Protein AF-A0A947MIJ5-F1 (afdb_monomer)

Radius of gyration: 81.48 Å; Cα contacts (8 Å, |Δi|>4): 195; chains: 1; bounding box: 160×105×273 Å

Secondary structure (DSSP, 8-state):
--HHHHHHHHHHHHHHHHHHHHHHHHHHHSS-TTS-HHHHHHHHHHHHHHHHHTT-HHHHHHHHHT-SS-EEEEETTS-EEEE----TT-HHHHHHHHHHHT---EEEE-TTSSEEEEE-----S--GGGHHHHHHHHHHHHHHHHHHHHHHHHHHHHHHHHHHHHHHHHHHHHHHHHHHHHHHHHHHHHHHHHHHHHHHHHHHHHHHHHHHHHHHHHHHTTTS-TTHHHHHHHHHHHHHHHHHHHHHHHHHHHHHHHHHHHHHHHHHHHHHHHHHHHHHHHHHHHHHHHHHHHHHHHHHHHHHHHHHHHHHHHHHHHHHHHHHHHHHHHHHHHHHHHHHHHHHHHHHHHHHHHHHHHHHHHHHHHHHHHHHHHHHHHHHHHHHHHHHHHHHHHHHHHHHHHHT-S----HHHHHHHHHHHHHHHHHHHHHHHHHHHHHHHHHHHHHHHHHHHHHHHHHHHHHHHHHHHHHHHHHHHHHHHHHHHHHHHHHHHHHHHHHHHHHHHHHHHHHHHHHHHHHHHHHHHHHHHHHHHHHHHHHHHHHHHHHHHHHHTS-HHHHHHHHHHHHHHHHHHHHHHHHHHHHHHHHHHHHHHHHHHHHHHHHHHHHHHHHHHHHHHHHHHHHHHHHHHHHHHHHTT---S----

Structure (mmCIF, N/CA/C/O backbone):
data_AF-A0A947MIJ5-F1
#
_entry.id   AF-A0A947MIJ5-F1
#
loop_
_atom_site.group_PDB
_atom_site.id
_atom_site.type_symbol
_atom_site.label_atom_id
_atom_site.label_alt_id
_atom_site.label_comp_id
_atom_site.label_asym_id
_atom_site.label_entity_id
_atom_site.label_seq_id
_atom_site.pdbx_PDB_ins_code
_atom_site.Cartn_x
_atom_site.Cartn_y
_atom_site.Cartn_z
_atom_site.occupancy
_atom_site.B_iso_or_equiv
_atom_site.auth_seq_id
_atom_site.auth_comp_id
_atom_site.auth_asym_id
_atom_site.auth_atom_id
_atom_site.pdbx_PDB_model_num
ATOM 1 N N . MET A 1 1 ? -24.974 -38.743 4.755 1.00 55.38 1 MET A N 1
ATOM 2 C CA . MET A 1 1 ? -23.498 -38.855 4.811 1.00 55.38 1 MET A CA 1
ATOM 3 C C . MET A 1 1 ? -23.102 -38.911 6.274 1.00 55.38 1 MET A C 1
ATOM 5 O O . MET A 1 1 ? -23.536 -38.014 6.990 1.00 55.38 1 MET A O 1
ATOM 9 N N . PRO A 1 2 ? -22.364 -39.927 6.754 1.00 72.31 2 PRO A N 1
ATOM 10 C CA . PRO A 1 2 ? -21.862 -39.887 8.122 1.00 72.31 2 PRO A CA 1
ATOM 11 C C . PRO A 1 2 ? -20.980 -38.642 8.272 1.00 72.31 2 PRO A C 1
ATOM 13 O O . PRO A 1 2 ? -20.228 -38.310 7.356 1.00 72.31 2 PRO A O 1
ATOM 16 N N . VAL A 1 3 ? -21.113 -37.934 9.395 1.00 72.75 3 VAL A N 1
ATOM 17 C CA . VAL A 1 3 ? -20.437 -36.652 9.693 1.00 72.75 3 VAL A CA 1
ATOM 18 C C . VAL A 1 3 ? -18.938 -36.712 9.368 1.00 72.75 3 VAL A C 1
ATOM 20 O O . VAL A 1 3 ? -18.371 -35.779 8.810 1.00 72.75 3 VAL A O 1
ATOM 23 N N . LEU A 1 4 ? -18.337 -37.877 9.602 1.00 70.44 4 LEU A N 1
ATOM 24 C CA . LEU A 1 4 ? -16.941 -38.196 9.317 1.00 70.44 4 LEU A CA 1
ATOM 25 C C . LEU A 1 4 ? -16.579 -38.134 7.822 1.00 70.44 4 LEU A C 1
ATOM 27 O O . LEU A 1 4 ? -15.535 -37.598 7.470 1.00 70.44 4 LEU A O 1
ATOM 31 N N . LEU A 1 5 ? -17.449 -38.621 6.930 1.00 74.69 5 LEU A N 1
ATOM 32 C CA . LEU A 1 5 ? -17.238 -38.560 5.477 1.00 74.69 5 LEU A CA 1
ATOM 33 C C . LEU A 1 5 ? -17.360 -37.130 4.952 1.00 74.69 5 LEU A C 1
ATOM 35 O O . LEU A 1 5 ? -16.621 -36.749 4.052 1.00 74.69 5 LEU A O 1
ATOM 39 N N . ARG A 1 6 ? -18.265 -36.332 5.528 1.00 74.44 6 ARG A N 1
ATOM 40 C CA . ARG A 1 6 ? -18.424 -34.922 5.156 1.00 74.44 6 ARG A CA 1
ATOM 41 C C . ARG A 1 6 ? -17.225 -34.090 5.612 1.00 74.44 6 ARG A C 1
ATOM 43 O O . ARG A 1 6 ? -16.722 -33.318 4.810 1.00 74.44 6 ARG A O 1
ATOM 50 N N . ALA A 1 7 ? -16.730 -34.321 6.831 1.00 74.62 7 ALA A N 1
ATOM 51 C CA . ALA A 1 7 ? -15.520 -33.685 7.357 1.00 74.62 7 ALA A CA 1
ATOM 52 C C . ALA A 1 7 ? -14.258 -34.074 6.566 1.00 74.62 7 ALA A C 1
ATOM 54 O O . ALA A 1 7 ? -13.423 -33.227 6.264 1.00 74.62 7 ALA A O 1
ATOM 55 N N . LEU A 1 8 ? -14.135 -35.346 6.168 1.00 77.44 8 LEU A N 1
ATOM 56 C CA . LEU A 1 8 ? -13.060 -35.794 5.277 1.00 77.44 8 LEU A CA 1
ATOM 57 C C . LEU A 1 8 ? -13.137 -35.101 3.916 1.00 77.44 8 LEU A C 1
ATOM 59 O O . LEU A 1 8 ? -12.112 -34.674 3.395 1.00 77.44 8 LEU A O 1
ATOM 63 N N . PHE A 1 9 ? -14.337 -34.963 3.350 1.00 80.75 9 PHE A N 1
ATOM 64 C CA . PHE A 1 9 ? -14.514 -34.329 2.046 1.00 80.75 9 PHE A CA 1
ATOM 65 C C . PHE A 1 9 ? -14.264 -32.815 2.098 1.00 80.75 9 PHE A C 1
ATOM 67 O O . PHE A 1 9 ? -13.610 -32.285 1.202 1.00 80.75 9 PHE A O 1
ATOM 74 N N . SER A 1 10 ? -14.716 -32.127 3.153 1.00 78.56 10 SER A N 1
ATOM 75 C CA . SER A 1 10 ? -14.453 -30.696 3.355 1.00 78.56 10 SER A CA 1
ATOM 76 C C . SER A 1 10 ? -12.989 -30.399 3.684 1.00 78.56 10 SER A C 1
ATOM 78 O O . SER A 1 10 ? -12.509 -29.321 3.355 1.00 78.56 10 SER A O 1
ATOM 80 N N . PHE A 1 11 ? -12.251 -31.363 4.241 1.00 85.06 11 PHE A N 1
ATOM 81 C CA . PHE A 1 11 ? -10.806 -31.263 4.445 1.00 85.06 11 PHE A CA 1
ATOM 82 C C . PHE A 1 11 ? -9.998 -31.538 3.162 1.00 85.06 11 PHE A C 1
ATOM 84 O O . PHE A 1 11 ? -9.180 -30.716 2.748 1.00 85.06 11 PHE A O 1
ATOM 91 N N . LEU A 1 12 ? -10.215 -32.692 2.516 1.00 82.38 12 LEU A N 1
ATOM 92 C CA . LEU A 1 12 ? -9.387 -33.151 1.390 1.00 82.38 12 LEU A CA 1
ATOM 93 C C . LEU A 1 12 ? -9.628 -32.368 0.102 1.00 82.38 12 LEU A C 1
ATOM 95 O O . LEU A 1 12 ? -8.676 -32.163 -0.648 1.00 82.38 12 LEU A O 1
ATOM 99 N N . ALA A 1 13 ? -10.864 -31.944 -0.173 1.00 79.69 13 ALA A N 1
ATOM 100 C CA . ALA A 1 13 ? -11.180 -31.257 -1.422 1.00 79.69 13 ALA A CA 1
ATOM 101 C C . ALA A 1 13 ? -10.394 -29.941 -1.588 1.00 79.69 13 ALA A C 1
ATOM 103 O O . ALA A 1 13 ? -9.677 -29.828 -2.581 1.00 79.69 13 ALA A O 1
ATOM 104 N N . PRO A 1 14 ? -10.430 -28.974 -0.648 1.00 80.81 14 PRO A N 1
ATOM 105 C CA . PRO A 1 14 ? -9.657 -27.740 -0.786 1.00 80.81 14 PRO A CA 1
ATOM 106 C C . PRO A 1 14 ? -8.146 -27.979 -0.680 1.00 80.81 14 PRO A C 1
ATOM 108 O O . PRO A 1 14 ? -7.389 -27.359 -1.424 1.00 80.81 14 PRO A O 1
ATOM 111 N N . ALA A 1 15 ? -7.699 -28.911 0.170 1.00 82.69 15 ALA A N 1
ATOM 112 C CA . ALA A 1 15 ? -6.278 -29.230 0.300 1.00 82.69 15 ALA A CA 1
ATOM 113 C C . ALA A 1 15 ? -5.689 -29.772 -1.017 1.00 82.69 15 ALA A C 1
ATOM 115 O O . ALA A 1 15 ? -4.676 -29.272 -1.505 1.00 82.69 15 ALA A O 1
ATOM 116 N N . LEU A 1 16 ? -6.351 -30.742 -1.655 1.00 82.94 16 LEU A N 1
ATOM 117 C CA . LEU A 1 16 ? -5.887 -31.300 -2.927 1.00 82.94 16 LEU A CA 1
ATOM 118 C C . LEU A 1 16 ? -5.956 -30.285 -4.070 1.00 82.94 16 LEU A C 1
ATOM 120 O O . LEU A 1 16 ? -5.061 -30.271 -4.909 1.00 82.94 16 LEU A O 1
ATOM 124 N N . LEU A 1 17 ? -6.977 -29.425 -4.101 1.00 84.94 17 LEU A N 1
ATOM 125 C CA . LEU A 1 17 ? -7.148 -28.426 -5.160 1.00 84.94 17 LEU A CA 1
ATOM 126 C C . LEU A 1 17 ? -6.067 -27.339 -5.084 1.00 84.94 17 LEU A C 1
ATOM 128 O O . LEU A 1 17 ? -5.469 -26.993 -6.101 1.00 84.94 17 LEU A O 1
ATOM 132 N N . VAL A 1 18 ? -5.751 -26.862 -3.876 1.00 82.25 18 VAL A N 1
ATOM 133 C CA . VAL A 1 18 ? -4.667 -25.893 -3.647 1.00 82.25 18 VAL A CA 1
ATOM 134 C C . VAL A 1 18 ? -3.304 -26.524 -3.924 1.00 82.25 18 VAL A C 1
ATOM 136 O O . VAL A 1 18 ? -2.470 -25.907 -4.585 1.00 82.25 18 VAL A O 1
ATOM 139 N N . PHE A 1 19 ? -3.079 -27.765 -3.485 1.00 85.75 19 PHE A N 1
ATOM 140 C CA . PHE A 1 19 ? -1.831 -28.470 -3.766 1.00 85.75 19 PHE A CA 1
ATOM 141 C C . PHE A 1 19 ? -1.642 -28.718 -5.269 1.00 85.75 19 PHE A C 1
ATOM 143 O O . PHE A 1 19 ? -0.576 -28.425 -5.804 1.00 85.75 19 PHE A O 1
ATOM 150 N N . ALA A 1 20 ? -2.671 -29.191 -5.977 1.00 80.75 20 ALA A N 1
ATOM 151 C CA . ALA A 1 20 ? -2.631 -29.404 -7.424 1.00 80.75 20 ALA A CA 1
ATOM 152 C C . ALA A 1 20 ? -2.446 -28.087 -8.197 1.00 80.75 20 ALA A C 1
ATOM 154 O O . ALA A 1 20 ? -1.651 -28.025 -9.131 1.00 80.75 20 ALA A O 1
ATOM 155 N N . GLY A 1 21 ? -3.126 -27.015 -7.778 1.00 81.88 21 GLY A N 1
ATOM 156 C CA . GLY 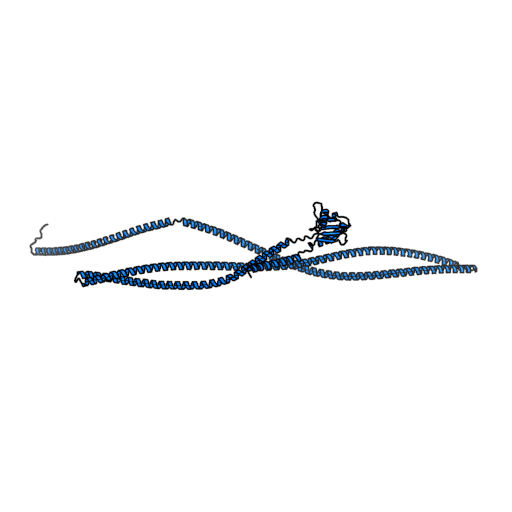A 1 21 ? -2.977 -25.689 -8.374 1.00 81.88 21 GLY A CA 1
ATOM 157 C C . GLY A 1 21 ? -1.567 -25.130 -8.197 1.00 81.88 21 GLY A C 1
ATOM 158 O O . GLY A 1 21 ? -0.954 -24.684 -9.163 1.00 81.88 21 GLY A O 1
ATOM 159 N N . PHE A 1 22 ? -1.011 -25.220 -6.986 1.00 81.19 22 PHE A N 1
ATOM 160 C CA . PHE A 1 22 ? 0.329 -24.712 -6.701 1.00 81.19 22 PHE A CA 1
ATOM 161 C C . PHE A 1 22 ? 1.423 -25.571 -7.338 1.00 81.19 22 PHE A C 1
ATOM 163 O O . PHE A 1 22 ? 2.385 -25.032 -7.871 1.00 81.19 22 PHE A O 1
ATOM 170 N N . THR A 1 23 ? 1.286 -26.899 -7.329 1.00 77.94 23 THR A N 1
ATOM 171 C CA . THR A 1 23 ? 2.235 -27.800 -8.009 1.00 77.94 23 THR A CA 1
ATOM 172 C C . THR A 1 23 ? 2.194 -27.623 -9.522 1.00 77.94 23 THR A C 1
ATOM 174 O O . THR A 1 23 ? 3.253 -27.582 -10.143 1.00 77.94 23 THR A O 1
ATOM 177 N N . GLY A 1 24 ? 1.008 -27.448 -10.113 1.00 74.94 24 GLY A N 1
ATOM 178 C CA . GLY A 1 24 ? 0.846 -27.136 -11.532 1.00 74.94 24 GLY A CA 1
ATOM 179 C C . GLY A 1 24 ? 1.452 -25.781 -11.897 1.00 74.94 24 GLY A C 1
ATOM 180 O O . GLY A 1 24 ? 2.240 -25.695 -12.835 1.00 74.94 24 GLY A O 1
ATOM 181 N N . TRP A 1 25 ? 1.162 -24.741 -11.114 1.00 79.06 25 TRP A N 1
ATOM 182 C CA . TRP A 1 25 ? 1.725 -23.403 -11.306 1.00 79.06 25 TRP A CA 1
ATOM 183 C C . TRP A 1 25 ? 3.248 -23.379 -11.125 1.00 79.06 25 TRP A C 1
ATOM 185 O O . TRP A 1 25 ? 3.957 -22.834 -11.965 1.00 79.06 25 TRP A O 1
ATOM 195 N N . TYR A 1 26 ? 3.770 -24.037 -10.088 1.00 72.44 26 TYR A N 1
ATOM 196 C CA . TYR A 1 26 ? 5.206 -24.162 -9.837 1.00 72.44 26 TYR A CA 1
ATOM 197 C C . TYR A 1 26 ? 5.907 -24.971 -10.934 1.00 72.44 26 TYR A C 1
ATOM 199 O O . TYR A 1 26 ? 6.963 -24.576 -11.419 1.00 72.44 26 TYR A O 1
ATOM 207 N N . SER A 1 27 ? 5.309 -26.077 -11.382 1.00 67.31 27 SER A N 1
ATOM 208 C CA . SER A 1 27 ? 5.831 -26.850 -12.510 1.00 67.31 27 SER A CA 1
ATOM 209 C C . SER A 1 27 ? 5.852 -26.037 -13.802 1.00 67.31 27 SER A C 1
ATOM 211 O O . SER A 1 27 ? 6.744 -26.247 -14.613 1.00 67.31 27 SER A O 1
ATOM 213 N N . TRP A 1 28 ? 4.881 -25.148 -14.014 1.00 68.00 28 TRP A N 1
ATOM 214 C CA . TRP A 1 28 ? 4.799 -24.330 -15.221 1.00 68.00 28 TRP A CA 1
ATOM 215 C C . TRP A 1 28 ? 5.781 -23.153 -15.168 1.00 68.00 28 TRP A C 1
ATOM 217 O O . TRP A 1 28 ? 6.531 -22.937 -16.114 1.00 68.00 28 TRP A O 1
ATOM 227 N N . HIS A 1 29 ? 5.808 -22.405 -14.064 1.00 58.69 29 HIS A N 1
ATOM 228 C CA . HIS A 1 29 ? 6.553 -21.146 -13.969 1.00 58.69 29 HIS A CA 1
ATOM 229 C C . HIS A 1 29 ? 7.958 -21.278 -13.382 1.00 58.69 29 HIS A C 1
ATOM 231 O O . HIS A 1 29 ? 8.831 -20.496 -13.739 1.00 58.69 29 HIS A O 1
ATOM 237 N N . PHE A 1 30 ? 8.191 -22.253 -12.503 1.00 54.38 30 PHE A N 1
ATOM 238 C CA . PHE A 1 30 ? 9.463 -22.436 -11.796 1.00 54.38 30 PHE A CA 1
ATOM 239 C C . PHE A 1 30 ? 10.249 -23.671 -12.250 1.00 54.38 30 PHE A C 1
ATOM 241 O O . PHE A 1 30 ? 11.347 -23.913 -11.741 1.00 54.38 30 PHE A O 1
ATOM 248 N N . GLN A 1 31 ? 9.789 -24.402 -13.276 1.00 54.34 31 GLN A N 1
ATOM 249 C CA . GLN A 1 31 ? 10.720 -25.105 -14.172 1.00 54.34 31 GLN A CA 1
ATOM 250 C C . GLN A 1 31 ? 11.473 -24.075 -15.021 1.00 54.34 31 GLN A C 1
ATOM 252 O O . GLN A 1 31 ? 11.354 -23.998 -16.241 1.00 54.34 31 GLN A O 1
ATOM 257 N N . ASP A 1 32 ? 12.246 -23.252 -14.328 1.00 45.25 32 ASP A N 1
ATOM 258 C CA . ASP A 1 32 ? 13.068 -22.208 -14.889 1.00 45.25 32 ASP A CA 1
ATOM 259 C C . ASP A 1 32 ? 14.036 -22.827 -15.901 1.00 45.25 32 ASP A C 1
ATOM 261 O O . ASP A 1 32 ? 14.814 -23.741 -15.595 1.00 45.25 32 ASP A O 1
ATOM 265 N N . SER A 1 33 ? 14.027 -22.292 -17.120 1.00 45.88 33 SER A N 1
ATOM 266 C CA . SER A 1 33 ? 14.932 -22.694 -18.204 1.00 45.88 33 SER A CA 1
ATOM 267 C C . SER A 1 33 ? 16.419 -22.547 -17.816 1.00 45.88 33 SER A C 1
ATOM 269 O O . SER A 1 33 ? 17.288 -23.174 -18.421 1.00 45.88 33 SER A O 1
ATOM 271 N N . ALA A 1 34 ? 16.722 -21.791 -16.752 1.00 42.06 34 ALA A N 1
ATOM 272 C CA . ALA A 1 34 ? 18.055 -21.600 -16.180 1.00 42.06 34 ALA A CA 1
ATOM 273 C C . ALA A 1 34 ? 18.556 -22.757 -15.282 1.00 42.06 34 ALA A C 1
ATOM 275 O O . ALA A 1 34 ? 19.768 -22.856 -15.040 1.00 42.06 34 ALA A O 1
ATOM 276 N N . ALA A 1 35 ? 17.663 -23.635 -14.803 1.00 51.62 35 ALA A N 1
ATOM 277 C CA . ALA A 1 35 ? 18.001 -24.876 -14.088 1.00 51.62 35 ALA A CA 1
ATOM 278 C C . ALA A 1 35 ? 18.155 -26.083 -15.035 1.00 51.62 35 ALA A C 1
ATOM 280 O O . ALA A 1 35 ? 18.615 -27.141 -14.620 1.00 51.62 35 ALA A O 1
ATOM 281 N N . GLN A 1 36 ? 17.832 -25.882 -16.317 1.00 66.88 36 GLN A N 1
ATOM 282 C CA . GLN A 1 36 ? 18.186 -26.686 -17.483 1.00 66.88 36 GLN A CA 1
ATOM 283 C C . GLN A 1 36 ? 19.663 -27.131 -17.527 1.00 66.88 36 GLN A C 1
ATOM 285 O O . GLN A 1 36 ? 20.439 -26.329 -18.059 1.00 66.88 36 GLN A O 1
ATOM 290 N N . PRO A 1 37 ? 20.133 -28.322 -17.076 1.00 67.62 37 PRO A N 1
ATOM 291 C CA . PRO A 1 37 ? 21.546 -28.684 -17.266 1.00 67.62 37 PRO A CA 1
ATOM 292 C C . PRO A 1 37 ? 21.947 -28.612 -18.749 1.00 67.62 37 PRO A C 1
ATOM 294 O O . PRO A 1 37 ? 23.061 -28.210 -19.075 1.00 67.62 37 PRO A O 1
ATOM 297 N N . GLN A 1 38 ? 20.994 -28.852 -19.657 1.00 72.12 38 GLN A N 1
ATOM 298 C CA . GLN A 1 38 ? 21.167 -28.692 -21.100 1.00 72.12 38 GLN A CA 1
ATOM 299 C C . GLN A 1 38 ? 21.443 -27.249 -21.547 1.00 72.12 38 GLN A C 1
ATOM 301 O O . GLN A 1 38 ? 22.260 -27.048 -22.438 1.00 72.12 38 GLN A O 1
ATOM 306 N N . VAL A 1 39 ? 20.786 -26.240 -20.964 1.00 74.00 39 VAL A N 1
ATOM 307 C CA . VAL A 1 39 ? 20.943 -24.830 -21.374 1.00 74.00 39 VAL A CA 1
ATOM 308 C C . VAL A 1 39 ? 22.310 -24.301 -20.941 1.00 74.00 39 VAL A C 1
ATOM 310 O O . VAL A 1 39 ? 23.032 -23.726 -21.754 1.00 74.00 39 VAL A O 1
ATOM 313 N N . ARG A 1 40 ? 22.718 -24.587 -19.697 1.00 76.31 40 ARG A N 1
ATOM 314 C CA . ARG A 1 40 ? 24.053 -24.225 -19.190 1.00 76.31 40 ARG A CA 1
ATOM 315 C C . ARG A 1 40 ? 25.172 -24.970 -19.917 1.00 76.31 40 ARG A C 1
ATOM 317 O O . ARG A 1 40 ? 26.211 -24.386 -20.217 1.00 76.31 40 ARG A O 1
ATOM 324 N N . LEU A 1 41 ? 24.958 -26.244 -20.255 1.00 78.69 41 LEU A N 1
ATOM 325 C CA . LEU A 1 41 ? 25.900 -26.983 -21.094 1.00 78.69 41 LEU A CA 1
ATOM 326 C C . LEU A 1 41 ? 25.973 -26.386 -22.502 1.00 78.69 41 LEU A C 1
ATOM 328 O O . LEU A 1 41 ? 27.076 -26.184 -23.000 1.00 78.69 41 LEU A O 1
ATOM 332 N N . LYS A 1 42 ? 24.839 -26.011 -23.113 1.00 80.75 42 LYS A N 1
ATOM 333 C CA . LYS A 1 42 ? 24.801 -25.383 -24.445 1.00 80.75 42 LYS A CA 1
ATOM 334 C C . LYS A 1 42 ? 25.594 -24.079 -24.517 1.00 80.75 42 LYS A C 1
ATOM 336 O O . LYS A 1 42 ? 26.288 -23.866 -25.505 1.00 80.75 42 LYS A O 1
ATOM 341 N N . THR A 1 43 ? 25.563 -23.250 -23.473 1.00 82.50 43 THR A N 1
ATOM 342 C CA . THR A 1 43 ? 26.384 -22.025 -23.417 1.00 82.50 43 THR A CA 1
ATOM 343 C C . THR A 1 43 ? 27.886 -22.306 -23.321 1.00 82.50 43 THR A C 1
ATOM 345 O O . THR A 1 43 ? 28.690 -21.506 -23.789 1.00 82.50 43 THR A O 1
ATOM 348 N N . LEU A 1 44 ? 28.274 -23.453 -22.753 1.00 81.62 44 LEU A N 1
ATOM 349 C CA . LEU A 1 44 ? 29.674 -23.851 -22.581 1.00 81.62 44 LEU A CA 1
ATOM 350 C C . LEU A 1 44 ? 30.206 -24.718 -23.735 1.00 81.62 44 LEU A C 1
ATOM 352 O O . LEU A 1 44 ? 31.421 -24.855 -23.871 1.00 81.62 44 LEU A O 1
ATOM 356 N N . LEU A 1 45 ? 29.334 -25.249 -24.605 1.00 84.00 45 LEU A N 1
ATOM 357 C CA . LEU A 1 45 ? 29.711 -26.069 -25.768 1.00 84.00 45 LEU A CA 1
ATOM 358 C C . LEU A 1 45 ? 30.823 -25.448 -26.637 1.00 84.00 45 LEU A C 1
ATOM 360 O O . LEU A 1 45 ? 31.748 -26.184 -26.982 1.00 84.00 45 LEU A O 1
ATOM 364 N N . PRO A 1 46 ? 30.814 -24.139 -26.972 1.00 82.62 46 PRO A N 1
ATOM 365 C CA . PRO A 1 46 ? 31.868 -23.553 -27.804 1.00 82.62 46 PRO A CA 1
ATOM 366 C C . PRO A 1 46 ? 33.233 -23.527 -27.108 1.00 82.62 46 PRO A C 1
ATOM 368 O O . PRO A 1 46 ? 34.265 -23.686 -27.754 1.00 82.62 46 PRO A O 1
ATOM 371 N N . GLN A 1 47 ? 33.252 -23.332 -25.786 1.00 83.19 47 GLN A N 1
ATOM 372 C CA . GLN A 1 47 ? 34.484 -23.322 -24.994 1.00 83.19 47 GLN A CA 1
ATOM 373 C C . GLN A 1 47 ? 35.036 -24.739 -24.828 1.00 83.19 47 GLN A C 1
ATOM 375 O O . GLN A 1 47 ? 36.240 -24.947 -24.946 1.00 83.19 47 GLN A O 1
ATOM 380 N N . ILE A 1 48 ? 34.143 -25.713 -24.632 1.00 83.44 48 ILE A N 1
ATOM 381 C CA . ILE A 1 48 ? 34.491 -27.132 -24.559 1.00 83.44 48 ILE A CA 1
ATOM 382 C C . ILE A 1 48 ? 35.060 -27.618 -25.898 1.00 83.44 48 ILE A C 1
ATOM 384 O O . ILE A 1 48 ? 36.125 -28.227 -25.912 1.00 83.44 48 ILE A O 1
ATOM 388 N N . SER A 1 49 ? 34.398 -27.295 -27.018 1.00 82.44 49 SER A N 1
ATOM 389 C CA . SER A 1 49 ? 34.876 -27.642 -28.366 1.00 82.44 49 SER A CA 1
ATOM 390 C C . SER A 1 49 ? 36.280 -27.078 -28.625 1.00 82.44 49 SER A C 1
ATOM 392 O O . SER A 1 49 ? 37.182 -27.820 -29.006 1.00 82.44 49 SER A O 1
ATOM 394 N N . ARG A 1 50 ? 36.516 -25.794 -28.310 1.00 83.25 50 ARG A N 1
ATOM 395 C CA . ARG A 1 50 ? 37.838 -25.158 -28.477 1.00 83.25 50 ARG A CA 1
ATOM 396 C C . ARG A 1 50 ? 38.928 -25.776 -27.604 1.00 83.25 50 ARG A C 1
ATOM 398 O O . ARG A 1 50 ? 40.054 -25.914 -28.066 1.00 83.25 50 ARG A O 1
ATOM 405 N N . ALA A 1 51 ? 38.621 -26.125 -26.356 1.00 81.50 51 ALA A N 1
ATOM 406 C CA . ALA A 1 51 ? 39.609 -26.712 -25.451 1.00 81.50 51 ALA A CA 1
ATOM 407 C C . ALA A 1 51 ? 40.041 -28.119 -25.897 1.00 81.50 51 ALA A C 1
ATOM 409 O O . ALA A 1 51 ? 41.215 -28.462 -25.768 1.00 81.50 51 ALA A O 1
ATOM 410 N N . ILE A 1 52 ? 39.113 -28.898 -26.464 1.00 81.81 52 ILE A N 1
ATOM 411 C CA . ILE A 1 52 ? 39.388 -30.227 -27.028 1.00 81.81 52 ILE A CA 1
ATOM 412 C C . ILE A 1 52 ? 40.149 -30.103 -28.352 1.00 81.81 52 ILE A C 1
ATOM 414 O O . ILE A 1 52 ? 41.161 -30.767 -28.530 1.00 81.81 52 ILE A O 1
ATOM 418 N N . ALA A 1 53 ? 39.740 -29.192 -29.242 1.00 81.38 53 ALA A N 1
ATOM 419 C CA . ALA A 1 53 ? 40.430 -28.955 -30.513 1.00 81.38 53 ALA A CA 1
ATOM 420 C C . ALA A 1 53 ? 41.886 -28.473 -30.340 1.00 81.38 53 ALA A C 1
ATOM 422 O O . ALA A 1 53 ? 42.728 -28.750 -31.189 1.00 81.38 53 ALA A O 1
ATOM 423 N N . ASN A 1 54 ? 42.181 -27.770 -29.242 1.00 82.75 54 ASN A N 1
ATOM 424 C CA . ASN A 1 54 ? 43.521 -27.276 -28.912 1.00 82.75 54 ASN A CA 1
ATOM 425 C C . ASN A 1 54 ? 44.321 -28.220 -27.994 1.00 82.75 54 ASN A C 1
ATOM 427 O O . ASN A 1 54 ? 45.392 -27.828 -27.539 1.00 82.75 54 ASN A O 1
ATOM 431 N N . ASP A 1 55 ? 43.798 -29.410 -27.679 1.00 77.88 55 ASP A N 1
ATOM 432 C CA . ASP A 1 55 ? 44.429 -30.411 -26.805 1.00 77.88 55 ASP A CA 1
ATOM 433 C C . ASP A 1 55 ? 44.852 -29.850 -25.426 1.00 77.88 55 ASP A C 1
ATOM 435 O O . ASP A 1 55 ? 45.939 -30.098 -24.905 1.00 77.88 55 ASP A O 1
ATOM 439 N N . THR A 1 56 ? 43.977 -29.031 -24.820 1.00 78.19 56 THR A N 1
ATOM 440 C CA . THR A 1 56 ? 44.212 -28.353 -23.524 1.00 78.19 56 THR A CA 1
ATOM 441 C C . THR A 1 56 ? 43.229 -28.826 -22.439 1.00 78.19 56 THR A C 1
ATOM 443 O O . THR A 1 56 ? 42.378 -28.060 -21.969 1.00 78.19 56 THR A O 1
ATOM 446 N N . PRO A 1 57 ? 43.325 -30.091 -21.978 1.00 69.81 57 PRO A N 1
ATOM 447 C CA . PRO A 1 57 ? 42.373 -30.675 -21.024 1.00 69.81 57 PRO A CA 1
ATOM 448 C C . PRO A 1 57 ? 42.418 -30.029 -19.627 1.00 69.81 57 PRO A C 1
ATOM 450 O O . PRO A 1 57 ? 41.450 -30.106 -18.864 1.00 69.81 57 PRO A O 1
ATOM 453 N N . GLU A 1 58 ? 43.509 -29.336 -19.292 1.00 75.19 58 GLU A N 1
ATOM 454 C CA . GLU A 1 58 ? 43.695 -28.647 -18.008 1.00 75.19 58 GLU A CA 1
ATOM 455 C C . GLU A 1 58 ? 42.692 -27.501 -17.790 1.00 75.19 58 GLU A C 1
ATOM 457 O O . GLU A 1 58 ? 42.317 -27.213 -16.653 1.00 75.19 58 GLU A O 1
ATOM 462 N N . VAL A 1 59 ? 42.185 -26.897 -18.871 1.00 81.31 59 VAL A N 1
ATOM 463 C CA . VAL A 1 59 ? 41.228 -25.777 -18.829 1.00 81.31 59 VAL A CA 1
ATOM 464 C C . VAL A 1 59 ? 39.790 -26.260 -18.581 1.00 81.31 59 VAL A C 1
ATOM 466 O O . VAL A 1 59 ? 38.973 -25.540 -18.007 1.00 81.31 59 VAL A O 1
ATOM 469 N N . LEU A 1 60 ? 39.471 -27.506 -18.947 1.00 80.69 60 LEU A N 1
ATOM 470 C CA . LEU A 1 60 ? 38.116 -28.065 -18.848 1.00 80.69 60 LEU A CA 1
ATOM 471 C C . LEU A 1 60 ? 37.715 -28.402 -17.409 1.00 80.69 60 LEU A C 1
ATOM 473 O O . LEU A 1 60 ? 36.581 -28.164 -16.998 1.00 80.69 60 LEU A O 1
ATOM 477 N N . THR A 1 61 ? 38.644 -28.933 -16.619 1.00 79.00 61 THR A N 1
ATOM 478 C CA . THR A 1 61 ? 38.375 -29.350 -15.235 1.00 79.00 61 THR A CA 1
ATOM 479 C C . THR A 1 61 ? 37.903 -28.200 -14.322 1.00 79.00 61 THR A C 1
ATOM 481 O O . THR A 1 61 ? 36.912 -28.391 -13.612 1.00 79.00 61 THR A O 1
ATOM 484 N N . PRO A 1 62 ? 38.533 -27.004 -14.303 1.00 82.88 62 PRO A N 1
ATOM 485 C CA . PRO A 1 62 ? 38.039 -25.878 -13.507 1.00 82.88 62 PRO A CA 1
ATOM 486 C C . PRO A 1 62 ? 36.704 -25.327 -14.021 1.00 82.88 62 PRO A C 1
ATOM 488 O O . PRO A 1 62 ? 35.858 -24.970 -13.203 1.00 82.88 62 PRO A O 1
ATOM 491 N N . LEU A 1 63 ? 36.466 -25.328 -15.339 1.00 83.12 63 LEU A N 1
ATOM 492 C CA . LEU A 1 63 ? 35.179 -24.922 -15.916 1.00 83.12 63 LEU A CA 1
ATOM 493 C C . LEU A 1 63 ? 34.043 -25.846 -15.455 1.00 83.12 63 LEU A C 1
ATOM 495 O O . LEU A 1 63 ? 33.004 -25.372 -15.000 1.00 83.12 63 LEU A O 1
ATOM 499 N N . LEU A 1 64 ? 34.257 -27.163 -15.481 1.00 83.31 64 LEU A N 1
ATOM 500 C CA . LEU A 1 64 ? 33.249 -28.145 -15.070 1.00 83.31 64 LEU A CA 1
ATOM 501 C C . LEU A 1 64 ? 32.954 -28.138 -13.563 1.00 83.31 64 LEU A C 1
ATOM 503 O O . LEU A 1 64 ? 31.842 -28.480 -13.159 1.00 83.31 64 LEU A O 1
ATOM 507 N N . LYS A 1 65 ? 33.908 -27.719 -12.721 1.00 82.31 65 LYS A N 1
ATOM 508 C CA . LYS A 1 65 ? 33.691 -27.570 -11.268 1.00 82.31 65 LYS A CA 1
ATOM 509 C C . LYS A 1 65 ? 32.667 -26.491 -10.913 1.00 82.31 65 LYS A C 1
ATOM 511 O O . LYS A 1 65 ? 32.105 -26.543 -9.826 1.00 82.31 65 LYS A O 1
ATOM 516 N N . THR A 1 66 ? 32.421 -25.530 -11.804 1.00 81.75 66 THR A N 1
ATOM 517 C CA . THR A 1 66 ? 31.423 -24.470 -11.576 1.00 81.75 66 THR A CA 1
ATOM 518 C C . THR A 1 66 ? 29.979 -24.946 -11.775 1.00 81.75 66 THR A C 1
ATOM 520 O O . THR A 1 66 ? 29.039 -24.236 -11.419 1.00 81.75 66 THR A O 1
ATOM 523 N N . LEU A 1 67 ? 29.781 -26.148 -12.331 1.00 80.31 67 LEU A N 1
ATOM 524 C CA . LEU A 1 67 ? 28.457 -26.685 -12.622 1.00 80.31 67 LEU A CA 1
ATOM 525 C C . LEU A 1 67 ? 27.852 -27.387 -11.391 1.00 80.31 67 LEU A C 1
ATOM 527 O O . LEU A 1 67 ? 28.516 -28.227 -10.785 1.00 80.31 67 LEU A O 1
ATOM 531 N N . PRO A 1 68 ? 26.578 -27.109 -11.042 1.00 76.50 68 PRO A N 1
ATOM 532 C CA . PRO A 1 68 ? 25.914 -27.681 -9.864 1.00 76.50 68 PRO A CA 1
ATOM 533 C C . PRO A 1 68 ? 25.378 -29.111 -10.080 1.00 76.50 68 PRO A C 1
ATOM 535 O O . PRO A 1 68 ? 24.593 -29.605 -9.276 1.00 76.50 68 PRO A O 1
ATOM 538 N N . PHE A 1 69 ? 25.763 -29.774 -11.171 1.00 80.19 69 PHE A N 1
ATOM 539 C CA . PHE A 1 69 ? 25.345 -31.127 -11.544 1.00 80.19 69 PHE A CA 1
ATOM 540 C C . PHE A 1 69 ? 26.542 -31.908 -12.091 1.00 80.19 69 PHE A C 1
ATOM 542 O O . PHE A 1 69 ? 27.526 -31.312 -12.529 1.00 80.19 69 PHE A O 1
ATOM 549 N N . GLN A 1 70 ? 26.484 -33.240 -12.054 1.00 85.00 70 GLN A N 1
ATOM 550 C CA . GLN A 1 70 ? 27.619 -34.072 -12.456 1.00 85.00 70 GLN A CA 1
ATOM 551 C C . GLN A 1 70 ? 27.720 -34.147 -13.981 1.00 85.00 70 GLN A C 1
ATOM 553 O O . GLN A 1 70 ? 26.718 -34.381 -14.661 1.00 85.00 70 GLN A O 1
ATOM 558 N N . VAL A 1 71 ? 28.929 -33.954 -14.507 1.00 85.88 71 VAL A N 1
ATOM 559 C CA . VAL A 1 71 ? 29.229 -33.908 -15.940 1.00 85.88 71 VAL A CA 1
ATOM 560 C C . VAL A 1 71 ? 30.521 -34.659 -16.230 1.00 85.88 71 VAL A C 1
ATOM 562 O O . VAL A 1 71 ? 31.541 -34.452 -15.566 1.00 85.88 71 VAL A O 1
ATOM 565 N N . VAL A 1 72 ? 30.481 -35.485 -17.271 1.00 88.06 72 VAL A N 1
ATOM 566 C CA . VAL A 1 72 ? 31.628 -36.203 -17.826 1.00 88.06 72 VAL A CA 1
ATOM 567 C C . VAL A 1 72 ? 31.737 -35.884 -19.310 1.00 88.06 72 VAL A C 1
ATOM 569 O O . VAL A 1 72 ? 30.761 -35.998 -20.047 1.00 88.06 72 VAL A O 1
ATOM 572 N N . ILE A 1 73 ? 32.931 -35.502 -19.755 1.00 87.50 73 ILE A N 1
ATOM 573 C CA . ILE A 1 73 ? 33.233 -35.235 -21.161 1.00 87.50 73 ILE A CA 1
ATOM 574 C C . ILE A 1 73 ? 34.140 -36.342 -21.687 1.00 87.50 73 ILE A C 1
ATOM 576 O O . ILE A 1 73 ? 35.212 -36.591 -21.126 1.00 87.50 73 ILE A O 1
ATOM 580 N N . SER A 1 74 ? 33.732 -36.969 -22.786 1.00 86.69 74 SER A N 1
ATOM 581 C CA . SER A 1 74 ? 34.580 -37.858 -23.573 1.00 86.69 74 SER A CA 1
ATOM 582 C C . SER A 1 74 ? 34.848 -37.287 -24.960 1.00 86.69 74 SER A C 1
ATOM 584 O O . SER A 1 74 ? 34.003 -36.596 -25.528 1.00 86.69 74 SER A O 1
ATOM 586 N N . ASP A 1 75 ? 35.995 -37.633 -25.526 1.00 84.69 75 ASP A N 1
ATOM 587 C CA . ASP A 1 75 ? 36.293 -37.426 -26.942 1.00 84.69 75 ASP A CA 1
ATOM 588 C C . ASP A 1 75 ? 35.382 -38.318 -27.816 1.00 84.69 75 ASP A C 1
ATOM 590 O O . ASP A 1 75 ? 34.689 -39.223 -27.326 1.00 84.69 75 ASP A O 1
ATOM 594 N N . SER A 1 76 ? 35.391 -38.065 -29.117 1.00 80.12 76 SER A N 1
ATOM 595 C CA . SER A 1 76 ? 34.838 -38.874 -30.201 1.00 80.12 76 SER A CA 1
ATOM 596 C C . SER A 1 76 ? 35.205 -40.366 -30.106 1.00 80.12 76 SER A C 1
ATOM 598 O O . SER A 1 76 ? 34.329 -41.211 -30.317 1.00 80.12 76 SER A O 1
ATOM 600 N N . ASP A 1 77 ? 36.428 -40.681 -29.664 1.00 79.75 77 ASP A N 1
ATOM 601 C CA . ASP A 1 77 ? 36.937 -42.044 -29.426 1.00 79.75 77 ASP A CA 1
ATOM 602 C C . ASP A 1 77 ? 36.473 -42.669 -28.094 1.00 79.75 77 ASP A C 1
ATOM 604 O O . ASP A 1 77 ? 36.831 -43.799 -27.753 1.00 79.75 77 ASP A O 1
ATOM 608 N N . GLY A 1 78 ? 35.683 -41.945 -27.296 1.00 75.50 78 GLY A N 1
ATOM 609 C CA . GLY A 1 78 ? 35.168 -42.421 -26.009 1.00 75.50 78 GLY A CA 1
ATOM 610 C C . GLY A 1 78 ? 36.183 -42.378 -24.861 1.00 75.50 78 GLY A C 1
ATOM 611 O O . GLY A 1 78 ? 35.890 -42.863 -23.765 1.00 75.50 78 GLY A O 1
ATOM 612 N N . GLN A 1 79 ? 37.361 -41.780 -25.065 1.00 83.50 79 GLN A N 1
ATOM 613 C CA . GLN A 1 79 ? 38.297 -41.502 -23.976 1.00 83.50 79 GLN A CA 1
ATOM 614 C C . GLN A 1 79 ? 37.799 -40.329 -23.130 1.00 83.50 79 GLN A C 1
ATOM 616 O O . GLN A 1 79 ? 37.372 -39.309 -23.661 1.00 83.50 79 GLN A O 1
ATOM 621 N N . ILE A 1 80 ? 37.838 -40.468 -21.803 1.00 83.50 80 ILE A N 1
ATOM 622 C CA . ILE A 1 80 ? 37.386 -39.415 -20.885 1.00 83.50 80 ILE A CA 1
ATOM 623 C C . ILE A 1 80 ? 38.452 -38.328 -20.806 1.00 83.50 80 ILE A C 1
ATOM 625 O O . ILE A 1 80 ? 39.567 -38.597 -20.360 1.00 83.50 80 ILE A O 1
ATOM 629 N N . VAL A 1 81 ? 38.071 -37.111 -21.185 1.00 84.56 81 VAL A N 1
ATOM 630 C CA . VAL A 1 81 ? 38.955 -35.942 -21.236 1.00 84.56 81 VAL A CA 1
ATOM 631 C C . VAL A 1 81 ? 38.868 -35.148 -19.934 1.00 84.56 81 VAL A C 1
ATOM 633 O O . VAL A 1 81 ? 39.886 -34.742 -19.381 1.00 84.56 81 VAL A O 1
ATOM 636 N N . ALA A 1 82 ? 37.655 -34.951 -19.404 1.00 85.94 82 ALA A N 1
ATOM 637 C CA . ALA A 1 82 ? 37.436 -34.178 -18.183 1.00 85.94 82 ALA A CA 1
ATOM 638 C C . ALA A 1 82 ? 36.149 -34.592 -17.453 1.00 85.94 82 ALA A C 1
ATOM 640 O O . ALA A 1 82 ? 35.204 -35.107 -18.051 1.00 85.94 82 ALA A O 1
ATOM 641 N N . SER A 1 83 ? 36.109 -34.362 -16.140 1.00 86.06 83 SER A N 1
ATOM 642 C CA . SER A 1 83 ? 34.958 -34.669 -15.284 1.00 86.06 83 SER A CA 1
ATOM 643 C C . SER A 1 83 ? 34.960 -33.787 -14.036 1.00 86.06 83 SER A C 1
ATOM 645 O O . SER A 1 83 ? 36.029 -33.443 -13.526 1.00 86.06 83 SER A O 1
ATOM 647 N N . ASN A 1 84 ? 33.773 -33.450 -13.521 1.00 86.38 84 ASN A N 1
ATOM 648 C CA . ASN A 1 84 ? 33.615 -32.798 -12.214 1.00 86.38 84 ASN A CA 1
ATOM 649 C C . ASN A 1 84 ? 33.273 -33.767 -11.069 1.00 86.38 84 ASN A C 1
ATOM 651 O O . ASN A 1 84 ? 33.026 -33.323 -9.946 1.00 86.38 84 ASN A O 1
ATOM 655 N N . LEU A 1 85 ? 33.280 -35.077 -11.327 1.00 81.06 85 LEU A N 1
ATOM 656 C CA . LEU A 1 85 ? 33.051 -36.082 -10.295 1.00 81.06 85 LEU A CA 1
ATOM 657 C C . LEU A 1 85 ? 34.182 -36.070 -9.263 1.00 81.06 85 LEU A C 1
ATOM 659 O O . LEU A 1 85 ? 35.361 -36.192 -9.599 1.00 81.06 85 LEU A O 1
ATOM 663 N N . GLN A 1 86 ? 33.819 -35.963 -7.987 1.00 74.94 86 GLN A N 1
ATOM 664 C CA . GLN A 1 86 ? 34.763 -36.078 -6.881 1.00 74.94 86 GLN A CA 1
ATOM 665 C C . GLN A 1 86 ? 34.840 -37.542 -6.440 1.00 74.94 86 GLN A C 1
ATOM 667 O O . GLN A 1 86 ? 33.917 -38.061 -5.820 1.00 74.94 86 GLN A O 1
ATOM 672 N N . GLY A 1 87 ? 35.941 -38.216 -6.776 1.00 64.50 87 GLY A N 1
ATOM 673 C CA . GLY A 1 87 ? 36.232 -39.581 -6.334 1.00 64.50 87 GLY A CA 1
ATOM 674 C C . GLY A 1 87 ? 37.526 -39.657 -5.530 1.00 64.50 87 GLY A C 1
ATOM 675 O O . GLY A 1 87 ? 38.443 -38.865 -5.747 1.00 64.50 87 GLY A O 1
ATOM 676 N N . ARG A 1 88 ? 37.623 -40.645 -4.628 1.00 57.47 88 ARG A N 1
ATOM 677 C CA . ARG A 1 88 ? 38.812 -40.877 -3.780 1.00 57.47 88 ARG A CA 1
ATOM 678 C C . ARG A 1 88 ? 40.100 -41.123 -4.577 1.00 57.47 88 ARG A C 1
ATOM 680 O O . ARG A 1 88 ? 41.173 -40.809 -4.081 1.00 57.47 88 ARG A O 1
ATOM 687 N N . GLU A 1 89 ? 39.996 -41.639 -5.803 1.00 63.09 89 GLU A N 1
ATOM 688 C CA . GLU A 1 89 ? 41.140 -41.925 -6.687 1.00 63.09 89 GLU A CA 1
ATOM 689 C C . GLU A 1 89 ? 41.321 -40.910 -7.835 1.00 63.09 89 GLU A C 1
ATOM 691 O O . GLU A 1 89 ? 42.082 -41.153 -8.772 1.00 63.09 89 GLU A O 1
ATOM 696 N N . GLY A 1 90 ? 40.624 -39.769 -7.777 1.00 72.31 90 GLY A N 1
ATOM 697 C CA . GLY A 1 90 ? 40.675 -38.714 -8.790 1.00 72.31 90 GLY A CA 1
ATOM 698 C C . GLY A 1 90 ? 39.510 -38.738 -9.800 1.00 72.31 90 GLY A C 1
ATOM 699 O O . GLY A 1 90 ? 38.825 -39.753 -9.964 1.00 72.31 90 GLY A O 1
ATOM 700 N N . PRO A 1 91 ? 39.271 -37.611 -10.497 1.00 71.19 91 PRO A N 1
ATOM 701 C CA . PRO A 1 91 ? 38.044 -37.367 -11.268 1.00 71.19 91 PRO A CA 1
ATOM 702 C C . PRO A 1 91 ? 37.882 -38.272 -12.499 1.00 71.19 91 PRO A C 1
ATOM 704 O O . PRO A 1 91 ? 36.765 -38.639 -12.860 1.00 71.19 91 PRO A O 1
ATOM 707 N N . LEU A 1 92 ? 38.988 -38.681 -13.129 1.00 76.50 92 LEU A N 1
ATOM 708 C CA . LEU A 1 92 ? 38.968 -39.503 -14.346 1.00 76.50 92 LEU A CA 1
ATOM 709 C C . LEU A 1 92 ? 38.608 -40.970 -14.074 1.00 76.50 92 LEU A C 1
ATOM 711 O O . LEU A 1 92 ? 37.916 -41.591 -14.878 1.00 76.50 92 LEU A O 1
ATOM 715 N N . LYS A 1 93 ? 39.048 -41.536 -12.944 1.00 77.00 93 LYS A N 1
ATOM 716 C CA . LYS A 1 93 ? 38.696 -42.912 -12.558 1.00 77.00 93 LYS A CA 1
ATOM 717 C C . LYS A 1 93 ? 37.236 -43.015 -12.119 1.00 77.00 93 LYS A C 1
ATOM 719 O O . LYS A 1 93 ? 36.531 -43.893 -12.603 1.00 77.00 93 LYS A O 1
ATOM 724 N N . ALA A 1 94 ? 36.766 -42.052 -11.323 1.00 76.62 94 ALA A N 1
ATOM 725 C CA . ALA A 1 94 ? 35.358 -41.952 -10.934 1.00 76.62 94 ALA A CA 1
ATOM 726 C C . ALA A 1 94 ? 34.427 -41.808 -12.150 1.00 76.62 94 ALA A C 1
ATOM 728 O O . ALA A 1 94 ? 33.370 -42.426 -12.205 1.00 76.62 94 ALA A O 1
ATOM 729 N N . ALA A 1 95 ? 34.850 -41.053 -13.168 1.00 79.19 95 ALA A N 1
ATOM 730 C CA . ALA A 1 95 ? 34.110 -40.927 -14.420 1.00 79.19 95 ALA A CA 1
ATOM 731 C C . ALA A 1 95 ? 34.039 -42.234 -15.225 1.00 79.19 95 ALA A C 1
ATOM 733 O O . ALA A 1 95 ? 32.992 -42.537 -15.796 1.00 79.19 95 ALA A O 1
ATOM 734 N N . LYS A 1 96 ? 35.117 -43.034 -15.245 1.00 81.44 96 LYS A N 1
ATOM 735 C CA . LYS A 1 96 ? 35.115 -44.360 -15.892 1.00 81.44 96 LYS A CA 1
ATOM 736 C C . LYS A 1 96 ? 34.167 -45.333 -15.196 1.00 81.44 96 LYS A C 1
ATOM 738 O O . LYS A 1 96 ? 33.540 -46.141 -15.874 1.00 81.44 96 LYS A O 1
ATOM 743 N N . GLU A 1 97 ? 34.074 -45.274 -13.873 1.00 80.38 97 GLU A N 1
ATOM 744 C CA . GLU A 1 97 ? 33.161 -46.117 -13.095 1.00 80.38 97 GLU A CA 1
ATOM 745 C C . GLU A 1 97 ? 31.700 -45.684 -13.268 1.00 80.38 97 GLU A C 1
ATOM 747 O O . GLU A 1 97 ? 30.867 -46.524 -13.597 1.00 80.38 97 GLU A O 1
ATOM 752 N N . ALA A 1 98 ? 31.404 -44.384 -13.181 1.00 74.94 98 ALA A N 1
ATOM 753 C CA . ALA A 1 98 ? 30.050 -43.846 -13.350 1.00 74.94 98 ALA A CA 1
ATOM 754 C C . ALA A 1 98 ? 29.476 -44.077 -14.765 1.00 74.94 98 ALA A C 1
ATOM 756 O O . ALA A 1 98 ? 28.299 -44.397 -14.926 1.00 74.94 98 ALA A O 1
ATOM 757 N N . LEU A 1 99 ? 30.310 -43.989 -15.813 1.00 78.44 99 LEU A N 1
ATOM 758 C CA . LEU A 1 99 ? 29.888 -44.326 -17.181 1.00 78.44 99 LEU A CA 1
ATOM 759 C C . LEU A 1 99 ? 29.579 -45.822 -17.349 1.00 78.44 99 LEU A C 1
ATOM 761 O O . LEU A 1 99 ? 28.622 -46.183 -18.037 1.00 78.44 99 LEU A O 1
ATOM 765 N N . LYS A 1 100 ? 30.352 -46.698 -16.694 1.00 79.62 100 LYS A N 1
ATOM 766 C CA . LYS A 1 100 ? 30.088 -48.147 -16.683 1.00 79.62 100 LYS A CA 1
ATOM 767 C C . LYS A 1 100 ? 28.828 -48.503 -15.896 1.00 79.62 100 LYS A C 1
ATOM 769 O O . LYS A 1 100 ? 28.151 -49.451 -16.273 1.00 79.62 100 LYS A O 1
ATOM 774 N N . ALA A 1 101 ? 28.523 -47.749 -14.843 1.00 75.94 101 ALA A N 1
ATOM 775 C CA . ALA A 1 101 ? 27.325 -47.921 -14.026 1.00 75.94 101 ALA A CA 1
ATOM 776 C C . ALA A 1 101 ? 26.038 -47.378 -14.683 1.00 75.94 101 ALA A C 1
ATOM 778 O O . ALA A 1 101 ? 24.952 -47.678 -14.203 1.00 75.94 101 ALA A O 1
ATOM 779 N N . HIS A 1 102 ? 26.149 -46.642 -15.801 1.00 68.06 102 HIS A N 1
ATOM 780 C CA . HIS A 1 102 ? 25.027 -45.964 -16.474 1.00 68.06 102 HIS A CA 1
ATOM 781 C C . HIS A 1 102 ? 24.299 -44.946 -15.576 1.00 68.06 102 HIS A C 1
ATOM 783 O O . HIS A 1 102 ? 23.100 -44.726 -15.715 1.00 68.06 102 HIS A O 1
ATOM 789 N N . ASP A 1 103 ? 25.036 -44.252 -14.704 1.00 65.81 103 ASP A N 1
ATOM 790 C CA . ASP A 1 103 ? 24.471 -43.254 -13.779 1.00 65.81 103 ASP A CA 1
ATOM 791 C C . ASP A 1 103 ? 24.061 -41.928 -14.469 1.00 65.81 103 ASP A C 1
ATOM 793 O O . ASP A 1 103 ? 23.552 -41.000 -13.832 1.00 65.81 103 ASP A O 1
ATOM 797 N N . PHE A 1 104 ? 24.285 -41.810 -15.783 1.00 73.12 104 PHE A N 1
ATOM 798 C CA . PHE A 1 104 ? 23.998 -40.617 -16.580 1.00 73.12 104 PHE A CA 1
ATOM 799 C C . PHE A 1 104 ? 22.783 -40.826 -17.486 1.00 73.12 104 PHE A C 1
ATOM 801 O O . PHE A 1 104 ? 22.792 -41.671 -18.377 1.00 73.12 104 PHE A O 1
ATOM 808 N N . ASN A 1 105 ? 21.754 -39.997 -17.295 1.00 67.50 105 ASN A N 1
ATOM 809 C CA . ASN A 1 105 ? 20.458 -40.141 -17.967 1.00 67.50 105 ASN A CA 1
ATOM 810 C C . ASN A 1 105 ? 20.356 -39.386 -19.307 1.00 67.50 105 ASN A C 1
ATOM 812 O O . ASN A 1 105 ? 19.330 -39.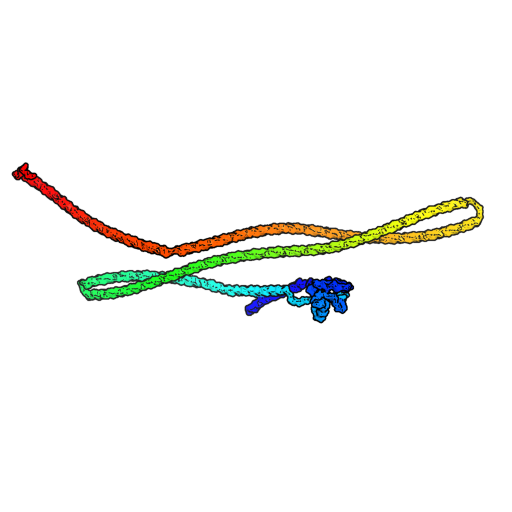485 -19.978 1.00 67.50 105 ASN A O 1
ATOM 816 N N . ALA A 1 106 ? 21.370 -38.602 -19.695 1.00 75.25 106 ALA A N 1
ATOM 817 C CA . ALA A 1 106 ? 21.337 -37.805 -20.921 1.00 75.25 106 ALA A CA 1
ATOM 818 C C . ALA A 1 106 ? 22.734 -37.550 -21.525 1.00 75.25 106 ALA A C 1
ATOM 820 O O . ALA A 1 106 ? 23.719 -37.371 -20.805 1.00 75.25 106 ALA A O 1
ATOM 821 N N . GLU A 1 107 ? 22.785 -37.495 -22.863 1.00 82.38 107 GLU A N 1
ATOM 822 C CA . GLU A 1 107 ? 23.978 -37.231 -23.684 1.00 82.38 107 GLU A CA 1
ATOM 823 C C . GLU A 1 107 ? 23.737 -36.007 -24.587 1.00 82.38 107 GLU A C 1
ATOM 825 O O . GLU A 1 107 ? 22.692 -35.892 -25.230 1.00 82.38 107 GLU A O 1
ATOM 830 N N . ILE A 1 108 ? 24.716 -35.101 -24.666 1.00 83.44 108 ILE A N 1
ATOM 831 C CA . ILE A 1 108 ? 24.778 -34.020 -25.661 1.00 83.44 108 ILE A CA 1
ATOM 832 C C . ILE A 1 108 ? 26.071 -34.163 -26.462 1.00 83.44 108 ILE A C 1
ATOM 834 O O . ILE A 1 108 ? 27.142 -34.375 -25.897 1.00 83.44 108 ILE A O 1
ATOM 838 N N . ARG A 1 109 ? 25.979 -33.993 -27.782 1.00 83.19 109 ARG A N 1
ATOM 839 C CA . ARG A 1 109 ? 27.140 -33.952 -28.679 1.00 83.19 109 ARG A CA 1
ATOM 840 C C . ARG A 1 109 ? 27.490 -32.512 -29.023 1.00 83.19 109 ARG A C 1
ATOM 842 O O . ARG A 1 109 ? 26.592 -31.688 -29.208 1.00 83.19 109 ARG A O 1
ATOM 849 N N . THR A 1 110 ? 28.782 -32.206 -29.110 1.00 81.44 110 THR A N 1
ATOM 850 C CA . THR A 1 110 ? 29.219 -30.925 -29.676 1.00 81.44 110 THR A CA 1
ATOM 851 C C . THR A 1 110 ? 28.809 -30.839 -31.152 1.00 81.44 110 THR A C 1
ATOM 853 O O . THR A 1 110 ? 28.762 -31.870 -31.828 1.00 81.44 110 THR A O 1
ATOM 856 N N . PRO A 1 111 ? 28.499 -29.635 -31.673 1.00 76.12 111 PRO A N 1
ATOM 857 C CA . PRO A 1 111 ? 28.099 -29.457 -33.074 1.00 76.12 111 PRO A CA 1
ATOM 858 C C . PRO A 1 111 ? 29.163 -29.955 -34.063 1.00 76.12 111 PRO A C 1
ATOM 860 O O . PRO A 1 111 ? 28.819 -30.423 -35.143 1.00 76.12 111 PRO A O 1
ATOM 863 N N . ASP A 1 112 ? 30.431 -29.944 -33.650 1.00 78.25 112 ASP A N 1
ATOM 864 C CA . ASP A 1 112 ? 31.572 -30.399 -34.450 1.00 78.25 112 ASP A CA 1
ATOM 865 C C . ASP A 1 112 ? 31.806 -31.923 -34.355 1.00 78.25 112 ASP A C 1
ATOM 867 O O . ASP A 1 112 ? 32.708 -32.457 -34.992 1.00 78.25 112 ASP A O 1
ATOM 871 N N . GLY A 1 113 ? 31.035 -32.645 -33.530 1.00 79.19 113 GLY A N 1
ATOM 872 C CA . GLY A 1 113 ? 31.143 -34.100 -33.341 1.00 79.19 113 GLY A CA 1
ATOM 873 C C . GLY A 1 113 ? 32.356 -34.578 -32.530 1.00 79.19 113 GLY A C 1
ATOM 874 O O . GLY A 1 113 ? 32.462 -35.770 -32.246 1.00 79.19 113 GLY A O 1
ATOM 875 N N . LEU A 1 114 ? 33.235 -33.661 -32.122 1.00 79.44 114 LEU A N 1
ATOM 876 C CA . LEU A 1 114 ? 34.497 -33.953 -31.433 1.00 79.44 114 LEU A CA 1
ATOM 877 C C . LEU A 1 114 ? 34.326 -34.454 -29.993 1.00 79.44 114 LEU A C 1
ATOM 879 O O . LEU A 1 114 ? 35.237 -35.059 -29.447 1.00 79.44 114 LEU A O 1
ATOM 883 N N . ALA A 1 115 ? 33.183 -34.209 -29.347 1.00 84.12 115 ALA A N 1
ATOM 884 C CA . ALA A 1 115 ? 33.004 -34.572 -27.946 1.00 84.12 115 ALA A CA 1
ATOM 885 C C . ALA A 1 115 ? 31.581 -35.016 -27.615 1.00 84.12 115 ALA A C 1
ATOM 887 O O . ALA A 1 115 ? 30.596 -34.498 -28.155 1.00 84.12 115 ALA A O 1
ATOM 888 N N . ARG A 1 116 ? 31.486 -35.946 -26.662 1.00 86.94 116 ARG A N 1
ATOM 889 C CA . ARG A 1 116 ? 30.236 -36.388 -26.036 1.00 86.94 116 ARG A CA 1
ATOM 890 C C . ARG A 1 116 ? 30.233 -35.971 -24.575 1.00 86.94 116 ARG A C 1
ATOM 892 O O . ARG A 1 116 ? 31.192 -36.205 -23.844 1.00 86.94 116 ARG A O 1
ATOM 899 N N . ILE A 1 117 ? 29.147 -35.339 -24.160 1.00 87.38 117 ILE A N 1
ATOM 900 C CA . ILE A 1 117 ? 28.967 -34.818 -22.812 1.00 87.38 117 ILE A CA 1
ATOM 901 C C . ILE A 1 117 ? 27.836 -35.599 -22.153 1.00 87.38 117 ILE A C 1
ATOM 903 O O . ILE A 1 117 ? 26.683 -35.497 -22.572 1.00 87.38 117 ILE A O 1
ATOM 907 N N . TYR A 1 118 ? 28.171 -36.349 -21.110 1.00 87.38 118 TYR A N 1
ATOM 908 C CA . TYR A 1 118 ? 27.228 -37.087 -20.277 1.00 87.38 118 TYR A CA 1
ATOM 909 C C . TYR A 1 118 ? 26.944 -36.282 -19.012 1.00 87.38 118 TYR A C 1
ATOM 911 O O . TYR A 1 118 ? 27.873 -35.770 -18.385 1.00 87.38 118 TYR A O 1
ATOM 919 N N . PHE A 1 119 ? 25.676 -36.152 -18.629 1.00 85.62 119 PHE A N 1
ATOM 920 C CA . PHE A 1 119 ? 25.298 -35.420 -17.419 1.00 85.62 119 PHE A CA 1
ATOM 921 C C . PHE A 1 119 ? 24.136 -36.085 -16.684 1.00 85.62 119 PHE A C 1
ATOM 923 O O . PHE A 1 119 ? 23.276 -36.727 -17.293 1.00 85.62 119 PHE A O 1
ATOM 930 N N . SER A 1 120 ? 24.124 -35.957 -15.355 1.00 77.62 120 SER A N 1
ATOM 931 C CA . SER A 1 120 ? 23.051 -36.493 -14.518 1.00 77.62 120 SER A CA 1
ATOM 932 C C . SER A 1 120 ? 22.110 -35.364 -14.111 1.00 77.62 120 SER A C 1
ATOM 934 O O . SER A 1 120 ? 22.506 -34.348 -13.539 1.00 77.62 120 SER A O 1
ATOM 936 N N . GLN A 1 121 ? 20.832 -35.522 -14.450 1.00 68.25 121 GLN A N 1
ATOM 937 C CA . GLN A 1 121 ? 19.774 -34.642 -13.973 1.00 68.25 121 GLN A CA 1
ATOM 938 C C . GLN A 1 121 ? 19.271 -35.235 -12.661 1.00 68.25 121 GLN A C 1
ATOM 940 O O . GLN A 1 121 ? 18.735 -36.343 -12.661 1.00 68.25 121 GLN A O 1
ATOM 945 N N . SER A 1 122 ? 19.479 -34.542 -11.541 1.00 58.06 122 SER A N 1
ATOM 946 C CA . SER A 1 122 ? 19.005 -35.011 -10.239 1.00 58.06 122 SER A CA 1
ATOM 947 C C . SER A 1 122 ? 17.475 -35.106 -10.252 1.00 58.06 122 SER A C 1
ATOM 949 O O . SER A 1 122 ? 16.782 -34.106 -10.064 1.00 58.06 122 SER A O 1
ATOM 951 N N . GLN A 1 123 ? 16.934 -36.303 -10.481 1.00 53.59 123 GLN A N 1
ATOM 952 C CA . GLN A 1 123 ? 15.502 -36.598 -10.387 1.00 53.59 123 GLN A CA 1
ATOM 953 C C . GLN A 1 123 ? 15.093 -36.744 -8.916 1.00 53.59 123 GLN A C 1
ATOM 955 O O . GLN A 1 123 ? 14.588 -37.773 -8.473 1.00 53.59 123 GLN A O 1
ATOM 960 N N . GLY A 1 124 ? 15.351 -35.709 -8.120 1.00 53.69 124 GLY A N 1
ATOM 961 C CA . GLY A 1 124 ? 14.839 -35.642 -6.764 1.00 53.69 124 GLY A CA 1
ATOM 962 C C . GLY A 1 124 ? 13.339 -35.377 -6.807 1.00 53.69 124 GLY A C 1
ATOM 963 O O . GLY A 1 124 ? 12.931 -34.225 -6.888 1.00 53.69 124 GLY A O 1
ATOM 964 N N . LEU A 1 125 ? 12.517 -36.425 -6.682 1.00 51.19 125 LEU A N 1
ATOM 965 C CA . LEU A 1 125 ? 11.080 -36.324 -6.351 1.00 51.19 125 LEU A CA 1
ATOM 966 C C . LEU A 1 125 ? 10.821 -35.529 -5.050 1.00 51.19 125 LEU A C 1
ATOM 968 O O . LEU A 1 125 ? 9.694 -35.141 -4.762 1.00 51.19 125 LEU A O 1
ATOM 972 N N . TRP A 1 126 ? 11.877 -35.262 -4.283 1.00 53.53 126 TRP A N 1
ATOM 973 C CA . TRP A 1 126 ? 11.884 -34.518 -3.035 1.00 53.53 126 TRP A CA 1
ATOM 974 C C . TRP A 1 126 ? 12.482 -33.128 -3.242 1.00 53.53 126 TRP A C 1
ATOM 976 O O . TRP A 1 126 ? 13.613 -32.856 -2.846 1.00 53.53 126 TRP A O 1
ATOM 986 N N . ASN A 1 127 ? 11.724 -32.242 -3.885 1.00 60.44 127 ASN A N 1
ATOM 987 C CA . ASN A 1 127 ? 12.082 -30.831 -3.915 1.00 60.44 127 ASN A CA 1
ATOM 988 C C . ASN A 1 127 ? 11.605 -30.187 -2.595 1.00 60.44 127 ASN A C 1
ATOM 990 O O . ASN A 1 127 ? 10.393 -30.161 -2.361 1.00 60.44 127 ASN A O 1
ATOM 994 N N . PRO A 1 128 ? 12.499 -29.679 -1.719 1.00 63.00 128 PRO A N 1
ATO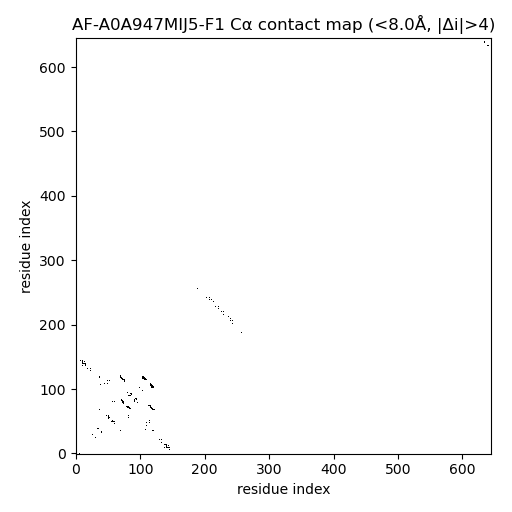M 995 C CA . PRO A 1 128 ? 12.123 -29.064 -0.441 1.00 63.00 128 PRO A CA 1
ATOM 996 C C . PRO A 1 128 ? 11.097 -27.931 -0.614 1.00 63.00 128 PRO A C 1
ATOM 998 O O . PRO A 1 128 ? 10.274 -27.690 0.264 1.00 63.00 128 PRO A O 1
ATOM 1001 N N . ILE A 1 129 ? 11.087 -27.293 -1.787 1.00 65.12 129 ILE A N 1
ATOM 1002 C CA . ILE A 1 129 ? 10.164 -26.211 -2.141 1.00 65.12 129 ILE A CA 1
ATOM 1003 C C . ILE A 1 129 ? 8.708 -26.705 -2.242 1.00 65.12 129 ILE A C 1
ATOM 1005 O O . ILE A 1 129 ? 7.783 -25.941 -1.982 1.00 65.12 129 ILE A O 1
ATOM 1009 N N . LEU A 1 130 ? 8.479 -27.993 -2.526 1.00 66.75 130 LEU A N 1
ATOM 1010 C CA . LEU A 1 130 ? 7.139 -28.589 -2.591 1.00 66.75 130 LEU A CA 1
ATOM 1011 C C . LEU A 1 130 ? 6.559 -28.959 -1.213 1.00 66.75 130 LEU A C 1
ATOM 1013 O O . LEU A 1 130 ? 5.363 -29.238 -1.116 1.00 66.75 130 LEU A O 1
ATOM 1017 N N . PHE A 1 131 ? 7.348 -28.912 -0.132 1.00 74.00 131 PHE A N 1
ATOM 1018 C CA . PHE A 1 131 ? 6.821 -29.137 1.221 1.00 74.00 131 PHE A CA 1
ATOM 1019 C C . PHE A 1 131 ? 5.965 -27.979 1.713 1.00 74.00 131 PHE A C 1
ATOM 1021 O O . PHE A 1 131 ? 4.968 -28.206 2.395 1.00 74.00 131 PHE A O 1
ATOM 1028 N N . PHE A 1 132 ? 6.327 -26.749 1.358 1.00 76.38 132 PHE A N 1
ATOM 1029 C CA . PHE A 1 132 ? 5.562 -25.572 1.748 1.00 76.38 132 PHE A CA 1
ATOM 1030 C C . PHE A 1 132 ? 4.103 -25.631 1.259 1.00 76.38 132 PHE A C 1
ATOM 1032 O O . PHE A 1 132 ? 3.209 -25.568 2.102 1.00 76.38 132 PHE A O 1
ATOM 1039 N N . PRO A 1 133 ? 3.810 -25.841 -0.041 1.00 75.06 133 PRO A N 1
ATOM 1040 C CA . PRO A 1 133 ? 2.430 -25.944 -0.513 1.00 75.06 133 PRO A CA 1
ATOM 1041 C C . PRO A 1 133 ? 1.698 -27.180 0.021 1.00 75.06 133 PRO A C 1
ATOM 1043 O O . PRO A 1 133 ? 0.489 -27.122 0.238 1.00 75.06 133 PRO A O 1
ATOM 1046 N N . LEU A 1 134 ? 2.401 -28.283 0.297 1.00 79.06 134 LEU A N 1
ATOM 1047 C CA . LEU A 1 134 ? 1.800 -29.456 0.936 1.00 79.06 134 LEU A CA 1
ATOM 1048 C C . LEU A 1 134 ? 1.339 -29.143 2.370 1.00 79.06 134 LEU A C 1
ATOM 1050 O O . LEU A 1 134 ? 0.190 -29.393 2.722 1.00 79.06 134 LEU A O 1
ATOM 1054 N N . ILE A 1 135 ? 2.204 -28.537 3.185 1.00 80.88 135 ILE A N 1
ATOM 1055 C CA . ILE A 1 135 ? 1.884 -28.158 4.570 1.00 80.88 135 ILE A CA 1
ATOM 1056 C C . ILE A 1 135 ? 0.804 -27.069 4.594 1.00 80.88 135 ILE A C 1
ATOM 1058 O O . ILE A 1 135 ? -0.144 -27.147 5.375 1.00 80.88 135 ILE A O 1
ATOM 1062 N N . PHE A 1 136 ? 0.914 -26.079 3.708 1.00 80.19 136 PHE A N 1
ATOM 1063 C CA . PHE A 1 136 ? -0.039 -24.979 3.602 1.00 80.19 136 PHE A CA 1
ATOM 1064 C C . PHE A 1 136 ? -1.435 -25.462 3.188 1.00 80.19 136 PHE A C 1
ATOM 1066 O O . PHE A 1 136 ? -2.431 -25.076 3.798 1.00 80.19 136 PHE A O 1
ATOM 1073 N N . SER A 1 137 ? -1.518 -26.359 2.203 1.00 82.50 137 SER A N 1
ATOM 1074 C CA . SER A 1 137 ? -2.794 -26.925 1.755 1.00 82.50 137 SER A CA 1
ATOM 1075 C C . SER A 1 137 ? -3.480 -27.780 2.829 1.00 82.50 137 SER A C 1
ATOM 1077 O O . SER A 1 137 ? -4.696 -27.682 2.998 1.00 82.50 137 SER A O 1
ATOM 1079 N N . LEU A 1 138 ? -2.715 -28.544 3.619 1.00 84.06 138 LEU A N 1
ATOM 1080 C CA . LEU A 1 138 ? -3.234 -29.282 4.777 1.00 84.06 138 LEU A CA 1
ATOM 1081 C C . LEU A 1 138 ? -3.783 -28.342 5.861 1.00 84.06 138 LEU A C 1
ATOM 1083 O O . LEU A 1 138 ? -4.851 -28.606 6.410 1.00 84.06 138 LEU A O 1
ATOM 1087 N N . LEU A 1 139 ? -3.095 -27.231 6.141 1.00 83.38 139 LEU A N 1
ATOM 1088 C CA . LEU A 1 139 ? -3.549 -26.203 7.088 1.00 83.38 139 LEU A CA 1
ATOM 1089 C C . LEU A 1 139 ? -4.858 -25.541 6.641 1.00 83.38 139 LEU A C 1
ATOM 1091 O O . LEU A 1 139 ? -5.770 -25.363 7.451 1.00 83.38 139 LEU A O 1
ATOM 1095 N N . LEU A 1 140 ? -4.978 -25.226 5.350 1.00 81.00 140 LEU A N 1
ATOM 1096 C CA . LEU A 1 140 ? -6.189 -24.642 4.772 1.00 81.00 140 LEU A CA 1
ATOM 1097 C C . LEU A 1 140 ? -7.378 -25.607 4.814 1.00 81.00 140 LEU A C 1
ATOM 1099 O O . LEU A 1 140 ? -8.487 -25.198 5.159 1.00 81.00 140 LEU A O 1
ATOM 1103 N N . GLY A 1 141 ? -7.146 -26.891 4.523 1.00 78.50 141 GLY A N 1
ATOM 1104 C CA . GLY A 1 141 ? -8.159 -27.933 4.695 1.00 78.50 141 GLY A CA 1
ATOM 1105 C C . GLY A 1 141 ? -8.634 -28.031 6.146 1.00 78.50 141 GLY A C 1
ATOM 1106 O O . GLY A 1 141 ? -9.832 -28.152 6.408 1.00 78.50 141 GLY A O 1
ATOM 1107 N N . LEU A 1 142 ? -7.713 -27.904 7.106 1.00 82.44 142 LEU A N 1
ATOM 1108 C CA . LEU A 1 142 ? -8.017 -27.927 8.539 1.00 82.44 142 LEU A CA 1
ATOM 1109 C C . LEU A 1 142 ? -8.892 -26.735 8.943 1.00 82.44 142 LEU A C 1
ATOM 1111 O O . LEU A 1 142 ? -9.939 -26.928 9.561 1.00 82.44 142 LEU A O 1
ATOM 1115 N N . LEU A 1 143 ? -8.526 -25.523 8.523 1.00 82.25 143 LEU A N 1
ATOM 1116 C CA . LEU A 1 143 ? -9.315 -24.309 8.757 1.00 82.25 143 LEU A CA 1
ATOM 1117 C C . LEU A 1 143 ? -10.713 -24.397 8.131 1.00 82.25 143 LEU A C 1
ATOM 1119 O O . LEU A 1 143 ? -11.695 -24.039 8.779 1.00 82.25 143 LEU A O 1
ATOM 1123 N N . SER A 1 144 ? -10.822 -24.930 6.912 1.00 78.06 144 SER A N 1
ATOM 1124 C CA . SER A 1 144 ? -12.112 -25.144 6.246 1.00 78.06 144 SER A CA 1
ATOM 1125 C C . SER A 1 144 ? -13.000 -26.130 7.014 1.00 78.06 144 SER A C 1
ATOM 1127 O O . SER A 1 144 ? -14.184 -25.860 7.217 1.00 78.06 144 SER A O 1
ATOM 1129 N N . SER A 1 145 ? -12.426 -27.225 7.526 1.00 79.81 145 SER A N 1
ATOM 1130 C CA . SER A 1 145 ? -13.162 -28.193 8.349 1.00 79.81 145 SER A CA 1
ATOM 1131 C C . SER A 1 145 ? -13.625 -27.606 9.691 1.00 79.81 145 SER A C 1
ATOM 1133 O O . SER A 1 145 ? -14.745 -27.872 10.127 1.00 79.81 145 SER A O 1
ATOM 1135 N N . PHE A 1 146 ? -12.812 -26.743 10.314 1.00 79.50 146 PHE A N 1
ATOM 1136 C CA . PHE A 1 146 ? -13.188 -26.009 11.525 1.00 79.50 146 PHE A CA 1
ATOM 1137 C C . PHE A 1 146 ? -14.311 -25.003 11.261 1.00 79.50 146 PHE A C 1
ATOM 1139 O O . PHE A 1 146 ? -15.225 -24.874 12.074 1.00 79.50 146 PHE A O 1
ATOM 1146 N N . TRP A 1 147 ? -14.274 -24.320 10.119 1.00 80.00 147 TRP A N 1
ATOM 1147 C CA . TRP A 1 147 ? -15.312 -23.373 9.719 1.00 80.00 147 TRP A CA 1
ATOM 1148 C C . TRP A 1 147 ? -16.665 -24.060 9.478 1.00 80.00 147 TRP A C 1
ATOM 1150 O O . TRP A 1 147 ? -17.695 -23.599 9.968 1.00 80.00 147 TRP A O 1
ATOM 1160 N N . ASP A 1 148 ? -16.668 -25.207 8.791 1.00 76.62 148 ASP A N 1
ATOM 1161 C CA . ASP A 1 148 ? -17.880 -26.015 8.568 1.00 76.62 148 ASP A CA 1
ATOM 1162 C C . ASP A 1 148 ? -18.428 -26.604 9.889 1.00 76.62 148 ASP A C 1
ATOM 1164 O O . ASP A 1 148 ? -19.640 -26.710 10.088 1.00 76.62 148 ASP A O 1
ATOM 1168 N N . TYR A 1 149 ? -17.550 -26.921 10.848 1.00 76.38 149 TYR A N 1
ATOM 1169 C CA . TYR A 1 149 ? -17.951 -27.325 12.200 1.00 76.38 149 TYR A CA 1
ATOM 1170 C C . TYR A 1 149 ? -18.636 -26.189 12.981 1.00 76.38 149 TYR A C 1
ATOM 1172 O O . TYR A 1 149 ? -19.669 -26.414 13.615 1.00 76.38 149 TYR A O 1
ATOM 1180 N N . PHE A 1 150 ? -18.106 -24.963 12.915 1.00 73.12 150 PHE A N 1
ATOM 1181 C CA . PHE A 1 150 ? -18.698 -23.805 13.594 1.00 73.12 150 PHE A CA 1
ATOM 1182 C C . PHE A 1 150 ? -20.055 -23.403 13.008 1.00 73.12 150 PHE A C 1
ATOM 1184 O O . PHE A 1 150 ? -20.999 -23.168 13.764 1.00 73.12 150 PHE A O 1
ATOM 1191 N N . ASN A 1 151 ? -20.187 -23.392 11.680 1.00 69.88 151 ASN A N 1
ATOM 1192 C CA . ASN A 1 151 ? -21.449 -23.032 11.030 1.00 69.88 151 ASN A CA 1
ATOM 1193 C C . ASN A 1 151 ? -22.569 -24.048 11.294 1.00 69.88 151 ASN A C 1
ATOM 1195 O O . ASN A 1 151 ? -23.724 -23.651 11.420 1.00 69.88 151 ASN A O 1
ATOM 1199 N N . ASN A 1 152 ? -22.254 -25.341 11.443 1.00 62.34 152 ASN A N 1
ATOM 1200 C CA . ASN A 1 152 ? -23.274 -26.338 11.786 1.00 62.34 152 ASN A CA 1
ATOM 1201 C C . ASN A 1 152 ? -23.715 -26.284 13.262 1.00 62.34 152 ASN A C 1
ATOM 1203 O O . ASN A 1 152 ? -24.840 -26.682 13.560 1.00 62.34 152 ASN A O 1
ATOM 1207 N N . ARG A 1 153 ? -22.897 -25.755 14.189 1.00 56.81 153 ARG A N 1
ATOM 1208 C CA . ARG A 1 153 ? -23.337 -25.537 15.584 1.00 56.81 153 ARG A CA 1
ATOM 1209 C C . ARG A 1 153 ? -24.382 -24.427 15.706 1.00 56.81 153 ARG A C 1
ATOM 1211 O O . ARG A 1 153 ? -25.332 -24.572 16.467 1.00 56.81 153 ARG A O 1
ATOM 1218 N N . GLN A 1 154 ? -24.266 -23.360 14.915 1.00 52.16 154 GLN A N 1
ATOM 1219 C CA . GLN A 1 154 ? -25.224 -22.247 14.960 1.00 52.16 154 GLN A CA 1
ATOM 1220 C C . GLN A 1 154 ? -26.641 -22.645 14.512 1.00 52.16 154 GLN A C 1
ATOM 1222 O O . GLN A 1 154 ? -27.613 -22.016 14.924 1.00 52.16 154 GLN A O 1
ATOM 1227 N N . THR A 1 155 ? -26.790 -23.707 13.716 1.00 49.12 155 THR A N 1
ATOM 1228 C CA . THR A 1 155 ? -28.109 -24.175 13.265 1.00 49.12 155 THR A CA 1
ATOM 1229 C C . THR A 1 155 ? -28.831 -25.098 14.250 1.00 49.12 155 THR A C 1
ATOM 1231 O O . THR A 1 155 ? -30.050 -25.220 14.155 1.00 49.12 155 THR A O 1
ATOM 1234 N N . GLU A 1 156 ? -28.132 -25.726 15.202 1.00 47.44 156 GLU A N 1
ATOM 1235 C CA . GLU A 1 156 ? -28.773 -26.571 16.227 1.00 47.44 156 GLU A CA 1
ATOM 1236 C C . GLU A 1 156 ? -29.179 -25.772 17.480 1.00 47.44 156 GLU A C 1
ATOM 1238 O O . GLU A 1 156 ? -30.231 -26.050 18.062 1.00 47.44 156 GLU A O 1
ATOM 1243 N N . ASP A 1 157 ? -28.440 -24.716 17.839 1.00 43.56 157 ASP A N 1
ATOM 1244 C CA . ASP A 1 157 ? -28.729 -23.912 19.040 1.00 43.56 157 ASP A CA 1
ATOM 1245 C C . ASP A 1 157 ? -29.873 -22.891 18.851 1.00 43.56 157 ASP A C 1
ATOM 1247 O O . ASP A 1 157 ? -30.595 -22.586 19.805 1.00 43.56 157 ASP A O 1
ATOM 1251 N N . ALA A 1 158 ? -30.155 -22.446 17.618 1.00 42.91 158 ALA A N 1
ATOM 1252 C CA . ALA A 1 158 ? -31.249 -21.504 17.330 1.00 42.91 158 ALA A CA 1
ATOM 1253 C C . ALA A 1 158 ? -32.661 -22.080 17.598 1.00 42.91 158 ALA A C 1
ATOM 1255 O O . ALA A 1 158 ? -33.628 -21.339 17.780 1.00 42.91 158 ALA A O 1
ATOM 1256 N N . VAL A 1 159 ? -32.803 -23.409 17.670 1.00 44.97 159 VAL A N 1
ATOM 1257 C CA . VAL A 1 159 ? -34.069 -24.076 18.040 1.00 44.97 159 VAL A CA 1
ATOM 1258 C C . VAL A 1 159 ? -34.217 -24.198 19.571 1.00 44.97 159 VAL A C 1
ATOM 1260 O O . VAL A 1 159 ? -35.327 -24.376 20.080 1.00 44.97 159 VAL A O 1
ATOM 1263 N N . GLY A 1 160 ? -33.122 -24.043 20.325 1.00 38.44 160 GLY A N 1
ATOM 1264 C CA . GLY A 1 160 ? -33.105 -24.037 21.789 1.00 38.44 160 GLY A CA 1
ATOM 1265 C C . GLY A 1 160 ? -33.594 -22.722 22.403 1.00 38.44 160 GLY A C 1
ATOM 1266 O O . GLY A 1 160 ? -34.371 -22.751 23.359 1.00 38.44 160 GLY A O 1
ATOM 1267 N N . GLU A 1 161 ? -33.228 -21.576 21.825 1.00 43.97 161 GLU A N 1
ATOM 1268 C CA . GLU A 1 161 ? -33.587 -20.249 22.363 1.00 43.97 161 GLU A CA 1
ATOM 1269 C C . GLU A 1 161 ? -35.084 -19.918 22.239 1.00 43.97 161 GLU A C 1
ATOM 1271 O O . GLU A 1 161 ? -35.674 -19.334 23.152 1.00 43.97 161 GLU A O 1
ATOM 1276 N N . ILE A 1 162 ? -35.761 -20.394 21.188 1.00 45.75 162 ILE A N 1
ATOM 1277 C CA . ILE A 1 162 ? -37.206 -20.158 20.992 1.00 45.75 162 ILE A CA 1
ATOM 1278 C C . ILE A 1 162 ? -38.062 -20.937 22.019 1.00 45.75 162 ILE A C 1
ATOM 1280 O O . ILE A 1 162 ? -39.192 -20.546 22.327 1.00 45.75 162 ILE A O 1
ATOM 1284 N N . ARG A 1 163 ? -37.521 -22.004 22.629 1.00 40.84 163 ARG A N 1
ATOM 1285 C CA . ARG A 1 163 ? -38.197 -22.779 23.691 1.00 40.84 163 ARG A CA 1
ATOM 1286 C C . ARG A 1 163 ? -38.016 -22.213 25.100 1.00 40.84 163 ARG A C 1
ATOM 1288 O O . ARG A 1 163 ? -38.772 -22.597 25.993 1.00 40.84 163 ARG A O 1
ATOM 1295 N N . ILE A 1 164 ? -37.036 -21.339 25.319 1.00 48.75 164 ILE A N 1
ATOM 1296 C CA . ILE A 1 164 ? -36.744 -20.778 26.647 1.00 48.75 164 ILE A CA 1
ATOM 1297 C C . ILE A 1 164 ? -37.580 -19.510 26.876 1.00 48.75 164 ILE A C 1
ATOM 1299 O O . ILE A 1 164 ? -38.215 -19.382 27.924 1.00 48.75 164 ILE A O 1
ATOM 1303 N N . LEU A 1 165 ? -37.738 -18.668 25.849 1.00 44.38 165 LEU A N 1
ATOM 1304 C CA . LEU A 1 165 ? -38.548 -17.442 25.919 1.00 44.38 165 LEU A CA 1
ATOM 1305 C C . LEU A 1 165 ? -40.060 -17.700 26.074 1.00 44.38 165 LEU A C 1
ATOM 1307 O O . LEU A 1 165 ? -40.774 -16.912 26.690 1.00 44.38 165 LEU A O 1
ATOM 1311 N N . THR A 1 166 ? -40.570 -18.841 25.600 1.00 41.59 166 THR A N 1
ATOM 1312 C CA . THR A 1 166 ? -41.974 -19.240 25.829 1.00 41.59 166 THR A CA 1
ATOM 1313 C C . THR A 1 166 ? -42.224 -19.820 27.226 1.00 41.59 166 THR A C 1
ATOM 1315 O O . THR A 1 166 ? -43.377 -19.908 27.650 1.00 41.59 166 THR A O 1
ATOM 1318 N N . ARG A 1 167 ? -41.175 -20.176 27.982 1.00 40.62 167 ARG A N 1
ATOM 1319 C CA . ARG A 1 167 ? -41.297 -20.739 29.336 1.00 40.62 167 ARG A CA 1
ATOM 1320 C C . ARG A 1 167 ? -41.288 -19.659 30.424 1.00 40.62 167 ARG A C 1
ATOM 1322 O O . ARG A 1 167 ? -42.000 -19.809 31.417 1.00 40.62 167 ARG A O 1
ATOM 1329 N N . GLU A 1 168 ? -40.592 -18.540 30.214 1.00 44.91 168 GLU A N 1
ATOM 1330 C CA . GLU A 1 168 ? -40.559 -17.412 31.164 1.00 44.91 168 GLU A CA 1
ATOM 1331 C C . GLU A 1 168 ? -41.905 -16.679 31.292 1.00 44.91 168 GLU A C 1
ATOM 1333 O O . GLU A 1 168 ? -42.306 -16.312 32.398 1.00 44.91 168 GLU A O 1
ATOM 1338 N N . HIS A 1 169 ? -42.682 -16.563 30.210 1.00 43.44 169 HIS A N 1
ATOM 1339 C CA . HIS A 1 169 ? -43.984 -15.884 30.268 1.00 43.44 169 HIS A CA 1
ATOM 1340 C C . HIS A 1 169 ? -45.059 -16.662 31.061 1.00 43.44 169 HIS A C 1
ATOM 1342 O O . HIS A 1 169 ? -46.006 -16.066 31.578 1.00 43.44 169 HIS A O 1
ATOM 1348 N N . THR A 1 170 ? -44.899 -17.983 31.214 1.00 44.53 170 THR A N 1
ATOM 1349 C CA . THR A 1 170 ? -45.818 -18.841 31.994 1.00 44.53 170 THR A CA 1
ATOM 1350 C C . THR A 1 170 ? -45.492 -18.915 33.490 1.00 44.53 170 THR A C 1
ATOM 1352 O O . THR A 1 170 ? -46.367 -19.227 34.295 1.00 44.53 170 THR A O 1
ATOM 1355 N N . LEU A 1 171 ? -44.257 -18.594 33.892 1.00 47.38 171 LEU A N 1
ATOM 1356 C CA . LEU A 1 171 ? -43.844 -18.606 35.302 1.00 47.38 171 LEU A CA 1
ATOM 1357 C C . LEU A 1 171 ? -44.205 -17.304 36.034 1.00 47.38 171 LEU A C 1
ATOM 1359 O O . LEU A 1 171 ? -44.589 -17.362 37.202 1.00 47.38 171 LEU A O 1
ATOM 1363 N N . ASN A 1 172 ? -44.171 -16.157 35.347 1.00 47.19 172 ASN A N 1
ATOM 1364 C CA . ASN A 1 172 ? -44.530 -14.867 35.951 1.00 47.19 172 ASN A CA 1
ATOM 1365 C C . ASN A 1 172 ? -46.036 -14.737 36.252 1.00 47.19 172 ASN A C 1
ATOM 1367 O O . ASN A 1 172 ? -46.395 -14.211 37.302 1.00 47.19 172 ASN A O 1
ATOM 1371 N N . SER A 1 173 ? -46.916 -15.300 35.416 1.00 48.41 173 SER A N 1
ATOM 1372 C CA . SER A 1 173 ? -48.371 -15.292 35.662 1.00 48.41 173 SER A CA 1
ATOM 1373 C C . SER A 1 173 ? -48.788 -16.215 36.816 1.00 48.41 173 SER A C 1
ATOM 1375 O O . SER A 1 173 ? -49.610 -15.838 37.648 1.00 48.41 173 SER A O 1
ATOM 1377 N N . SER A 1 174 ? -48.157 -17.389 36.942 1.00 49.69 174 SER A N 1
ATOM 1378 C CA . SER A 1 174 ? -48.426 -18.331 38.040 1.00 49.69 174 SER A CA 1
ATOM 1379 C C . SER A 1 174 ? -47.994 -17.802 39.417 1.00 49.69 174 SER A C 1
ATOM 1381 O O . SER A 1 174 ? -48.586 -18.167 40.437 1.00 49.69 174 SER A O 1
ATOM 1383 N N . HIS A 1 175 ? -46.962 -16.954 39.469 1.00 52.97 175 HIS A N 1
ATOM 1384 C CA . HIS A 1 175 ? -46.481 -16.374 40.723 1.00 52.97 175 HIS A CA 1
ATOM 1385 C C . HIS A 1 175 ? -47.334 -15.191 41.200 1.00 52.97 175 HIS A C 1
ATOM 1387 O O . HIS A 1 175 ? -47.546 -15.067 42.408 1.00 52.97 175 HIS A O 1
ATOM 1393 N N . GLU A 1 176 ? -47.860 -14.369 40.286 1.00 53.06 176 GLU A N 1
ATOM 1394 C CA . GLU A 1 176 ? -48.808 -13.293 40.617 1.00 53.06 176 GLU A CA 1
ATOM 1395 C C . GLU A 1 176 ? -50.159 -13.839 41.093 1.00 53.06 176 GLU A C 1
ATOM 1397 O O . GLU A 1 176 ? -50.677 -13.365 42.106 1.00 53.06 176 GLU A O 1
ATOM 1402 N N . GLU A 1 177 ? -50.693 -14.887 40.453 1.00 58.56 177 GLU A N 1
ATOM 1403 C CA . GLU A 1 177 ? -51.944 -15.525 40.892 1.00 58.56 177 GLU A CA 1
ATOM 1404 C C . GLU A 1 177 ? -51.837 -16.096 42.312 1.00 58.56 177 GLU A C 1
ATOM 1406 O O . GLU A 1 177 ? -52.711 -15.848 43.144 1.00 58.56 177 GLU A O 1
ATOM 1411 N N . LYS A 1 178 ? -50.731 -16.782 42.633 1.00 60.91 178 LYS A N 1
ATOM 1412 C CA . LYS A 1 178 ? -50.479 -17.308 43.988 1.00 60.91 178 LYS A CA 1
ATOM 1413 C C . LYS A 1 178 ? -50.317 -16.205 45.033 1.00 60.91 178 LYS A C 1
ATOM 1415 O O . LYS A 1 178 ? -50.674 -16.400 46.195 1.00 60.91 178 LYS A O 1
ATOM 1420 N N . TRP A 1 179 ? -49.769 -15.052 44.651 1.00 56.12 179 TRP A N 1
ATOM 1421 C CA . TRP A 1 179 ? -49.587 -13.923 45.564 1.00 56.12 179 TRP A CA 1
ATOM 1422 C C . TRP A 1 179 ? -50.922 -13.233 45.880 1.00 56.12 179 TRP A C 1
ATOM 1424 O O . TRP A 1 179 ? -51.206 -12.932 47.041 1.00 56.12 179 TRP A O 1
ATOM 1434 N N . GLU A 1 180 ? -51.784 -13.065 44.875 1.00 66.12 180 GLU A N 1
ATOM 1435 C CA . GLU A 1 180 ? -53.161 -12.582 45.043 1.00 66.12 180 GLU A CA 1
ATOM 1436 C C . GLU A 1 180 ? -54.026 -13.551 45.869 1.00 66.12 180 GLU A C 1
ATOM 1438 O O . GLU A 1 180 ? -54.812 -13.118 46.717 1.00 66.12 180 GLU A O 1
ATOM 1443 N N . GLU A 1 181 ? -53.848 -14.864 45.697 1.00 72.25 181 GLU A N 1
ATOM 1444 C CA . GLU A 1 181 ? -54.526 -15.881 46.511 1.00 72.25 181 GLU A CA 1
ATOM 1445 C C . GLU A 1 181 ? -54.122 -15.794 47.989 1.00 72.25 181 GLU A C 1
ATOM 1447 O O . GLU A 1 181 ? -54.988 -15.708 48.864 1.00 72.25 181 GLU A O 1
ATOM 1452 N N . HIS A 1 182 ? -52.819 -15.704 48.278 1.00 65.50 182 HIS A N 1
ATOM 1453 C CA . HIS A 1 182 ? -52.314 -15.551 49.645 1.00 65.50 182 HIS A CA 1
ATOM 1454 C C . HIS A 1 182 ? -52.738 -14.229 50.298 1.00 65.50 182 HIS A C 1
ATOM 1456 O O . HIS A 1 182 ? -53.016 -14.191 51.500 1.00 65.50 182 HIS A O 1
ATOM 1462 N N . LYS A 1 183 ? -52.845 -13.143 49.524 1.00 70.12 183 LYS A N 1
ATOM 1463 C CA . LYS A 1 183 ? -53.345 -11.852 50.013 1.00 70.12 183 LYS A CA 1
ATOM 1464 C C . LYS A 1 183 ? -54.824 -11.926 50.407 1.00 70.12 183 LYS A C 1
ATOM 1466 O O . LYS A 1 183 ? -55.182 -11.504 51.508 1.00 70.12 183 LYS A O 1
ATOM 1471 N N . LYS A 1 184 ? -55.668 -12.537 49.569 1.00 75.25 184 LYS A N 1
ATOM 1472 C CA . LYS A 1 184 ? -57.092 -12.777 49.877 1.00 75.25 184 LYS A CA 1
ATOM 1473 C C . LYS A 1 184 ? -57.278 -13.713 51.068 1.00 75.25 184 LYS A C 1
ATOM 1475 O O . LYS A 1 184 ? -58.192 -13.531 51.873 1.00 75.25 184 LYS A O 1
ATOM 1480 N N . GLU A 1 185 ? -56.421 -14.719 51.202 1.00 72.81 185 GLU A N 1
ATOM 1481 C CA . GLU A 1 185 ? -56.442 -15.642 52.334 1.00 72.81 185 GLU A CA 1
ATOM 1482 C C . GLU A 1 185 ? -56.069 -14.936 53.647 1.00 72.81 185 GLU A C 1
ATOM 1484 O O . GLU A 1 185 ? -56.722 -15.148 54.671 1.00 72.81 185 GLU A O 1
ATOM 1489 N N . ARG A 1 186 ? -55.116 -13.998 53.604 1.00 69.06 186 ARG A N 1
ATOM 1490 C CA . ARG A 1 186 ? -54.744 -13.153 54.745 1.00 69.06 186 ARG A CA 1
ATOM 1491 C C . ARG A 1 186 ? -55.864 -12.205 55.174 1.00 69.06 186 ARG A C 1
ATOM 1493 O O . ARG A 1 186 ? -56.148 -12.114 56.365 1.00 69.06 186 ARG A O 1
ATOM 1500 N N . GLU A 1 187 ? -56.544 -11.547 54.236 1.00 73.62 187 GLU A N 1
ATOM 1501 C CA . GLU A 1 187 ? -57.710 -10.703 54.550 1.00 73.62 187 GLU A CA 1
ATOM 1502 C C . GLU A 1 187 ? -58.843 -11.516 55.197 1.00 73.62 187 GLU A C 1
ATOM 1504 O O . GLU A 1 187 ? -59.462 -11.075 56.169 1.00 73.62 187 GLU A O 1
ATOM 1509 N N . ARG A 1 188 ? -59.070 -12.752 54.731 1.00 74.94 188 ARG A N 1
ATOM 1510 C CA . ARG A 1 188 ? -60.025 -13.681 55.358 1.00 74.94 188 ARG A CA 1
ATOM 1511 C C . ARG A 1 188 ? -59.601 -14.097 56.766 1.00 74.94 188 ARG A C 1
ATOM 1513 O O . ARG A 1 188 ? -60.463 -14.213 57.637 1.00 74.94 188 ARG A O 1
ATOM 1520 N N . LEU A 1 189 ? -58.311 -14.343 56.998 1.00 72.44 189 LEU A N 1
ATOM 1521 C CA . LEU A 1 189 ? -57.789 -14.702 58.319 1.00 72.44 189 LEU A CA 1
ATOM 1522 C C . LEU A 1 189 ? -57.873 -13.523 59.297 1.00 72.44 189 LEU A C 1
ATOM 1524 O O . LEU A 1 189 ? -58.375 -13.713 60.399 1.00 72.44 189 LEU A O 1
ATOM 1528 N N . LEU A 1 190 ? -57.530 -12.304 58.877 1.00 70.38 190 LEU A N 1
ATOM 1529 C CA . LEU A 1 190 ? -57.709 -11.080 59.674 1.00 70.38 190 LEU A CA 1
ATOM 1530 C C . LEU A 1 190 ? -59.185 -10.831 60.028 1.00 70.38 190 LEU A C 1
ATOM 1532 O O . LEU A 1 190 ? -59.519 -10.510 61.172 1.00 70.38 190 LEU A O 1
ATOM 1536 N N . GLY A 1 191 ? -60.095 -11.048 59.074 1.00 72.19 191 GLY A N 1
ATOM 1537 C CA . GLY A 1 191 ? -61.539 -11.007 59.325 1.00 72.19 191 GLY A CA 1
ATOM 1538 C C . GLY A 1 191 ? -62.001 -12.060 60.342 1.00 72.19 191 GLY A C 1
ATOM 1539 O O . GLY A 1 191 ? -62.846 -11.783 61.193 1.00 72.19 191 GLY A O 1
ATOM 1540 N N . LYS A 1 192 ? -61.412 -13.262 60.313 1.00 74.56 192 LYS A N 1
ATOM 1541 C CA . LYS A 1 192 ? -61.687 -14.311 61.306 1.00 74.56 192 LYS A CA 1
ATOM 1542 C C . LYS A 1 192 ? -61.132 -13.957 62.685 1.00 74.56 192 LYS A C 1
ATOM 1544 O O . LYS A 1 192 ? -61.891 -14.063 63.644 1.00 74.56 192 LYS A O 1
ATOM 1549 N N . VAL A 1 193 ? -59.891 -13.482 62.787 1.00 72.25 193 VAL A N 1
ATOM 1550 C CA . VAL A 1 193 ? -59.264 -13.067 64.057 1.00 72.25 193 VAL A CA 1
ATOM 1551 C C . VAL A 1 193 ? -60.090 -11.972 64.725 1.00 72.25 193 VAL A C 1
ATOM 1553 O O . VAL A 1 193 ? -60.471 -12.114 65.883 1.00 72.25 193 VAL A O 1
ATOM 1556 N N . THR A 1 194 ? -60.470 -10.932 63.980 1.00 73.88 194 THR A N 1
ATOM 1557 C CA . THR A 1 194 ? -61.301 -9.836 64.508 1.00 73.88 194 THR A CA 1
ATOM 1558 C C . THR A 1 194 ? -62.696 -10.306 64.932 1.00 73.88 194 THR A C 1
ATOM 1560 O O . THR A 1 194 ? -63.225 -9.850 65.948 1.00 73.88 194 THR A O 1
ATOM 1563 N N . SER A 1 195 ? -63.297 -11.256 64.205 1.00 74.62 195 SER A N 1
ATOM 1564 C CA . SER A 1 195 ? -64.575 -11.862 64.603 1.00 74.62 195 SER A CA 1
ATOM 1565 C C . SER A 1 195 ? -64.457 -12.725 65.867 1.00 74.62 195 SER A C 1
ATOM 1567 O O . SER A 1 195 ? -65.337 -12.668 66.726 1.00 74.62 195 SER A O 1
ATOM 1569 N N . LEU A 1 196 ? -63.359 -13.474 66.016 1.00 72.69 196 LEU A N 1
ATOM 1570 C CA . LEU A 1 196 ? -63.082 -14.311 67.183 1.00 72.69 196 LEU A CA 1
ATOM 1571 C C . LEU A 1 196 ? -62.744 -13.460 68.409 1.00 72.69 196 LEU A C 1
ATOM 1573 O O . LEU A 1 196 ? -63.207 -13.785 69.494 1.00 72.69 196 LEU A O 1
ATOM 1577 N N . GLN A 1 197 ? -62.037 -12.340 68.239 1.00 73.94 197 GLN A N 1
ATOM 1578 C CA . GLN A 1 197 ? -61.804 -11.343 69.291 1.00 73.94 197 GLN A CA 1
ATOM 1579 C C . GLN A 1 197 ? -63.116 -10.766 69.825 1.00 73.94 197 GLN A C 1
ATOM 1581 O O . GLN A 1 197 ? -63.342 -10.772 71.029 1.00 73.94 197 GLN A O 1
ATOM 1586 N N . LYS A 1 198 ? -64.034 -10.363 68.938 1.00 76.31 198 LYS A N 1
ATOM 1587 C CA . LYS A 1 198 ? -65.366 -9.896 69.357 1.00 76.31 198 LYS A CA 1
ATOM 1588 C C . LYS A 1 198 ? -66.165 -10.986 70.071 1.00 76.31 198 LYS A C 1
ATOM 1590 O O . LYS A 1 198 ? -66.866 -10.710 71.039 1.00 76.31 198 LYS A O 1
ATOM 1595 N N . GLN A 1 199 ? -66.085 -12.234 69.606 1.00 72.75 199 GLN A N 1
ATOM 1596 C CA . GLN A 1 199 ? -66.735 -13.361 70.282 1.00 72.75 199 GLN A CA 1
ATOM 1597 C C . GLN A 1 199 ? -66.108 -13.655 71.650 1.00 72.75 199 GLN A C 1
ATOM 1599 O O . GLN A 1 199 ? -66.841 -13.995 72.582 1.00 72.75 199 GLN A O 1
ATOM 1604 N N . LEU A 1 200 ? -64.788 -13.488 71.774 1.00 73.81 200 LEU A N 1
ATOM 1605 C CA . LEU A 1 200 ? -64.059 -13.584 73.031 1.00 73.81 200 LEU A CA 1
ATOM 1606 C C . LEU A 1 200 ? -64.593 -12.538 74.010 1.00 73.81 200 LEU A C 1
ATOM 1608 O O . LEU A 1 200 ? -65.117 -12.942 75.036 1.00 73.81 200 LEU A O 1
ATOM 1612 N N . GLU A 1 201 ? -64.606 -11.253 73.648 1.00 75.25 201 GLU A N 1
ATOM 1613 C CA . GLU A 1 201 ? -65.110 -10.153 74.491 1.00 75.25 201 GLU A CA 1
ATOM 1614 C C . GLU A 1 201 ? -66.574 -10.352 74.926 1.00 75.25 201 GLU A C 1
ATOM 1616 O O . GLU A 1 201 ? -66.935 -10.137 76.083 1.00 75.25 201 GLU A O 1
ATOM 1621 N N . ILE A 1 202 ? -67.440 -10.824 74.020 1.00 75.44 202 ILE A N 1
ATOM 1622 C CA . ILE A 1 202 ? -68.845 -11.127 74.346 1.00 75.44 202 ILE A CA 1
ATOM 1623 C C . ILE A 1 202 ? -68.941 -12.292 75.341 1.00 75.44 202 ILE A C 1
ATOM 1625 O O . ILE A 1 202 ? -69.799 -12.284 76.229 1.00 75.44 202 ILE A O 1
ATOM 1629 N N . SER A 1 203 ? -68.093 -13.314 75.198 1.00 70.50 203 SER A N 1
ATOM 1630 C CA . SER A 1 203 ? -68.030 -14.426 76.153 1.00 70.50 203 SER A CA 1
ATOM 1631 C C . SER A 1 203 ? -67.424 -13.991 77.500 1.00 70.50 203 SER A C 1
ATOM 1633 O O . SER A 1 203 ? -67.989 -14.362 78.525 1.00 70.50 203 SER A O 1
ATOM 1635 N N . GLU A 1 204 ? -66.403 -13.123 77.459 1.00 73.31 204 GLU A N 1
ATOM 1636 C CA . GLU A 1 204 ? -65.878 -12.167 78.458 1.00 73.31 204 GLU A CA 1
ATOM 1637 C C . GLU A 1 204 ? -66.978 -11.668 79.396 1.00 73.31 204 GLU A C 1
ATOM 1639 O O . GLU A 1 204 ? -67.174 -12.109 80.534 1.00 73.31 204 GLU A O 1
ATOM 1644 N N . HIS A 1 205 ? -67.794 -10.792 78.816 1.00 74.25 205 HIS A N 1
ATOM 1645 C CA . HIS A 1 205 ? -68.892 -10.115 79.486 1.00 74.25 205 HIS A CA 1
ATOM 1646 C C . HIS A 1 205 ? -69.996 -11.054 79.975 1.00 74.25 205 HIS A C 1
ATOM 1648 O O . HIS A 1 205 ? -70.546 -10.841 81.057 1.00 74.25 205 HIS A O 1
ATOM 1654 N N . ARG A 1 206 ? -70.333 -12.111 79.224 1.00 71.00 206 ARG A N 1
ATOM 1655 C CA . ARG A 1 206 ? -71.317 -13.107 79.685 1.00 71.00 206 ARG A CA 1
ATOM 1656 C C . ARG A 1 206 ? -70.810 -13.881 80.903 1.00 71.00 206 ARG A C 1
ATOM 1658 O O . ARG A 1 206 ? -71.607 -14.215 81.781 1.00 71.00 206 ARG A O 1
ATOM 1665 N N . LEU A 1 207 ? -69.508 -14.151 80.983 1.00 69.38 207 LEU A N 1
ATOM 1666 C CA . LEU A 1 207 ? -68.884 -14.796 82.138 1.00 69.38 207 LEU A CA 1
ATOM 1667 C C . LEU A 1 207 ? -68.872 -13.888 83.367 1.00 69.38 207 LEU A C 1
ATOM 1669 O O . LEU A 1 207 ? -69.140 -14.346 84.476 1.00 69.38 207 LEU A O 1
ATOM 1673 N N . GLU A 1 208 ? -68.617 -12.597 83.187 1.00 76.06 208 GLU A N 1
ATOM 1674 C CA . GLU A 1 208 ? -68.720 -11.623 84.275 1.00 76.06 208 GLU A CA 1
ATOM 1675 C C . GLU A 1 208 ? -70.161 -11.458 84.770 1.00 76.06 208 GLU A C 1
ATOM 1677 O O . GLU A 1 208 ? -70.405 -11.492 85.976 1.00 76.06 208 GLU A O 1
ATOM 1682 N N . GLN A 1 209 ? -71.136 -11.366 83.861 1.00 71.56 209 GLN A N 1
ATOM 1683 C CA . GLN A 1 209 ? -72.555 -11.288 84.221 1.00 71.56 209 GLN A CA 1
ATOM 1684 C C . GLN A 1 209 ? -73.042 -12.549 84.942 1.00 71.56 209 GLN A C 1
ATOM 1686 O O . GLN A 1 209 ? -73.746 -12.452 85.946 1.00 71.56 209 GLN A O 1
ATOM 1691 N N . THR A 1 210 ? -72.646 -13.738 84.479 1.00 71.06 210 THR A N 1
ATOM 1692 C CA . THR A 1 210 ? -72.979 -14.993 85.171 1.00 71.06 210 THR A CA 1
ATOM 1693 C C . THR A 1 210 ? -72.287 -15.089 86.526 1.00 71.06 210 THR A C 1
ATOM 1695 O O . THR A 1 210 ? -72.952 -15.477 87.479 1.00 71.06 210 THR A O 1
ATOM 1698 N N . ARG A 1 211 ? -71.026 -14.653 86.677 1.00 72.19 211 ARG A N 1
ATOM 1699 C CA . ARG A 1 211 ? -70.361 -14.540 87.993 1.00 72.19 211 ARG A CA 1
ATOM 1700 C C . ARG A 1 211 ? -71.117 -13.620 88.949 1.00 72.19 211 ARG A C 1
ATOM 1702 O O . ARG A 1 211 ? -71.321 -13.993 90.101 1.00 72.19 211 ARG A O 1
ATOM 1709 N N . LEU A 1 212 ? -71.554 -12.451 88.481 1.00 72.19 212 LEU A N 1
ATOM 1710 C CA . LEU A 1 212 ? -72.327 -11.501 89.285 1.00 72.19 212 LEU A CA 1
ATOM 1711 C C . LEU A 1 212 ? -73.685 -12.085 89.700 1.00 72.19 212 LEU A C 1
ATOM 1713 O O . LEU A 1 212 ? -74.059 -11.991 90.867 1.00 72.19 212 LEU A O 1
ATOM 1717 N N . ASN A 1 213 ? -74.386 -12.758 88.786 1.00 72.50 213 ASN A N 1
ATOM 1718 C CA . ASN A 1 213 ? -75.659 -13.421 89.077 1.00 72.50 213 ASN A CA 1
ATOM 1719 C C . ASN A 1 213 ? -75.492 -14.615 90.035 1.00 72.50 213 ASN A C 1
ATOM 1721 O O . ASN A 1 213 ? -76.327 -14.822 90.917 1.00 72.50 213 ASN A O 1
ATOM 1725 N N . LEU A 1 214 ? -74.406 -15.385 89.909 1.00 66.50 214 LEU A N 1
ATOM 1726 C CA . LEU A 1 214 ? -74.069 -16.485 90.820 1.00 66.50 214 LEU A CA 1
ATOM 1727 C C . LEU A 1 214 ? -73.758 -15.937 92.222 1.00 66.50 214 LEU A C 1
ATOM 1729 O O . LEU A 1 214 ? -74.256 -16.455 93.215 1.00 66.50 214 LEU A O 1
ATOM 1733 N N . HIS A 1 215 ? -73.037 -14.818 92.311 1.00 69.88 215 HIS A N 1
ATOM 1734 C CA . HIS A 1 215 ? -72.776 -14.144 93.581 1.00 69.88 215 HIS A CA 1
ATOM 1735 C C . HIS A 1 215 ? -74.063 -13.598 94.229 1.00 69.88 215 HIS A C 1
ATOM 1737 O O . HIS A 1 215 ? -74.297 -13.803 95.417 1.00 69.88 215 HIS A O 1
ATOM 1743 N N . GLN A 1 216 ? -74.957 -12.983 93.448 1.00 67.12 216 GLN A N 1
ATOM 1744 C CA . GLN A 1 216 ? -76.258 -12.498 93.931 1.00 67.12 216 GLN A CA 1
ATOM 1745 C C . GLN A 1 216 ? -77.202 -13.628 94.367 1.00 67.12 216 GLN A C 1
ATOM 1747 O O . GLN A 1 216 ? -77.958 -13.469 95.323 1.00 67.12 216 GLN A O 1
ATOM 1752 N N . THR A 1 217 ? -77.181 -14.775 93.686 1.00 63.09 217 THR A N 1
ATOM 1753 C CA . THR A 1 217 ? -77.981 -15.952 94.070 1.00 63.09 217 THR A CA 1
ATOM 1754 C C . THR A 1 217 ? -77.393 -16.677 95.281 1.00 63.09 217 THR A C 1
ATOM 1756 O O . THR A 1 217 ? -78.158 -17.124 96.130 1.00 63.09 217 THR A O 1
ATOM 1759 N N . GLN A 1 218 ? -76.065 -16.706 95.439 1.00 61.22 218 GLN A N 1
ATOM 1760 C CA . GLN A 1 218 ? -75.401 -17.153 96.670 1.00 61.22 218 GLN A CA 1
ATOM 1761 C C . GLN A 1 218 ? -75.734 -16.262 97.874 1.00 61.22 218 GLN A C 1
ATOM 1763 O O . GLN A 1 218 ? -75.945 -16.779 98.967 1.00 61.22 218 GLN A O 1
ATOM 1768 N N . LEU A 1 219 ? -75.850 -14.945 97.675 1.00 58.31 219 LEU A N 1
ATOM 1769 C CA . LEU A 1 219 ? -76.314 -14.016 98.711 1.00 58.31 219 LEU A CA 1
ATOM 1770 C C . LEU A 1 219 ? -77.796 -14.241 99.068 1.00 58.31 219 LEU A C 1
ATOM 1772 O O . LEU A 1 219 ? -78.148 -14.212 100.239 1.00 58.31 219 LEU A O 1
ATOM 1776 N N . LYS A 1 220 ? -78.661 -14.554 98.093 1.00 56.78 220 LYS A N 1
ATOM 1777 C CA . LYS A 1 220 ? -80.084 -14.876 98.342 1.00 56.78 220 LYS A CA 1
ATOM 1778 C C . LYS A 1 220 ? -80.303 -16.244 99.007 1.00 56.78 220 LYS A C 1
ATOM 1780 O O . LYS A 1 220 ? -81.230 -16.389 99.795 1.00 56.78 220 LYS A O 1
ATOM 1785 N N . LEU A 1 221 ? -79.427 -17.223 98.755 1.00 53.44 221 LEU A N 1
ATOM 1786 C CA . LEU A 1 221 ? -79.388 -18.527 99.446 1.00 53.44 221 LEU A CA 1
ATOM 1787 C C . LEU A 1 221 ? -79.166 -18.407 100.966 1.00 53.44 221 LEU A C 1
ATOM 1789 O O . LEU A 1 221 ? -79.451 -19.353 101.696 1.00 53.44 221 LEU A O 1
ATOM 1793 N N . SER A 1 222 ? -78.666 -17.261 101.435 1.00 54.19 222 SER A N 1
ATOM 1794 C CA . SER A 1 222 ? -78.498 -16.939 102.855 1.00 54.19 222 SER A CA 1
ATOM 1795 C C . SER A 1 222 ? -79.795 -16.439 103.521 1.00 54.19 222 SER A C 1
ATOM 1797 O O . SER A 1 222 ? -79.847 -16.417 104.748 1.00 54.19 222 SER A O 1
ATOM 1799 N N . GLU A 1 223 ? -80.845 -16.066 102.768 1.00 52.03 223 GLU A N 1
ATOM 1800 C CA . GLU A 1 223 ? -82.013 -15.357 103.331 1.00 52.03 223 GLU A CA 1
ATOM 1801 C C . GLU A 1 223 ? -83.371 -16.104 103.297 1.00 52.03 223 GLU A C 1
ATOM 1803 O O . GLU A 1 223 ? -84.146 -15.864 104.217 1.00 52.03 223 GLU A O 1
ATOM 1808 N N . GLN A 1 224 ? -83.689 -17.034 102.373 1.00 48.19 224 GLN A N 1
ATOM 1809 C CA . GLN A 1 224 ? -84.857 -17.960 102.482 1.00 48.19 224 GLN A CA 1
ATOM 1810 C C . GLN A 1 224 ? -84.939 -19.001 101.327 1.00 48.19 224 GLN A C 1
ATOM 1812 O O . GLN A 1 224 ? -84.458 -18.742 100.229 1.00 48.19 224 GLN A O 1
ATOM 1817 N N . ASP A 1 225 ? -85.569 -20.160 101.598 1.00 49.66 225 ASP A N 1
ATOM 1818 C CA . ASP A 1 225 ? -85.895 -21.329 100.738 1.00 49.66 225 ASP A CA 1
ATOM 1819 C C . ASP A 1 225 ? -84.761 -22.014 99.927 1.00 49.66 225 ASP A C 1
ATOM 1821 O O . ASP A 1 225 ? -84.373 -21.633 98.824 1.00 49.66 225 ASP A O 1
ATOM 1825 N N . ALA A 1 226 ? -84.269 -23.139 100.469 1.00 52.88 226 ALA A N 1
ATOM 1826 C CA . ALA A 1 226 ? -83.018 -23.808 100.081 1.00 52.88 226 ALA A CA 1
ATOM 1827 C C . ALA A 1 226 ? -83.086 -24.815 98.901 1.00 52.88 226 ALA A C 1
ATOM 1829 O O . ALA A 1 226 ? -82.064 -25.422 98.571 1.00 52.88 226 ALA A O 1
ATOM 1830 N N . GLY A 1 227 ? -84.249 -25.026 98.274 1.00 55.62 227 GLY A N 1
ATOM 1831 C CA . GLY A 1 227 ? -84.444 -26.030 97.210 1.00 55.62 227 GLY A CA 1
ATOM 1832 C C . GLY A 1 227 ? -84.157 -25.504 95.798 1.00 55.62 227 GLY A C 1
ATOM 1833 O O . GLY A 1 227 ? -83.160 -25.871 95.178 1.00 55.62 227 GLY A O 1
ATOM 1834 N N . GLU A 1 228 ? -84.996 -24.592 95.302 1.00 58.44 228 GLU A N 1
ATOM 1835 C CA . GLU A 1 228 ? -84.912 -24.071 93.925 1.00 58.44 228 GLU A CA 1
ATOM 1836 C C . GLU A 1 228 ? -83.665 -23.208 93.671 1.00 58.44 228 GLU A C 1
ATOM 1838 O O . GLU A 1 228 ? -83.133 -23.160 92.559 1.00 58.44 228 GLU A O 1
ATOM 1843 N N . ALA A 1 229 ? -83.154 -22.535 94.706 1.00 56.41 229 ALA A N 1
ATOM 1844 C CA . ALA A 1 229 ? -81.956 -21.710 94.589 1.00 56.41 229 ALA A CA 1
ATOM 1845 C C . ALA A 1 229 ? -80.667 -22.548 94.452 1.00 56.41 229 ALA A C 1
ATOM 1847 O O . ALA A 1 229 ? -79.712 -22.100 93.817 1.00 56.41 229 ALA A O 1
ATOM 1848 N N . ARG A 1 230 ? -80.645 -23.786 94.976 1.00 61.19 230 ARG A N 1
ATOM 1849 C CA . ARG A 1 230 ? -79.518 -24.724 94.813 1.00 61.19 230 ARG A CA 1
ATOM 1850 C C . ARG A 1 230 ? -79.455 -25.324 93.412 1.00 61.19 230 ARG A C 1
ATOM 1852 O O . ARG A 1 230 ? -78.365 -25.396 92.852 1.00 61.19 230 ARG A O 1
ATOM 1859 N N . GLU A 1 231 ? -80.593 -25.703 92.833 1.00 63.41 231 GLU A N 1
ATOM 1860 C CA . GLU A 1 231 ? -80.634 -26.199 91.450 1.00 63.41 231 GLU A CA 1
ATOM 1861 C C . GLU A 1 231 ? -80.209 -25.110 90.457 1.00 63.41 231 GLU A C 1
ATOM 1863 O O . GLU A 1 231 ? -79.360 -25.362 89.605 1.00 63.41 231 GLU A O 1
ATOM 1868 N N . ARG A 1 232 ? -80.680 -23.865 90.637 1.00 67.31 232 ARG A N 1
ATOM 1869 C CA . ARG A 1 232 ? -80.243 -22.722 89.812 1.00 67.31 232 ARG A CA 1
ATOM 1870 C C . ARG A 1 232 ? -78.755 -22.397 89.967 1.00 67.31 232 ARG A C 1
ATOM 1872 O O . ARG A 1 232 ? -78.107 -22.010 88.996 1.00 67.31 232 ARG A O 1
ATOM 1879 N N . ALA A 1 233 ? -78.192 -22.555 91.165 1.00 68.12 233 ALA A N 1
ATOM 1880 C CA . ALA A 1 233 ? -76.758 -22.371 91.381 1.00 68.12 233 ALA A CA 1
ATOM 1881 C C . ALA A 1 233 ? -75.931 -23.460 90.673 1.00 68.12 233 ALA A C 1
ATOM 1883 O O . ALA A 1 233 ? -74.924 -23.139 90.046 1.00 68.12 233 ALA A O 1
ATOM 1884 N N . GLN A 1 234 ? -76.374 -24.722 90.701 1.00 72.75 234 GLN A N 1
ATOM 1885 C CA . GLN A 1 234 ? -75.695 -25.822 90.005 1.00 72.75 234 GLN A CA 1
ATOM 1886 C C . GLN A 1 234 ? -75.768 -25.691 88.478 1.00 72.75 234 GLN A C 1
ATOM 1888 O O . GLN A 1 234 ? -74.770 -25.953 87.801 1.00 72.75 234 GLN A O 1
ATOM 1893 N N . THR A 1 235 ? -76.899 -25.241 87.922 1.00 73.94 235 THR A N 1
ATOM 1894 C CA . THR A 1 235 ? -77.008 -24.969 86.479 1.00 73.94 235 THR A CA 1
ATOM 1895 C C . THR A 1 235 ? -76.094 -23.817 86.061 1.00 73.94 235 THR A C 1
ATOM 1897 O O . THR A 1 235 ? -75.357 -23.952 85.087 1.00 73.94 235 THR A O 1
ATOM 1900 N N . LEU A 1 236 ? -76.044 -22.727 86.839 1.00 71.62 236 LEU A N 1
ATOM 1901 C CA . LEU A 1 236 ? -75.141 -21.598 86.578 1.00 71.62 236 LEU A CA 1
ATOM 1902 C C . LEU A 1 236 ? -73.661 -21.988 86.711 1.00 71.62 236 LEU A C 1
ATOM 1904 O O . LEU A 1 236 ? -72.821 -21.509 85.953 1.00 71.62 236 LEU A O 1
ATOM 1908 N N . GLU A 1 237 ? -73.317 -22.884 87.635 1.00 74.50 237 GLU A N 1
ATOM 1909 C CA . GLU A 1 237 ? -71.947 -23.372 87.812 1.00 74.50 237 GLU A CA 1
ATOM 1910 C C . GLU A 1 237 ? -71.509 -24.305 86.664 1.00 74.50 237 GLU A C 1
ATOM 1912 O O . GLU A 1 237 ? -70.357 -24.256 86.215 1.00 74.50 237 GLU A O 1
ATOM 1917 N N . GLN A 1 238 ? -72.429 -25.109 86.120 1.00 76.38 238 GLN A N 1
ATOM 1918 C CA . GLN A 1 238 ? -72.196 -25.871 84.889 1.00 76.38 238 GLN A CA 1
ATOM 1919 C C . GLN A 1 238 ? -72.038 -24.952 83.668 1.00 76.38 238 GLN A C 1
ATOM 1921 O O . GLN A 1 238 ? -71.110 -25.148 82.880 1.00 76.38 238 GLN A O 1
ATOM 1926 N N . GLU A 1 239 ? -72.871 -23.919 83.531 1.00 75.25 239 GLU A N 1
ATOM 1927 C CA . GLU A 1 239 ? -72.753 -22.908 82.469 1.00 75.25 239 GLU A CA 1
ATOM 1928 C C . GLU A 1 239 ? -71.441 -22.110 82.568 1.00 75.25 239 GLU A C 1
ATOM 1930 O O . GLU A 1 239 ? -70.802 -21.812 81.552 1.00 75.25 239 GLU A O 1
ATOM 1935 N N . LEU A 1 240 ? -70.966 -21.835 83.786 1.00 73.31 240 LEU A N 1
ATOM 1936 C CA . LEU A 1 240 ? -69.676 -21.191 84.037 1.00 73.31 240 LEU A CA 1
ATOM 1937 C C . LEU A 1 240 ? -68.507 -22.087 83.598 1.00 73.31 240 LEU A C 1
ATOM 1939 O O . LEU A 1 240 ? -67.582 -21.636 82.923 1.00 73.31 240 LEU A O 1
ATOM 1943 N N . LYS A 1 241 ? -68.553 -23.383 83.922 1.00 76.25 241 LYS A N 1
ATOM 1944 C CA . LYS A 1 241 ? -67.524 -24.339 83.479 1.00 76.25 241 LYS A CA 1
ATOM 1945 C C . LYS A 1 241 ? -67.524 -24.511 81.960 1.00 76.25 241 LYS A C 1
ATOM 1947 O O . LYS A 1 241 ? -66.456 -24.544 81.347 1.00 76.25 241 LYS A O 1
ATOM 1952 N N . GLN A 1 242 ? -68.700 -24.569 81.335 1.00 75.44 242 GLN A N 1
ATOM 1953 C CA . GLN A 1 242 ? -68.815 -24.650 79.877 1.00 75.44 242 GLN A CA 1
ATOM 1954 C C . GLN A 1 242 ? -68.329 -23.373 79.176 1.00 75.44 242 GLN A C 1
ATOM 1956 O O . GLN A 1 242 ? -67.680 -23.461 78.133 1.00 75.44 242 GLN A O 1
ATOM 1961 N N . SER A 1 243 ? -68.597 -22.190 79.732 1.00 70.62 243 SER A N 1
ATOM 1962 C CA . SER A 1 243 ? -68.101 -20.921 79.179 1.00 70.62 243 SER A CA 1
ATOM 1963 C C . SER A 1 243 ? -66.586 -20.765 79.353 1.00 70.62 243 SER A C 1
ATOM 1965 O O . SER A 1 243 ? -65.917 -20.363 78.405 1.00 70.62 243 SER A O 1
ATOM 1967 N N . GLN A 1 244 ? -66.010 -21.204 80.477 1.00 73.12 244 GLN A N 1
ATOM 1968 C CA . GLN A 1 244 ? -64.553 -21.250 80.672 1.00 73.12 244 GLN A CA 1
ATOM 1969 C C . GLN A 1 244 ? -63.848 -22.208 79.700 1.00 73.12 244 GLN A C 1
ATOM 1971 O O . GLN A 1 244 ? -62.797 -21.872 79.154 1.00 73.12 244 GLN A O 1
ATOM 1976 N N . GLN A 1 245 ? -64.419 -23.390 79.444 1.00 78.50 245 GLN A N 1
ATOM 1977 C CA . GLN A 1 245 ? -63.871 -24.317 78.446 1.00 78.50 245 GLN A CA 1
ATOM 1978 C C . GLN A 1 245 ? -63.951 -23.749 77.024 1.00 78.50 245 GLN A C 1
ATOM 1980 O O . GLN A 1 245 ? -63.019 -23.933 76.241 1.00 78.50 245 GLN A O 1
ATOM 1985 N N . LYS A 1 246 ? -65.034 -23.038 76.684 1.00 75.50 246 LYS A N 1
ATOM 1986 C CA . LYS A 1 246 ? -65.159 -22.341 75.395 1.00 75.50 246 LYS A CA 1
ATOM 1987 C C . LYS A 1 246 ? -64.136 -21.211 75.257 1.00 75.50 246 LYS A C 1
ATOM 1989 O O . LYS A 1 246 ? -63.535 -21.097 74.194 1.00 75.50 246 LYS A O 1
ATOM 1994 N N . LEU A 1 247 ? -63.887 -20.447 76.323 1.00 74.00 247 LEU A N 1
ATOM 1995 C CA . LEU A 1 247 ? -62.864 -19.398 76.338 1.00 74.00 247 LEU A CA 1
ATOM 1996 C C . LEU A 1 247 ? -61.465 -19.955 76.092 1.00 74.00 247 LEU A C 1
ATOM 1998 O O . LEU A 1 247 ? -60.773 -19.459 75.213 1.00 74.00 247 LEU A O 1
ATOM 2002 N N . LYS A 1 248 ? -61.079 -21.030 76.793 1.00 80.50 248 LYS A N 1
ATOM 2003 C CA . LYS A 1 248 ? -59.776 -21.678 76.569 1.00 80.50 248 LYS A CA 1
ATOM 2004 C C . LYS A 1 248 ? -59.593 -22.121 75.118 1.00 80.50 248 LYS A C 1
ATOM 2006 O O . LYS A 1 248 ? -58.568 -21.820 74.522 1.00 80.50 248 LYS A O 1
ATOM 2011 N N . ARG A 1 249 ? -60.612 -22.759 74.528 1.00 79.75 249 ARG A N 1
ATOM 2012 C CA . ARG A 1 249 ? -60.570 -23.180 73.117 1.00 79.75 249 ARG A CA 1
ATOM 2013 C C . ARG A 1 249 ? -60.438 -21.991 72.164 1.00 79.75 249 ARG A C 1
ATOM 2015 O O . ARG A 1 249 ? -59.666 -22.068 71.218 1.00 79.75 249 ARG A O 1
ATOM 2022 N N . LEU A 1 250 ? -61.159 -20.896 72.416 1.00 76.31 250 LEU A N 1
ATOM 2023 C CA . LEU A 1 250 ? -61.042 -19.673 71.615 1.00 76.31 250 LEU A CA 1
ATOM 2024 C C . LEU A 1 250 ? -59.640 -19.060 71.726 1.00 76.31 250 LEU A C 1
ATOM 2026 O O . LEU A 1 250 ? -59.057 -18.672 70.716 1.00 76.31 250 LEU A O 1
ATOM 2030 N N . GLN A 1 251 ? -59.071 -19.040 72.929 1.00 78.31 251 GLN A N 1
ATOM 2031 C CA . GLN A 1 251 ? -57.738 -18.506 73.197 1.00 78.31 251 GLN A CA 1
ATOM 2032 C C . GLN A 1 251 ? -56.640 -19.324 72.495 1.00 78.31 251 GLN A C 1
ATOM 2034 O O . GLN A 1 251 ? -55.776 -18.747 71.838 1.00 78.31 251 GLN A O 1
ATOM 2039 N N . GLU A 1 252 ? -56.728 -20.657 72.543 1.00 81.38 252 GLU A N 1
ATOM 2040 C CA . GLU A 1 252 ? -55.835 -21.574 71.817 1.00 81.38 252 GLU A CA 1
ATOM 2041 C C . GLU A 1 252 ? -55.945 -21.387 70.293 1.00 81.38 252 GLU A C 1
ATOM 2043 O O . GLU A 1 252 ? -54.932 -21.297 69.600 1.00 81.38 252 GLU A O 1
ATOM 2048 N N . THR A 1 253 ? -57.163 -21.248 69.750 1.00 80.19 253 THR A N 1
ATOM 2049 C CA . THR A 1 253 ? -57.338 -20.991 68.308 1.00 80.19 253 THR A CA 1
ATOM 2050 C C . THR A 1 253 ? -56.780 -19.640 67.867 1.00 80.19 253 THR A C 1
ATOM 2052 O O . THR A 1 253 ? -56.279 -19.524 66.749 1.00 80.19 253 THR A O 1
ATOM 2055 N N . LEU A 1 254 ? -56.836 -18.628 68.735 1.00 79.69 254 LEU A N 1
ATOM 2056 C CA . LEU A 1 254 ? -56.335 -17.290 68.439 1.00 79.69 254 LEU A CA 1
ATOM 2057 C C . LEU A 1 254 ? -54.801 -17.242 68.488 1.00 79.69 254 LEU A C 1
ATOM 2059 O O . LEU A 1 254 ? -54.183 -16.607 67.636 1.00 79.69 254 LEU A O 1
ATOM 2063 N N . GLN A 1 255 ? -54.179 -17.979 69.415 1.00 81.50 255 GLN A N 1
ATOM 2064 C CA . GLN A 1 255 ? -52.725 -18.168 69.445 1.00 81.50 255 GLN A CA 1
ATOM 2065 C C . GLN A 1 255 ? -52.216 -18.854 68.171 1.00 81.50 255 GLN A C 1
ATOM 2067 O O . GLN A 1 255 ? -51.317 -18.325 67.521 1.00 81.50 255 GLN A O 1
ATOM 2072 N N . LEU A 1 256 ? -52.848 -19.956 67.753 1.00 81.88 256 LEU A N 1
ATOM 2073 C CA . LEU A 1 256 ? -52.486 -20.655 66.514 1.00 81.88 256 LEU A CA 1
ATOM 2074 C C . LEU A 1 256 ? -52.645 -19.765 65.269 1.00 81.88 256 LEU A C 1
ATOM 2076 O O . LEU A 1 256 ? -51.808 -19.804 64.370 1.00 81.88 256 LEU A O 1
ATOM 2080 N N . GLN A 1 257 ? -53.692 -18.934 65.204 1.00 77.62 257 GLN A N 1
ATOM 2081 C CA . GLN A 1 257 ? -53.868 -17.992 64.091 1.00 77.62 257 GLN A CA 1
ATOM 2082 C C . GLN A 1 257 ? -52.789 -16.902 64.065 1.00 77.62 257 GLN A C 1
ATOM 2084 O O . GLN A 1 257 ? -52.285 -16.588 62.986 1.00 77.62 257 GLN A O 1
ATOM 2089 N N . ASN A 1 258 ? -52.384 -16.381 65.226 1.00 80.50 258 ASN A N 1
ATOM 2090 C CA . ASN A 1 258 ? -51.297 -15.405 65.314 1.00 80.50 258 ASN A CA 1
ATOM 2091 C C . ASN A 1 258 ? -49.945 -16.004 64.893 1.00 80.50 258 ASN A C 1
ATOM 2093 O O . ASN A 1 258 ? -49.184 -15.358 64.175 1.00 80.50 258 ASN A O 1
ATOM 2097 N N . GLU A 1 259 ? -49.647 -17.244 65.286 1.00 82.75 259 GLU A N 1
ATOM 2098 C CA . GLU A 1 259 ? -48.421 -17.938 64.866 1.00 82.75 259 GLU A CA 1
ATOM 2099 C C . GLU A 1 259 ? -48.376 -18.156 63.346 1.00 82.75 259 GLU A C 1
ATOM 2101 O O . GLU A 1 259 ? -47.350 -17.903 62.706 1.00 82.75 259 GLU A O 1
ATOM 2106 N N . VAL A 1 260 ? -49.503 -18.554 62.744 1.00 81.44 260 VAL A N 1
ATOM 2107 C CA . VAL A 1 260 ? -49.631 -18.697 61.285 1.00 81.44 260 VAL A CA 1
ATOM 2108 C C . VAL A 1 260 ? -49.451 -17.351 60.579 1.00 81.44 260 VAL A C 1
ATOM 2110 O O . VAL A 1 260 ? -48.776 -17.295 59.549 1.00 81.44 260 VAL A O 1
ATOM 2113 N N . GLU A 1 261 ? -49.991 -16.259 61.125 1.00 78.81 261 GLU A N 1
ATOM 2114 C CA . GLU A 1 261 ? -49.822 -14.925 60.543 1.00 78.81 261 GLU A CA 1
ATOM 2115 C C . GLU A 1 261 ? -48.357 -14.463 60.580 1.00 78.81 261 GLU A C 1
ATOM 2117 O O . GLU A 1 261 ? -47.843 -13.977 59.569 1.00 78.81 261 GLU A O 1
ATOM 2122 N N . ILE A 1 262 ? -47.651 -14.677 61.697 1.00 81.81 262 ILE A N 1
ATOM 2123 C CA . ILE A 1 262 ? -46.215 -14.375 61.815 1.00 81.81 262 ILE A CA 1
ATOM 2124 C C . ILE A 1 262 ? -45.410 -15.192 60.796 1.00 81.81 262 ILE A C 1
ATOM 2126 O O . ILE A 1 262 ? -44.554 -14.646 60.096 1.00 81.81 262 ILE A O 1
ATOM 2130 N N . HIS A 1 263 ? -45.698 -16.489 60.662 1.00 82.44 263 HIS A N 1
ATOM 2131 C CA . HIS A 1 263 ? -45.012 -17.352 59.702 1.00 82.44 263 HIS A CA 1
ATOM 2132 C C . HIS A 1 263 ? -45.259 -16.918 58.247 1.00 82.44 263 HIS A C 1
ATOM 2134 O O . HIS A 1 263 ? -44.318 -16.857 57.450 1.00 82.44 263 HIS A O 1
ATOM 2140 N N . LEU A 1 264 ? -46.504 -16.581 57.890 1.00 79.94 264 LEU A N 1
ATOM 2141 C CA . LEU A 1 264 ? -46.846 -16.067 56.560 1.00 79.94 264 LEU A CA 1
ATOM 2142 C C . LEU A 1 264 ? -46.129 -14.747 56.267 1.00 79.94 264 LEU A C 1
ATOM 2144 O O . LEU A 1 264 ? -45.563 -14.595 55.185 1.00 79.94 264 LEU A O 1
ATOM 2148 N N . ARG A 1 265 ? -46.079 -13.833 57.240 1.00 81.56 265 ARG A N 1
ATOM 2149 C CA . ARG A 1 265 ? -45.393 -12.542 57.108 1.00 81.56 265 ARG A CA 1
ATOM 2150 C C . ARG A 1 265 ? -43.889 -12.717 56.882 1.00 81.56 265 ARG A C 1
ATOM 2152 O O . ARG A 1 265 ? -43.348 -12.147 55.940 1.00 81.56 265 ARG A O 1
ATOM 2159 N N . ASN A 1 266 ? -43.241 -13.592 57.653 1.00 83.31 266 ASN A N 1
ATOM 2160 C CA . ASN A 1 266 ? -41.822 -13.921 57.477 1.00 83.31 266 ASN A CA 1
ATOM 2161 C C . ASN A 1 266 ? -41.532 -14.555 56.106 1.00 83.31 266 ASN A C 1
ATOM 2163 O O . ASN A 1 266 ? -40.496 -14.286 55.496 1.00 83.31 266 ASN A O 1
ATOM 2167 N N . LYS A 1 267 ? -42.436 -15.404 55.602 1.00 82.94 267 LYS A N 1
ATOM 2168 C CA . LYS A 1 267 ? -42.307 -16.011 54.269 1.00 82.94 267 LYS A CA 1
ATOM 2169 C C . LYS A 1 267 ? -42.459 -14.965 53.157 1.00 82.94 267 LYS A C 1
ATOM 2171 O O . LYS A 1 267 ? -41.734 -15.027 52.166 1.00 82.94 267 LYS A O 1
ATOM 2176 N N . GLN A 1 268 ? -43.354 -13.996 53.342 1.00 81.44 268 GLN A N 1
ATOM 2177 C CA . GLN A 1 268 ? -43.586 -12.896 52.407 1.00 81.44 268 GLN A CA 1
ATOM 2178 C C . GLN A 1 268 ? -42.374 -11.954 52.340 1.00 81.44 268 GLN A C 1
ATOM 2180 O O . GLN A 1 268 ? -41.876 -11.685 51.252 1.00 81.44 268 GLN A O 1
ATOM 2185 N N . GLU A 1 269 ? -41.806 -11.569 53.486 1.00 85.88 269 GLU A N 1
ATOM 2186 C CA . GLU A 1 269 ? -40.584 -10.753 53.530 1.00 85.88 269 GLU A CA 1
ATOM 2187 C C . GLU A 1 269 ? -39.380 -11.447 52.874 1.00 85.88 269 GLU A C 1
ATOM 2189 O O . GLU A 1 269 ? -38.586 -10.798 52.192 1.00 85.88 269 GLU A O 1
ATOM 2194 N N . LYS A 1 270 ? -39.231 -12.770 53.045 1.00 86.62 270 LYS A N 1
ATOM 2195 C CA . LYS A 1 270 ? -38.185 -13.539 52.346 1.00 86.62 270 LYS A CA 1
ATOM 2196 C C . LYS A 1 270 ? -38.378 -13.505 50.829 1.00 86.62 270 LYS A C 1
ATOM 2198 O O . LYS A 1 270 ? -37.435 -13.193 50.110 1.00 86.62 270 LYS A O 1
ATOM 2203 N N . SER A 1 271 ? -39.603 -13.748 50.362 1.00 75.62 271 SER A N 1
ATOM 2204 C CA . SER A 1 271 ? -39.959 -13.669 48.941 1.00 75.62 271 SER A CA 1
ATOM 2205 C C . SER A 1 271 ? -39.701 -12.279 48.349 1.00 75.62 271 SER A C 1
ATOM 2207 O O . SER A 1 271 ? -39.229 -12.175 47.220 1.00 75.62 271 SER A O 1
ATOM 2209 N N . GLU A 1 272 ? -40.019 -11.207 49.074 1.00 83.69 272 GLU A N 1
ATOM 2210 C CA . GLU A 1 272 ? -39.796 -9.835 48.605 1.00 83.69 272 GLU A CA 1
ATOM 2211 C C . GLU A 1 272 ? -38.303 -9.512 48.499 1.00 83.69 272 GLU A C 1
ATOM 2213 O O . GLU A 1 272 ? -37.868 -8.922 47.508 1.00 83.69 272 GLU A O 1
ATOM 2218 N N . LYS A 1 273 ? -37.498 -9.957 49.473 1.00 87.19 273 LYS A N 1
ATOM 2219 C CA . LYS A 1 273 ? -36.034 -9.821 49.430 1.00 87.19 273 LYS A CA 1
ATOM 2220 C C . LYS A 1 273 ? -35.425 -10.580 48.249 1.00 87.19 273 LYS A C 1
ATOM 2222 O O . LYS A 1 273 ? -34.585 -10.025 47.546 1.00 87.19 273 LYS A O 1
ATOM 2227 N N . GLU A 1 274 ? -35.875 -11.806 47.989 1.00 84.62 274 GLU A N 1
ATOM 2228 C CA . GLU A 1 274 ? -35.434 -12.600 46.833 1.00 84.62 274 GLU A CA 1
ATOM 2229 C C . GLU A 1 274 ? -35.803 -11.927 45.501 1.00 84.62 274 GLU A C 1
ATOM 2231 O O . GLU A 1 274 ? -34.966 -11.833 44.603 1.00 84.62 274 GLU A O 1
ATOM 2236 N N . GLN A 1 275 ? -37.016 -11.377 45.379 1.00 83.25 275 GLN A N 1
ATOM 2237 C CA . GLN A 1 275 ? -37.429 -10.632 44.184 1.00 83.25 275 GLN A CA 1
ATOM 2238 C C . GLN A 1 275 ? -36.621 -9.346 43.978 1.00 83.25 275 GLN A C 1
ATOM 2240 O O . GLN A 1 275 ? -36.287 -9.003 42.842 1.00 83.25 275 GLN A O 1
ATOM 2245 N N . GLN A 1 276 ? -36.307 -8.616 45.050 1.00 86.25 276 GLN A N 1
ATOM 2246 C CA . GLN A 1 276 ? -35.466 -7.421 44.965 1.00 86.25 276 GLN A CA 1
ATOM 2247 C C . GLN A 1 276 ? -34.038 -7.771 44.532 1.00 86.25 276 GLN A C 1
ATOM 2249 O O . GLN A 1 276 ? -33.498 -7.093 43.657 1.00 86.25 276 GLN A O 1
ATOM 2254 N N . ALA A 1 277 ? -33.470 -8.857 45.064 1.00 89.81 277 ALA A N 1
ATOM 2255 C CA . ALA A 1 277 ? -32.157 -9.356 44.660 1.00 89.81 277 ALA A CA 1
ATOM 2256 C C . ALA A 1 277 ? -32.133 -9.785 43.180 1.00 89.81 277 ALA A C 1
ATOM 2258 O O . ALA A 1 277 ? -31.235 -9.392 42.439 1.00 89.81 277 ALA A O 1
ATOM 2259 N N . LEU A 1 278 ? -33.157 -10.507 42.709 1.00 87.25 278 LEU A N 1
ATOM 2260 C CA . LEU A 1 278 ? -33.295 -10.881 41.293 1.00 87.25 278 LEU A CA 1
ATOM 2261 C C . LEU A 1 278 ? -33.401 -9.659 40.371 1.00 87.25 278 LEU A C 1
ATOM 2263 O O . LEU A 1 278 ? -32.760 -9.619 39.325 1.00 87.25 278 LEU A O 1
ATOM 2267 N N . LYS A 1 279 ? -34.166 -8.632 40.763 1.00 89.12 279 LYS A N 1
ATOM 2268 C CA . LYS A 1 279 ? -34.268 -7.380 39.992 1.00 89.12 279 LYS A CA 1
ATOM 2269 C C . LYS A 1 279 ? -32.940 -6.628 39.917 1.00 89.12 279 LYS A C 1
ATOM 2271 O O . LYS A 1 279 ? -32.669 -6.001 38.896 1.00 89.12 279 LYS A O 1
ATOM 2276 N N . GLN A 1 280 ? -32.130 -6.662 40.975 1.00 88.75 280 GLN A N 1
ATOM 2277 C CA . GLN A 1 280 ? -30.788 -6.075 40.957 1.00 88.75 280 GLN A CA 1
ATOM 2278 C C . GLN A 1 280 ? -29.862 -6.846 40.013 1.00 88.75 280 GLN A C 1
ATOM 2280 O O . GLN A 1 280 ? -29.266 -6.228 39.137 1.00 88.75 280 GLN A O 1
ATOM 2285 N N . LEU A 1 281 ? -29.841 -8.179 40.105 1.00 91.94 281 LEU A N 1
ATOM 2286 C CA . LEU A 1 281 ? -29.051 -9.031 39.211 1.00 91.94 281 LEU A CA 1
ATOM 2287 C C . LEU A 1 281 ? -29.424 -8.847 37.733 1.00 91.94 281 LEU A C 1
ATOM 2289 O O . LEU A 1 281 ? -28.541 -8.789 36.884 1.00 91.94 281 LEU A O 1
ATOM 2293 N N . LEU A 1 282 ? -30.716 -8.713 37.415 1.00 87.12 282 LEU A N 1
ATOM 2294 C CA . LEU A 1 282 ? -31.162 -8.435 36.046 1.00 87.12 282 LEU A CA 1
ATOM 2295 C C . LEU A 1 282 ? -30.648 -7.082 35.543 1.00 87.12 282 LEU A C 1
ATOM 2297 O O . LEU A 1 282 ? -30.104 -7.010 34.449 1.00 87.12 282 LEU A O 1
ATOM 2301 N N . ARG A 1 283 ? -30.725 -6.026 36.363 1.00 89.88 283 ARG A N 1
ATOM 2302 C CA . ARG A 1 283 ? -30.194 -4.702 35.990 1.00 89.88 283 ARG A CA 1
ATOM 2303 C C . ARG A 1 283 ? -28.683 -4.712 35.777 1.00 89.88 283 ARG A C 1
ATOM 2305 O O . ARG A 1 283 ? -28.193 -4.028 34.881 1.00 89.88 283 ARG A O 1
ATOM 2312 N N . GLU A 1 284 ? -27.952 -5.456 36.603 1.00 90.44 284 GLU A N 1
ATOM 2313 C CA . GLU A 1 284 ? -26.509 -5.642 36.442 1.00 90.44 284 GLU A CA 1
ATOM 2314 C C . GLU A 1 284 ? -26.198 -6.365 35.128 1.00 90.44 284 GLU A C 1
ATOM 2316 O O . GLU A 1 284 ? -25.337 -5.910 34.375 1.00 90.44 284 GLU A O 1
ATOM 2321 N N . ARG A 1 285 ? -26.957 -7.416 34.795 1.00 86.31 285 ARG A N 1
ATOM 2322 C CA . ARG A 1 285 ? -26.816 -8.139 33.524 1.00 86.31 285 ARG A CA 1
ATOM 2323 C C . ARG A 1 285 ? -27.161 -7.288 32.311 1.00 86.31 285 ARG A C 1
ATOM 2325 O O . ARG A 1 285 ? -26.408 -7.317 31.344 1.00 86.31 285 ARG A O 1
ATOM 2332 N N . ASP A 1 286 ? -28.212 -6.476 32.375 1.00 89.88 286 ASP A N 1
ATOM 2333 C CA . ASP A 1 286 ? -28.555 -5.533 31.305 1.00 89.88 286 ASP A CA 1
ATOM 2334 C C . ASP A 1 286 ? -27.434 -4.502 31.092 1.00 89.88 286 ASP A C 1
ATOM 2336 O O . ASP A 1 286 ? -27.086 -4.167 29.960 1.00 89.88 286 ASP A O 1
ATOM 2340 N N . HIS A 1 287 ? -26.812 -4.022 32.176 1.00 90.62 287 HIS A N 1
ATOM 2341 C CA . HIS A 1 287 ? -25.646 -3.137 32.091 1.00 90.62 287 HIS A CA 1
ATOM 2342 C C . HIS A 1 287 ? -24.416 -3.827 31.488 1.00 90.62 287 HIS A C 1
ATOM 2344 O O . HIS A 1 287 ? -23.675 -3.198 30.730 1.00 90.62 287 HIS A O 1
ATOM 2350 N N . GLU A 1 288 ? -24.167 -5.092 31.823 1.00 91.81 288 GLU A N 1
ATOM 2351 C CA . GLU A 1 288 ? -23.085 -5.882 31.227 1.00 91.81 288 GLU A CA 1
ATOM 2352 C C . GLU A 1 288 ? -23.322 -6.133 29.734 1.00 91.81 288 GLU A C 1
ATOM 2354 O O . GLU A 1 288 ? -22.401 -5.942 28.937 1.00 91.81 288 GLU A O 1
ATOM 2359 N N . LEU A 1 289 ? -24.553 -6.472 29.342 1.00 90.25 289 LEU A N 1
ATOM 2360 C CA . LEU A 1 289 ? -24.940 -6.650 27.941 1.00 90.25 289 LEU A CA 1
ATOM 2361 C C . LEU A 1 289 ? -24.772 -5.353 27.146 1.00 90.25 289 LEU A C 1
ATOM 2363 O O . LEU A 1 289 ? -24.111 -5.366 26.112 1.00 90.25 289 LEU A O 1
ATOM 2367 N N . ALA A 1 290 ? -25.241 -4.216 27.667 1.00 90.56 290 ALA A N 1
ATOM 2368 C CA . ALA A 1 290 ? -25.064 -2.921 27.008 1.00 90.56 290 ALA A CA 1
ATOM 2369 C C . ALA A 1 290 ? -23.577 -2.540 26.834 1.00 90.56 290 ALA A C 1
ATOM 2371 O O . ALA A 1 290 ? -23.186 -1.949 25.824 1.00 90.56 290 ALA A O 1
ATOM 2372 N N . LYS A 1 291 ? -22.715 -2.890 27.802 1.00 93.44 291 LYS A N 1
ATOM 2373 C CA . LYS A 1 291 ? -21.259 -2.695 27.680 1.00 93.44 291 LYS A CA 1
ATOM 2374 C C . LYS A 1 291 ? -20.653 -3.594 26.604 1.00 93.44 291 LYS A C 1
ATOM 2376 O O . LYS A 1 291 ? -19.814 -3.122 25.838 1.00 93.44 291 LYS A O 1
ATOM 2381 N N . LEU A 1 292 ? -21.067 -4.860 26.548 1.00 91.25 292 LEU A N 1
ATOM 2382 C CA . LEU A 1 292 ? -20.608 -5.813 25.538 1.00 91.25 292 LEU A CA 1
ATOM 2383 C C . LEU A 1 292 ? -21.048 -5.403 24.131 1.00 91.25 292 LEU A C 1
ATOM 2385 O O . LEU A 1 292 ? -20.223 -5.419 23.222 1.00 91.25 292 LEU A O 1
ATOM 2389 N N . GLU A 1 293 ? -22.294 -4.966 23.956 1.00 93.25 293 GLU A N 1
ATOM 2390 C CA . GLU A 1 293 ? -22.799 -4.455 22.676 1.00 93.25 293 GLU A CA 1
ATOM 2391 C C . GLU A 1 293 ? -21.997 -3.243 22.203 1.00 93.25 293 GLU A C 1
ATOM 2393 O O . GLU A 1 293 ? -21.544 -3.207 21.059 1.00 93.25 293 GLU A O 1
ATOM 2398 N N . LYS A 1 294 ? -21.732 -2.283 23.097 1.00 93.62 294 LYS A N 1
ATOM 2399 C CA . LYS A 1 294 ? -20.926 -1.104 22.763 1.00 93.62 294 LYS A CA 1
ATOM 2400 C C . LYS A 1 294 ? -19.489 -1.475 22.383 1.00 93.62 294 LYS A C 1
ATOM 2402 O O . LYS A 1 294 ? -18.958 -0.928 21.419 1.00 93.62 294 LYS A O 1
ATOM 2407 N N . ALA A 1 295 ? -18.866 -2.409 23.105 1.00 91.81 295 ALA A N 1
ATOM 2408 C CA . ALA A 1 295 ? -17.524 -2.896 22.783 1.00 91.81 295 ALA A CA 1
ATOM 2409 C C . ALA A 1 295 ? -17.492 -3.633 21.433 1.00 91.81 295 ALA A C 1
ATOM 2411 O O . ALA A 1 295 ? -16.602 -3.397 20.619 1.00 91.81 295 ALA A O 1
ATOM 2412 N N . HIS A 1 296 ? -18.494 -4.474 21.162 1.00 91.19 296 HIS A N 1
ATOM 2413 C CA . HIS A 1 296 ? -18.638 -5.168 19.885 1.00 91.19 296 HIS A CA 1
ATOM 2414 C C . HIS A 1 296 ? -18.830 -4.181 18.725 1.00 91.19 296 HIS A C 1
ATOM 2416 O O . HIS A 1 296 ? -18.220 -4.335 17.668 1.00 91.19 296 HIS A O 1
ATOM 2422 N N . 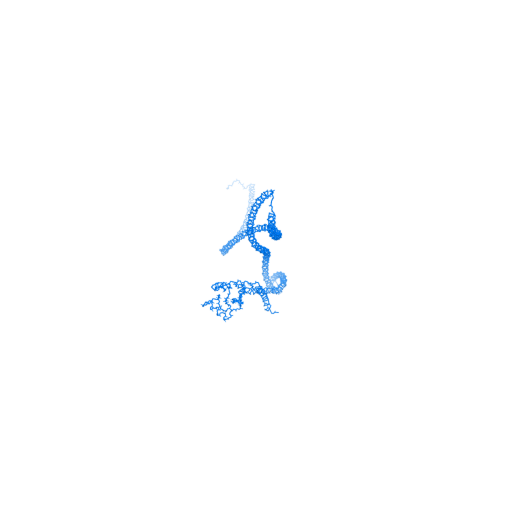GLN A 1 297 ? -19.632 -3.133 18.924 1.00 93.38 297 GLN A N 1
ATOM 2423 C CA . GLN A 1 297 ? -19.859 -2.096 17.921 1.00 93.38 297 GLN A CA 1
ATOM 2424 C C . GLN A 1 297 ? -18.572 -1.320 17.606 1.00 93.38 297 GLN A C 1
ATOM 2426 O O . GLN A 1 297 ? -18.215 -1.187 16.437 1.00 93.38 297 GLN A O 1
ATOM 2431 N N . GLN A 1 298 ? -17.813 -0.919 18.631 1.00 93.12 298 GLN A N 1
ATOM 2432 C CA . GLN A 1 298 ? -16.498 -0.288 18.459 1.00 93.12 298 GLN A CA 1
ATOM 2433 C C . GLN A 1 298 ? -15.507 -1.199 17.720 1.00 93.12 298 GLN A C 1
ATOM 2435 O O . GLN A 1 298 ? -14.783 -0.748 16.834 1.00 93.12 298 GLN A O 1
ATOM 2440 N N . GLN A 1 299 ? -15.490 -2.494 18.045 1.00 91.81 299 GLN A N 1
ATOM 2441 C CA . GLN A 1 299 ? -14.621 -3.458 17.373 1.00 91.81 299 GLN A CA 1
ATOM 2442 C C . GLN A 1 299 ? -15.022 -3.666 15.904 1.00 91.81 299 GLN A C 1
ATOM 2444 O O . GLN A 1 299 ? -14.156 -3.764 15.036 1.00 91.81 299 GLN A O 1
ATOM 2449 N N . SER A 1 300 ? -16.323 -3.688 15.607 1.00 91.94 300 SER A N 1
ATOM 2450 C CA . SER A 1 300 ? -16.837 -3.758 14.237 1.00 91.94 300 SER A CA 1
ATOM 2451 C C . SER A 1 300 ? -16.451 -2.521 13.421 1.00 91.94 300 SER A C 1
ATOM 2453 O O . SER A 1 300 ? -16.017 -2.655 12.278 1.00 91.94 300 SER A O 1
ATOM 2455 N N . GLU A 1 301 ? -16.575 -1.321 13.988 1.00 93.94 301 GLU A N 1
ATOM 2456 C CA . GLU A 1 301 ? -16.166 -0.074 13.329 1.00 93.94 301 GLU A CA 1
ATOM 2457 C C . GLU A 1 301 ? -14.655 -0.052 13.056 1.00 93.94 301 GLU A C 1
ATOM 2459 O O . GLU A 1 301 ? -14.236 0.254 11.937 1.00 93.94 301 GLU A O 1
ATOM 2464 N N . ALA A 1 302 ? -13.839 -0.482 14.024 1.00 92.06 302 ALA A N 1
ATOM 2465 C CA . ALA A 1 302 ? -12.391 -0.600 13.853 1.00 92.06 302 ALA A CA 1
ATOM 2466 C C . ALA A 1 302 ? -12.007 -1.605 12.749 1.00 92.06 302 ALA A C 1
ATOM 2468 O O . ALA A 1 302 ? -11.104 -1.341 11.954 1.00 92.06 302 ALA A O 1
ATOM 2469 N N . LEU A 1 303 ? -12.714 -2.737 12.645 1.00 92.06 303 LEU A N 1
ATOM 2470 C CA . LEU A 1 303 ? -12.505 -3.712 11.567 1.00 92.06 303 LEU A CA 1
ATOM 2471 C C . LEU A 1 303 ? -12.870 -3.146 10.189 1.00 92.06 303 LEU A C 1
ATOM 2473 O O . LEU A 1 303 ? -12.180 -3.433 9.210 1.00 92.06 303 LEU A O 1
ATOM 2477 N N . ILE A 1 304 ? -13.931 -2.341 10.093 1.00 92.81 304 ILE A N 1
ATOM 2478 C CA . ILE A 1 304 ? -14.323 -1.688 8.836 1.00 92.81 304 ILE A CA 1
ATOM 2479 C C . ILE A 1 304 ? -13.260 -0.672 8.410 1.00 92.81 304 ILE A C 1
ATOM 2481 O O . ILE A 1 304 ? -12.826 -0.709 7.259 1.00 92.81 304 ILE A O 1
ATOM 2485 N N . GLN A 1 305 ? -12.793 0.178 9.329 1.00 92.44 305 GLN A N 1
ATOM 2486 C CA . GLN A 1 305 ? -11.727 1.147 9.051 1.00 92.44 305 GLN A CA 1
ATOM 2487 C C . GLN A 1 305 ? -10.423 0.454 8.641 1.00 92.44 305 GLN A C 1
ATOM 2489 O O . GLN A 1 305 ? -9.789 0.838 7.659 1.00 92.44 305 GLN A O 1
ATOM 2494 N N . SER A 1 306 ? -10.052 -0.624 9.338 1.00 92.44 306 SER A N 1
ATOM 2495 C CA . SER A 1 306 ? -8.878 -1.426 8.990 1.00 92.44 306 SER A CA 1
ATOM 2496 C C . SER A 1 306 ? -8.994 -2.004 7.575 1.00 92.44 306 SER A C 1
ATOM 2498 O O . SER A 1 306 ? -8.076 -1.812 6.777 1.00 92.44 306 SER A O 1
ATOM 2500 N N . ARG A 1 307 ? -10.140 -2.596 7.208 1.00 91.88 307 ARG A N 1
ATOM 2501 C CA . ARG A 1 307 ? -10.385 -3.108 5.846 1.00 91.88 307 ARG A CA 1
ATOM 2502 C C . ARG A 1 307 ? -10.341 -2.018 4.778 1.00 91.88 307 ARG A C 1
ATOM 2504 O O . ARG A 1 307 ? -9.812 -2.257 3.696 1.00 91.88 307 ARG A O 1
ATOM 2511 N N . GLN A 1 308 ? -10.884 -0.835 5.063 1.00 92.25 308 GLN A N 1
ATOM 2512 C CA . GLN A 1 308 ? -10.799 0.307 4.149 1.00 92.25 308 GLN A CA 1
ATOM 2513 C C . GLN A 1 308 ? -9.335 0.700 3.919 1.00 92.25 308 GLN A C 1
ATOM 2515 O O . GLN A 1 308 ? -8.900 0.739 2.768 1.00 92.25 308 GLN A O 1
ATOM 2520 N N . SER A 1 309 ? -8.549 0.835 4.992 1.00 93.00 309 SER A N 1
ATOM 2521 C CA . SER A 1 309 ? -7.121 1.160 4.898 1.00 93.00 309 SER A CA 1
ATOM 2522 C C . SER A 1 309 ? -6.299 0.090 4.160 1.00 93.00 309 SER A C 1
ATOM 2524 O O . SER A 1 309 ? -5.395 0.418 3.394 1.00 93.00 309 SER A O 1
ATOM 2526 N N . GLU A 1 310 ? -6.614 -1.200 4.333 1.00 91.12 310 GLU A N 1
ATOM 2527 C CA . GLU A 1 310 ? -5.967 -2.290 3.589 1.00 91.12 310 GLU A CA 1
ATOM 2528 C C . GLU A 1 310 ? -6.326 -2.252 2.102 1.00 91.12 310 GLU A C 1
ATOM 2530 O O . GLU A 1 310 ? -5.466 -2.493 1.252 1.00 91.12 310 GLU A O 1
ATOM 2535 N N . SER A 1 311 ? -7.575 -1.910 1.770 1.00 90.56 311 SER A N 1
ATOM 2536 C CA . SER A 1 311 ? -8.010 -1.772 0.379 1.00 90.56 311 SER A CA 1
ATOM 2537 C C . SER A 1 311 ? -7.324 -0.597 -0.325 1.00 90.56 311 SER A C 1
ATOM 2539 O O . SER A 1 311 ? -6.913 -0.727 -1.478 1.00 90.56 311 SER A O 1
ATOM 2541 N N . GLU A 1 312 ? -7.129 0.521 0.376 1.00 93.12 312 GLU A N 1
ATOM 2542 C CA . GLU A 1 312 ? -6.410 1.691 -0.133 1.00 93.12 312 GLU A CA 1
ATOM 2543 C C . GLU A 1 312 ? -4.930 1.376 -0.349 1.00 93.12 312 GLU A C 1
ATOM 2545 O O . GLU A 1 312 ? -4.409 1.620 -1.436 1.00 93.12 312 GLU A O 1
ATOM 2550 N N . LYS A 1 313 ? -4.277 0.731 0.627 1.00 92.50 313 LYS A N 1
ATOM 2551 C CA . LYS A 1 313 ? -2.891 0.257 0.485 1.00 92.50 313 LYS A CA 1
ATOM 2552 C C . LYS A 1 313 ? -2.733 -0.731 -0.667 1.00 92.50 313 LYS A C 1
ATOM 2554 O O . LYS A 1 313 ? -1.755 -0.657 -1.403 1.00 92.50 313 LYS A O 1
ATOM 2559 N N . SER A 1 314 ? -3.695 -1.634 -0.854 1.00 91.25 314 SER A N 1
ATOM 2560 C CA . SER A 1 314 ? -3.675 -2.594 -1.964 1.00 91.25 314 SER A CA 1
ATOM 2561 C C . SER A 1 314 ? -3.785 -1.888 -3.316 1.00 91.25 314 SER A C 1
ATOM 2563 O O . SER A 1 314 ? -3.029 -2.207 -4.228 1.00 91.25 314 SER A O 1
ATOM 2565 N N . ARG A 1 315 ? -4.654 -0.873 -3.431 1.00 93.62 315 ARG A N 1
ATOM 2566 C CA . ARG A 1 315 ? -4.757 -0.037 -4.639 1.00 93.62 315 ARG A CA 1
ATOM 2567 C C . ARG A 1 315 ? -3.484 0.763 -4.903 1.00 93.62 315 ARG A C 1
ATOM 2569 O O . ARG A 1 315 ? -3.046 0.829 -6.045 1.00 93.62 315 ARG A O 1
ATOM 2576 N N . GLN A 1 316 ? -2.876 1.342 -3.868 1.00 92.25 316 GLN A N 1
ATOM 2577 C CA . GLN A 1 316 ? -1.603 2.058 -3.995 1.00 92.25 316 GLN A CA 1
ATOM 2578 C C . GLN A 1 316 ? -0.473 1.126 -4.452 1.00 92.25 316 GLN A C 1
ATOM 2580 O O . GLN A 1 316 ? 0.302 1.489 -5.335 1.00 92.25 316 GLN A O 1
ATOM 2585 N N . LEU A 1 317 ? -0.403 -0.093 -3.908 1.00 91.12 317 LEU A N 1
ATOM 2586 C CA . LEU A 1 317 ? 0.552 -1.112 -4.352 1.00 91.12 317 LEU A CA 1
ATOM 2587 C C . LEU A 1 317 ? 0.312 -1.526 -5.806 1.00 91.12 317 LEU A C 1
ATOM 2589 O O . LEU A 1 317 ? 1.268 -1.661 -6.564 1.00 91.12 317 LEU A O 1
ATOM 2593 N N . GLU A 1 318 ? -0.944 -1.693 -6.218 1.00 92.25 318 GLU A N 1
ATOM 2594 C CA . GLU A 1 318 ? -1.291 -2.028 -7.600 1.00 92.25 318 GLU A CA 1
ATOM 2595 C C . GLU A 1 318 ? -0.888 -0.910 -8.573 1.00 92.25 318 GLU A C 1
ATOM 2597 O O . GLU A 1 318 ? -0.248 -1.181 -9.587 1.00 92.25 318 GLU A O 1
ATOM 2602 N N . GLN A 1 319 ? -1.151 0.352 -8.221 1.00 91.88 319 GLN A N 1
ATOM 2603 C CA . GLN A 1 319 ? -0.696 1.516 -8.989 1.00 91.88 319 GLN A CA 1
ATOM 2604 C C . GLN A 1 319 ? 0.835 1.609 -9.048 1.00 91.88 319 GLN A C 1
ATOM 2606 O O . GLN A 1 319 ? 1.399 1.874 -10.107 1.00 91.88 319 GLN A O 1
ATOM 2611 N N . SER A 1 320 ? 1.530 1.359 -7.935 1.00 90.31 320 SER A N 1
ATOM 2612 C CA . SER A 1 320 ? 2.996 1.329 -7.909 1.00 90.31 320 SER A CA 1
ATOM 2613 C C . SER A 1 320 ? 3.563 0.208 -8.782 1.00 90.31 320 SER A C 1
ATOM 2615 O O . SER A 1 320 ? 4.563 0.418 -9.462 1.00 90.31 320 SER A O 1
ATOM 2617 N N . ASN A 1 321 ? 2.939 -0.972 -8.786 1.00 90.88 321 ASN A N 1
ATOM 2618 C CA . ASN A 1 321 ? 3.360 -2.092 -9.628 1.00 90.88 321 ASN A CA 1
ATOM 2619 C C . ASN A 1 321 ? 3.131 -1.803 -11.116 1.00 90.88 321 ASN A C 1
ATOM 2621 O O . ASN A 1 321 ? 3.984 -2.135 -11.933 1.00 90.88 321 ASN A O 1
ATOM 2625 N N . GLN A 1 322 ? 2.026 -1.143 -11.471 1.00 91.94 322 GLN A N 1
ATOM 2626 C CA . GLN A 1 322 ? 1.790 -0.686 -12.845 1.00 91.94 322 GLN A CA 1
ATOM 2627 C C . GLN A 1 322 ? 2.877 0.298 -13.294 1.00 91.94 322 GLN A C 1
ATOM 2629 O O . GLN A 1 322 ? 3.479 0.095 -14.344 1.00 91.94 322 GLN A O 1
ATOM 2634 N N . ARG A 1 323 ? 3.221 1.284 -12.452 1.00 91.31 323 ARG A N 1
ATOM 2635 C CA . ARG A 1 323 ? 4.330 2.216 -12.722 1.00 91.31 323 ARG A CA 1
ATOM 2636 C C . ARG A 1 323 ? 5.675 1.499 -12.873 1.00 91.31 323 ARG A C 1
ATOM 2638 O O . ARG A 1 323 ? 6.477 1.883 -13.715 1.00 91.31 323 ARG A O 1
ATOM 2645 N N . LEU A 1 324 ? 5.940 0.462 -12.074 1.00 89.25 324 LEU A N 1
ATOM 2646 C CA . LEU A 1 324 ? 7.160 -0.341 -12.217 1.00 89.25 324 LEU A CA 1
ATOM 2647 C C . LEU A 1 324 ? 7.205 -1.068 -13.563 1.00 89.25 324 LEU A C 1
ATOM 2649 O O . LEU A 1 324 ? 8.242 -1.027 -14.217 1.00 89.25 324 LEU A O 1
ATOM 2653 N N . HIS A 1 325 ? 6.098 -1.663 -14.009 1.00 90.50 325 HIS A N 1
ATOM 2654 C CA . HIS A 1 325 ? 6.038 -2.296 -15.328 1.00 90.50 325 HIS A CA 1
ATOM 2655 C C . HIS A 1 325 ? 6.214 -1.291 -16.473 1.00 90.50 325 HIS A C 1
ATOM 2657 O O . HIS A 1 325 ? 6.963 -1.561 -17.407 1.00 90.50 325 HIS A O 1
ATOM 2663 N N . GLU A 1 326 ? 5.616 -0.101 -16.377 1.00 93.44 326 GLU A N 1
ATOM 2664 C CA . GLU A 1 326 ? 5.846 0.978 -17.349 1.00 93.44 326 GLU A CA 1
ATOM 2665 C C . GLU A 1 326 ? 7.327 1.391 -17.401 1.00 93.44 326 GLU A C 1
ATOM 2667 O O . GLU A 1 326 ? 7.892 1.580 -18.480 1.00 93.44 326 GLU A O 1
ATOM 2672 N N . LEU A 1 327 ? 7.992 1.485 -16.244 1.00 90.44 327 LEU A N 1
ATOM 2673 C CA . LEU A 1 327 ? 9.425 1.780 -16.170 1.00 90.44 327 LEU A CA 1
ATOM 2674 C C . LEU A 1 327 ? 10.287 0.645 -16.738 1.00 90.44 327 LEU A C 1
ATOM 2676 O O . LEU A 1 327 ? 11.294 0.923 -17.390 1.00 90.44 327 LEU A O 1
ATOM 2680 N N . GLU A 1 328 ? 9.914 -0.616 -16.522 1.00 91.44 328 GLU A N 1
ATOM 2681 C CA . GLU A 1 328 ? 10.585 -1.778 -17.117 1.00 91.44 328 GLU A CA 1
ATOM 2682 C C . GLU A 1 328 ? 10.479 -1.762 -18.648 1.00 91.44 328 GLU A C 1
ATOM 2684 O O . GLU A 1 328 ? 11.488 -1.959 -19.333 1.00 91.44 328 GLU A O 1
ATOM 2689 N N . ASP A 1 329 ? 9.300 -1.448 -19.189 1.00 92.62 329 ASP A N 1
ATOM 2690 C CA . ASP A 1 329 ? 9.074 -1.318 -20.629 1.00 92.62 329 ASP A CA 1
ATOM 2691 C C . ASP A 1 329 ? 9.875 -0.154 -21.229 1.00 92.62 329 ASP A C 1
ATOM 2693 O O . ASP A 1 329 ? 10.526 -0.314 -22.267 1.00 92.62 329 ASP A O 1
ATOM 2697 N N . ILE A 1 330 ? 9.914 1.000 -20.554 1.00 92.19 330 ILE A N 1
ATOM 2698 C CA . ILE A 1 330 ? 10.758 2.132 -20.965 1.00 92.19 330 ILE A CA 1
ATOM 2699 C C . ILE A 1 330 ? 12.234 1.732 -20.950 1.00 92.19 330 ILE A C 1
ATOM 2701 O O . ILE A 1 330 ? 12.966 2.040 -21.890 1.00 92.19 330 ILE A O 1
ATOM 2705 N N . ASN A 1 331 ? 12.691 1.034 -19.911 1.00 91.38 331 ASN A N 1
ATOM 2706 C CA . ASN A 1 331 ? 14.084 0.613 -19.798 1.00 91.38 331 ASN A CA 1
ATOM 2707 C C . ASN A 1 331 ? 14.460 -0.380 -20.911 1.00 91.38 331 ASN A C 1
ATOM 2709 O O . ASN A 1 331 ? 15.539 -0.290 -21.499 1.00 91.38 331 ASN A O 1
ATOM 2713 N N . ARG A 1 332 ? 13.536 -1.276 -21.276 1.00 91.94 332 ARG A N 1
ATOM 2714 C CA . ARG A 1 332 ? 13.698 -2.167 -22.426 1.00 91.94 332 ARG A CA 1
ATOM 2715 C C . ARG A 1 332 ? 13.824 -1.390 -23.738 1.00 91.94 332 ARG A C 1
ATOM 2717 O O . ARG A 1 332 ? 14.757 -1.654 -24.492 1.00 91.94 332 ARG A O 1
ATOM 2724 N N . GLN A 1 333 ? 12.951 -0.412 -23.985 1.00 92.50 333 GLN A N 1
ATOM 2725 C CA . GLN A 1 333 ? 13.027 0.443 -25.179 1.00 92.50 333 GLN A CA 1
ATOM 2726 C C . GLN A 1 333 ? 14.348 1.218 -25.243 1.00 92.50 333 GLN A C 1
ATOM 2728 O O . GLN A 1 333 ? 14.970 1.313 -26.298 1.00 92.50 333 GLN A O 1
ATOM 2733 N N . VAL A 1 334 ? 14.811 1.747 -24.108 1.00 91.19 334 VAL A N 1
ATOM 2734 C CA . VAL A 1 334 ? 16.100 2.443 -24.010 1.00 91.19 334 VAL A CA 1
ATOM 2735 C C . VAL A 1 334 ? 17.254 1.495 -24.340 1.00 91.19 334 VAL A C 1
ATOM 2737 O O . VAL A 1 334 ? 18.166 1.871 -25.075 1.00 91.19 334 VAL A O 1
ATOM 2740 N N . TYR A 1 335 ? 17.215 0.255 -23.853 1.00 93.19 335 TYR A N 1
ATOM 2741 C CA . TYR A 1 335 ? 18.228 -0.748 -24.174 1.00 93.19 335 TYR A CA 1
ATOM 2742 C C . TYR A 1 335 ? 18.235 -1.115 -25.666 1.00 93.19 335 TYR A C 1
ATOM 2744 O O . TYR A 1 335 ? 19.305 -1.205 -26.270 1.00 93.19 335 TYR A O 1
ATOM 2752 N N . GLU A 1 336 ? 17.060 -1.272 -26.278 1.00 92.56 336 GLU A N 1
ATOM 2753 C CA . GLU A 1 336 ? 16.912 -1.497 -27.722 1.00 92.56 336 GLU A CA 1
ATOM 2754 C C . GLU A 1 336 ? 17.486 -0.313 -28.526 1.00 92.56 336 GLU A C 1
ATOM 2756 O O . GLU A 1 336 ? 18.321 -0.520 -29.411 1.00 92.56 336 GLU A O 1
ATOM 2761 N N . ALA A 1 337 ? 17.175 0.927 -28.136 1.00 91.00 337 ALA A N 1
ATOM 2762 C CA . ALA A 1 337 ? 17.738 2.132 -28.748 1.00 91.00 337 ALA A CA 1
ATOM 2763 C C . ALA A 1 337 ? 19.269 2.215 -28.593 1.00 91.00 337 ALA A C 1
ATOM 2765 O O . ALA A 1 337 ? 19.976 2.565 -29.540 1.00 91.00 337 ALA A O 1
ATOM 2766 N N . TYR A 1 338 ? 19.824 1.843 -27.434 1.00 93.31 338 TYR A N 1
ATOM 2767 C CA . TYR A 1 338 ? 21.278 1.782 -27.246 1.00 93.31 338 TYR A CA 1
ATOM 2768 C C . TYR A 1 338 ? 21.944 0.778 -28.189 1.00 93.31 338 TYR A C 1
ATOM 2770 O O . TYR A 1 338 ? 23.006 1.074 -28.743 1.00 93.31 338 TYR A O 1
ATOM 2778 N N . GLN A 1 339 ? 21.329 -0.387 -28.407 1.00 94.00 339 GLN A N 1
ATOM 2779 C CA . GLN A 1 339 ? 21.846 -1.370 -29.360 1.00 94.00 339 GLN A CA 1
ATOM 2780 C C . GLN A 1 339 ? 21.818 -0.845 -30.799 1.00 94.00 339 GLN A C 1
ATOM 2782 O O . GLN A 1 339 ? 22.748 -1.107 -31.565 1.00 94.00 339 GLN A O 1
ATOM 2787 N N . GLU A 1 340 ? 20.778 -0.105 -31.179 1.00 94.00 340 GLU A N 1
ATOM 2788 C CA . GLU A 1 340 ? 20.690 0.539 -32.492 1.00 94.00 340 GLU A CA 1
ATOM 2789 C C . GLU A 1 340 ? 21.748 1.629 -32.664 1.00 94.00 340 GLU A C 1
ATOM 2791 O O . GLU A 1 340 ? 22.468 1.620 -33.664 1.00 94.00 340 GLU A O 1
ATOM 2796 N N . ILE A 1 341 ? 21.942 2.488 -31.660 1.00 90.69 341 ILE A N 1
ATOM 2797 C CA . ILE A 1 341 ? 23.017 3.491 -31.652 1.00 90.69 341 ILE A CA 1
ATOM 2798 C C . ILE A 1 341 ? 24.386 2.815 -31.790 1.00 90.69 341 ILE A C 1
ATOM 2800 O O . ILE A 1 341 ? 25.246 3.298 -32.528 1.00 90.69 341 ILE A O 1
ATOM 2804 N N . GLU A 1 342 ? 24.617 1.685 -31.120 1.00 93.12 342 GLU A N 1
ATOM 2805 C CA . GLU A 1 342 ? 25.884 0.961 -31.235 1.00 93.12 342 GLU A CA 1
ATOM 2806 C C . GLU A 1 342 ? 26.091 0.370 -32.641 1.00 93.12 342 GLU A C 1
ATOM 2808 O O . GLU A 1 342 ? 27.206 0.411 -33.172 1.00 93.12 342 GLU A O 1
ATOM 2813 N N . LYS A 1 343 ? 25.028 -0.142 -33.276 1.00 93.81 343 LYS A N 1
ATOM 2814 C CA . LYS A 1 343 ? 25.068 -0.590 -34.679 1.00 93.81 343 LYS A CA 1
ATOM 2815 C C . LYS A 1 343 ? 25.366 0.574 -35.624 1.00 93.81 343 LYS A C 1
ATOM 2817 O O . LYS A 1 343 ? 26.240 0.435 -36.480 1.00 93.81 343 LYS A O 1
ATOM 2822 N N . LEU A 1 344 ? 24.708 1.718 -35.436 1.00 92.06 344 LEU A N 1
ATOM 2823 C CA . LEU A 1 344 ? 24.937 2.920 -36.238 1.00 92.06 344 LEU A CA 1
ATOM 2824 C C . LEU A 1 344 ? 26.377 3.419 -36.090 1.00 92.06 344 LEU A C 1
ATOM 2826 O O . LEU A 1 344 ? 27.046 3.618 -37.099 1.00 92.06 344 LEU A O 1
ATOM 2830 N N . ARG A 1 345 ? 26.915 3.484 -34.866 1.00 92.19 345 ARG A N 1
ATOM 2831 C CA . ARG A 1 345 ? 28.327 3.834 -34.626 1.00 92.19 345 ARG A CA 1
ATOM 2832 C C . ARG A 1 345 ? 29.303 2.892 -35.331 1.00 92.19 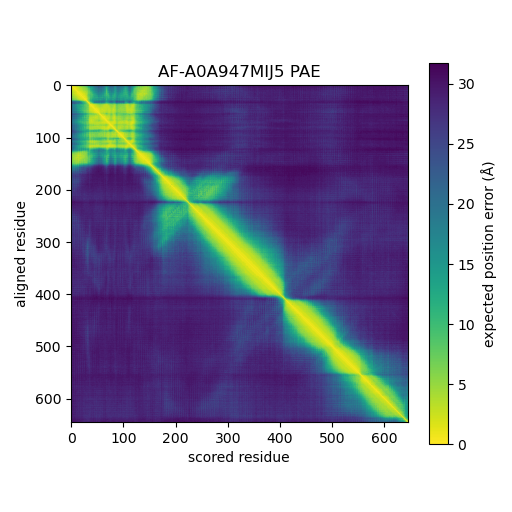345 ARG A C 1
ATOM 2834 O O . ARG A 1 345 ? 30.317 3.340 -35.860 1.00 92.19 345 ARG A O 1
ATOM 2841 N N . LYS A 1 346 ? 29.023 1.584 -35.351 1.00 93.75 346 LYS A N 1
ATOM 2842 C CA . LYS A 1 346 ? 29.844 0.614 -36.101 1.00 93.75 346 LYS A CA 1
ATOM 2843 C C . LYS A 1 346 ? 29.781 0.888 -37.604 1.00 93.75 346 LYS A C 1
ATOM 2845 O O . LYS A 1 346 ? 30.828 0.911 -38.246 1.00 93.75 346 LYS A O 1
ATOM 2850 N N . SER A 1 347 ? 28.591 1.156 -38.142 1.00 93.06 347 SER A N 1
ATOM 2851 C CA . SER A 1 347 ? 28.422 1.491 -39.562 1.00 93.06 347 SER A CA 1
ATOM 2852 C C . SER A 1 347 ? 29.093 2.817 -39.948 1.00 93.06 347 SER A C 1
ATOM 2854 O O . SER A 1 347 ? 29.754 2.886 -40.980 1.00 93.06 347 SER A O 1
ATOM 2856 N N . GLU A 1 348 ? 29.025 3.835 -39.087 1.00 94.06 348 GLU A N 1
ATOM 2857 C CA . GLU A 1 348 ? 29.699 5.123 -39.266 1.00 94.06 348 GLU A CA 1
ATOM 2858 C C . GLU A 1 348 ? 31.221 4.942 -39.306 1.00 94.06 348 GLU A C 1
ATOM 2860 O O . GLU A 1 348 ? 31.883 5.425 -40.222 1.00 94.06 348 GLU A O 1
ATOM 2865 N N . LEU A 1 349 ? 31.788 4.161 -38.379 1.00 95.19 349 LEU A N 1
ATOM 2866 C CA . LEU A 1 349 ? 33.218 3.834 -38.384 1.00 95.19 349 LEU A CA 1
ATOM 2867 C C . LEU A 1 349 ? 33.651 3.095 -39.659 1.00 95.19 349 LEU A C 1
ATOM 2869 O O . LEU A 1 349 ? 34.753 3.321 -40.163 1.00 95.19 349 LEU A O 1
ATOM 2873 N N . GLU A 1 350 ? 32.815 2.202 -40.188 1.00 94.88 350 GLU A N 1
ATOM 2874 C CA . GLU A 1 350 ? 33.082 1.535 -41.463 1.00 94.88 350 GLU A CA 1
ATOM 2875 C C . GLU A 1 350 ? 33.039 2.505 -42.647 1.00 94.88 350 GLU A C 1
ATOM 2877 O O . GLU A 1 350 ? 33.911 2.431 -43.518 1.00 94.88 350 GLU A O 1
ATOM 2882 N N . LEU A 1 351 ? 32.075 3.428 -42.673 1.00 92.19 351 LEU A N 1
ATOM 2883 C CA . LEU A 1 351 ? 31.984 4.468 -43.699 1.00 92.19 351 LEU A CA 1
ATOM 2884 C C . LEU A 1 351 ? 33.197 5.400 -43.658 1.00 92.19 351 LEU A C 1
ATOM 2886 O O . LEU A 1 351 ? 33.820 5.608 -44.696 1.00 92.19 351 LEU A O 1
ATOM 2890 N N . MET A 1 352 ? 33.612 5.850 -42.472 1.00 92.44 352 MET A N 1
ATOM 2891 C CA . MET A 1 352 ? 34.813 6.674 -42.298 1.00 92.44 352 MET A CA 1
ATOM 2892 C C . MET A 1 352 ? 36.070 5.966 -42.818 1.00 92.44 352 MET A C 1
ATOM 2894 O O . MET A 1 352 ? 36.867 6.554 -43.546 1.00 92.44 352 MET A O 1
ATOM 2898 N N . ARG A 1 353 ? 36.231 4.664 -42.540 1.00 94.38 353 ARG A N 1
ATOM 2899 C CA . ARG A 1 353 ? 37.350 3.872 -43.089 1.00 94.38 353 ARG A CA 1
ATOM 2900 C C . ARG A 1 353 ? 37.309 3.773 -44.614 1.00 94.38 353 ARG A C 1
ATOM 2902 O O . ARG A 1 353 ? 38.361 3.798 -45.255 1.00 94.38 353 ARG A O 1
ATOM 2909 N N . ARG A 1 354 ? 36.116 3.632 -45.203 1.00 94.62 354 ARG A N 1
ATOM 2910 C CA . ARG A 1 354 ? 35.942 3.616 -46.665 1.00 94.62 354 ARG A CA 1
ATOM 2911 C C . ARG A 1 354 ? 36.260 4.980 -47.274 1.00 94.62 354 ARG A C 1
ATOM 2913 O O . ARG A 1 354 ? 36.922 5.024 -48.307 1.00 94.62 354 ARG A O 1
ATOM 2920 N N . GLU A 1 355 ? 35.850 6.068 -46.630 1.00 92.38 355 GLU A N 1
ATOM 2921 C CA . GLU A 1 355 ? 36.169 7.426 -47.068 1.00 92.38 355 GLU A CA 1
ATOM 2922 C C . GLU A 1 355 ? 37.677 7.695 -47.007 1.00 92.38 355 GLU A C 1
ATOM 2924 O O . GLU A 1 355 ? 38.256 8.165 -47.984 1.00 92.38 355 GLU A O 1
ATOM 2929 N N . GLU A 1 356 ? 38.354 7.313 -45.921 1.00 94.31 356 GLU A N 1
ATOM 2930 C CA . GLU A 1 356 ? 39.814 7.416 -45.816 1.00 94.31 356 GLU A CA 1
ATOM 2931 C C . GLU A 1 356 ? 40.537 6.623 -46.915 1.00 94.31 356 GLU A C 1
ATOM 2933 O O . GLU A 1 356 ? 41.522 7.100 -47.488 1.00 94.31 356 GLU A O 1
ATOM 2938 N N . ALA A 1 357 ? 40.067 5.408 -47.220 1.00 93.00 357 ALA A N 1
ATOM 2939 C CA . ALA A 1 357 ? 40.614 4.600 -48.308 1.00 93.00 357 ALA A CA 1
ATOM 2940 C C . ALA A 1 357 ? 40.419 5.291 -49.665 1.00 93.00 357 ALA A C 1
ATOM 2942 O O . ALA A 1 357 ? 41.368 5.405 -50.444 1.00 93.00 357 ALA A O 1
ATOM 2943 N N . TRP A 1 358 ? 39.225 5.833 -49.911 1.00 95.19 358 TRP A N 1
ATOM 2944 C CA . TRP A 1 358 ? 38.927 6.582 -51.126 1.00 95.19 358 TRP A CA 1
ATOM 2945 C C . TRP A 1 358 ? 39.779 7.851 -51.259 1.00 95.19 358 TRP A C 1
ATOM 2947 O O . TRP A 1 358 ? 40.319 8.109 -52.332 1.00 95.19 358 TRP A O 1
ATOM 2957 N N . GLN A 1 359 ? 39.979 8.615 -50.181 1.00 92.88 359 GLN A N 1
ATOM 2958 C CA . GLN A 1 359 ? 40.849 9.799 -50.184 1.00 92.88 359 GLN A CA 1
ATOM 2959 C C . GLN A 1 359 ? 42.300 9.433 -50.518 1.00 92.88 359 GLN A C 1
ATOM 2961 O O . GLN A 1 359 ? 42.943 10.122 -51.313 1.00 92.88 359 GLN A O 1
ATOM 2966 N N . LYS A 1 360 ? 42.814 8.323 -49.968 1.00 95.25 360 LYS A N 1
ATOM 2967 C CA . LYS A 1 360 ? 44.154 7.811 -50.301 1.00 95.25 360 LYS A CA 1
ATOM 2968 C C . LYS A 1 360 ? 44.262 7.456 -51.781 1.00 95.25 360 LYS A C 1
ATOM 2970 O O . LYS A 1 360 ? 45.247 7.814 -52.424 1.00 95.25 360 LYS A O 1
ATOM 2975 N N . ASP A 1 361 ? 43.262 6.784 -52.339 1.00 93.88 361 ASP A N 1
ATOM 2976 C CA . ASP A 1 361 ? 43.269 6.411 -53.754 1.00 93.88 361 ASP A CA 1
ATOM 2977 C C . ASP A 1 361 ? 43.095 7.625 -54.675 1.00 93.88 361 ASP A C 1
ATOM 2979 O O . ASP A 1 361 ? 43.794 7.738 -55.683 1.00 93.88 361 ASP A O 1
ATOM 2983 N N . LYS A 1 362 ? 42.271 8.602 -54.287 1.00 94.31 362 LYS A N 1
ATOM 2984 C CA . LYS A 1 362 ? 42.163 9.896 -54.968 1.00 94.31 362 LYS A CA 1
ATOM 2985 C C . LYS A 1 362 ? 43.504 10.629 -55.005 1.00 94.31 362 LYS A C 1
ATOM 2987 O O . LYS A 1 362 ? 43.889 11.125 -56.061 1.00 94.31 362 LYS A O 1
ATOM 2992 N N . GLN A 1 363 ? 44.238 10.679 -53.891 1.00 92.62 363 GLN A N 1
ATOM 2993 C CA . GLN A 1 363 ? 45.570 11.294 -53.845 1.00 92.62 363 GLN A CA 1
ATOM 2994 C C . GLN A 1 363 ? 46.563 10.583 -54.770 1.00 92.62 363 GLN A C 1
ATOM 2996 O O . GLN A 1 363 ? 47.294 11.253 -55.498 1.00 92.62 363 GLN A O 1
ATOM 3001 N N . LYS A 1 364 ? 46.552 9.242 -54.811 1.00 93.94 364 LYS A N 1
ATOM 3002 C CA . LYS A 1 364 ? 47.382 8.474 -55.757 1.00 93.94 364 LYS A CA 1
ATOM 3003 C C . LYS A 1 364 ? 47.045 8.814 -57.208 1.00 93.94 364 LYS A C 1
ATOM 3005 O O . LYS A 1 364 ? 47.949 9.039 -58.004 1.00 93.94 364 LYS A O 1
ATOM 3010 N N . LEU A 1 365 ? 45.756 8.875 -57.551 1.00 91.38 365 LEU A N 1
ATOM 3011 C CA . LEU A 1 365 ? 45.311 9.207 -58.907 1.00 91.38 365 LEU A CA 1
ATOM 3012 C C . LEU A 1 365 ? 45.694 10.635 -59.309 1.00 91.38 365 LEU A C 1
ATOM 3014 O O . LEU A 1 365 ? 46.131 10.844 -60.436 1.00 91.38 365 LEU A O 1
ATOM 3018 N N . LEU A 1 366 ? 45.574 11.605 -58.399 1.00 90.88 366 LEU A N 1
ATOM 3019 C CA . LEU A 1 366 ? 46.031 12.976 -58.640 1.00 90.88 366 LEU A CA 1
ATOM 3020 C C . LEU A 1 366 ? 47.551 13.040 -58.845 1.00 90.88 366 LEU A C 1
ATOM 3022 O O . LEU A 1 366 ? 48.004 13.736 -59.751 1.00 90.88 366 LEU A O 1
ATOM 3026 N N . GLY A 1 367 ? 48.325 12.270 -58.072 1.00 92.38 367 GLY A N 1
ATOM 3027 C CA . GLY A 1 367 ? 49.766 12.108 -58.285 1.00 92.38 367 GLY A CA 1
ATOM 3028 C C . GLY A 1 367 ? 50.083 11.590 -59.691 1.00 92.38 367 GLY A C 1
ATOM 3029 O O . GLY A 1 367 ? 50.794 12.256 -60.442 1.00 92.38 367 GLY A O 1
ATOM 3030 N N . LEU A 1 368 ? 49.457 10.481 -60.099 1.00 92.25 368 LEU A N 1
ATOM 3031 C CA . LEU A 1 368 ? 49.624 9.901 -61.440 1.00 92.25 368 LEU A CA 1
ATOM 3032 C C . LEU A 1 368 ? 49.202 10.860 -62.566 1.00 92.25 368 LEU A C 1
ATOM 3034 O O . LEU A 1 368 ? 49.828 10.886 -63.625 1.00 92.25 368 LEU A O 1
ATOM 3038 N N . LEU A 1 369 ? 48.143 11.652 -62.364 1.00 89.94 369 LEU A N 1
ATOM 3039 C CA . LEU A 1 369 ? 47.732 12.677 -63.326 1.00 89.94 369 LEU A CA 1
ATOM 3040 C C . LEU A 1 369 ? 48.785 13.778 -63.457 1.00 89.94 369 LEU A C 1
ATOM 3042 O O . LEU A 1 369 ? 49.117 14.139 -64.581 1.00 89.94 369 LEU A O 1
ATOM 3046 N N . SER A 1 370 ? 49.348 14.255 -62.344 1.00 90.50 370 SER A N 1
ATOM 3047 C CA . SER A 1 370 ? 50.401 15.276 -62.369 1.00 90.50 370 SER A CA 1
ATOM 3048 C C . SER A 1 370 ? 51.677 14.787 -63.067 1.00 90.50 370 SER A C 1
ATOM 3050 O O . SER A 1 370 ? 52.236 15.505 -63.894 1.00 90.50 370 SER A O 1
ATOM 3052 N N . GLU A 1 371 ? 52.085 13.535 -62.831 1.00 91.06 371 GLU A N 1
ATOM 3053 C CA . GLU A 1 371 ? 53.203 12.898 -63.541 1.00 91.06 371 GLU A CA 1
ATOM 3054 C C . GLU A 1 371 ? 52.918 12.810 -65.048 1.00 91.06 371 GLU A C 1
ATOM 3056 O O . GLU A 1 371 ? 53.769 13.121 -65.883 1.00 91.06 371 GLU A O 1
ATOM 3061 N N . ARG A 1 372 ? 51.688 12.437 -65.424 1.00 90.69 372 ARG A N 1
ATOM 3062 C CA . ARG A 1 372 ? 51.280 12.357 -66.832 1.00 90.69 372 ARG A CA 1
ATOM 3063 C C . ARG A 1 372 ? 51.232 13.731 -67.503 1.00 90.69 372 ARG A C 1
ATOM 3065 O O . ARG A 1 372 ? 51.605 13.839 -68.669 1.00 90.69 372 ARG A O 1
ATOM 3072 N N . GLU A 1 373 ? 50.787 14.768 -66.800 1.00 89.69 373 GLU A N 1
ATOM 3073 C CA . GLU A 1 373 ? 50.804 16.149 -67.292 1.00 89.69 373 GLU A CA 1
ATOM 3074 C C . GLU A 1 373 ? 52.233 16.658 -67.503 1.00 89.69 373 GLU A C 1
ATOM 3076 O O . GLU A 1 373 ? 52.506 17.251 -68.548 1.00 89.69 373 GLU A O 1
ATOM 3081 N N . GLN A 1 374 ? 53.160 16.352 -66.589 1.00 90.06 374 GLN A N 1
ATOM 3082 C CA . GLN A 1 374 ? 54.584 16.661 -66.757 1.00 90.06 374 GLN A CA 1
ATOM 3083 C C . GLN A 1 374 ? 55.164 15.973 -67.997 1.00 90.06 374 GLN A C 1
ATOM 3085 O O . GLN A 1 374 ? 55.758 16.638 -68.844 1.00 90.06 374 GLN A O 1
ATOM 3090 N N . LEU A 1 375 ? 54.906 14.674 -68.183 1.00 90.75 375 LEU A N 1
ATOM 3091 C CA . LEU A 1 375 ? 55.333 13.946 -69.385 1.00 90.75 375 LEU A CA 1
ATOM 3092 C C . LEU A 1 375 ? 54.729 14.537 -70.672 1.00 90.75 375 LEU A C 1
ATOM 3094 O O . LEU A 1 375 ? 55.396 14.639 -71.707 1.00 90.75 375 LEU A O 1
ATOM 3098 N N . LEU A 1 376 ? 53.463 14.962 -70.635 1.00 90.31 376 LEU A N 1
ATOM 3099 C CA . LEU A 1 376 ? 52.828 15.653 -71.762 1.00 90.31 376 LEU A CA 1
ATOM 3100 C C . LEU A 1 376 ? 53.470 17.017 -72.042 1.00 90.31 376 LEU A C 1
ATOM 3102 O O . LEU A 1 376 ? 53.577 17.424 -73.200 1.00 90.31 376 LEU A O 1
ATOM 3106 N N . GLN A 1 377 ? 53.910 17.730 -71.013 1.00 90.12 377 GLN A N 1
ATOM 3107 C CA . GLN A 1 377 ? 54.610 18.996 -71.175 1.00 90.12 377 GLN A CA 1
ATOM 3108 C C . GLN A 1 377 ? 56.008 18.790 -71.771 1.00 90.12 377 GLN A C 1
ATOM 3110 O O . GLN A 1 377 ? 56.328 19.422 -72.777 1.00 90.12 377 GLN A O 1
ATOM 3115 N N . GLU A 1 378 ? 56.782 17.831 -71.260 1.00 90.81 378 GLU A N 1
ATOM 3116 C CA . GLU A 1 378 ? 58.092 17.467 -71.817 1.00 90.81 378 GLU A CA 1
ATOM 3117 C C . GLU A 1 378 ? 57.994 17.054 -73.293 1.00 90.81 378 GLU A C 1
ATOM 3119 O O . GLU A 1 378 ? 58.810 17.451 -74.129 1.00 90.81 378 GLU A O 1
ATOM 3124 N N . THR A 1 379 ? 56.976 16.268 -73.654 1.00 87.69 379 THR A N 1
ATOM 3125 C CA . THR A 1 379 ? 56.758 15.865 -75.052 1.00 87.69 379 THR A CA 1
ATOM 3126 C C . THR A 1 379 ? 56.361 17.045 -75.942 1.00 87.69 379 THR A C 1
ATOM 3128 O O . THR A 1 379 ? 56.835 17.128 -77.078 1.00 87.69 379 THR A O 1
ATOM 3131 N N . ARG A 1 380 ? 55.561 18.000 -75.445 1.00 89.31 380 ARG A N 1
ATOM 3132 C CA . ARG A 1 380 ? 55.256 19.253 -76.161 1.00 89.31 380 ARG A CA 1
ATOM 3133 C C . ARG A 1 380 ? 56.500 20.111 -76.370 1.00 89.31 380 ARG A C 1
ATOM 3135 O O . ARG A 1 380 ? 56.686 20.631 -77.469 1.00 89.31 380 ARG A O 1
ATOM 3142 N N . GLU A 1 381 ? 57.358 20.229 -75.362 1.00 89.50 381 GLU A N 1
ATOM 3143 C CA . GLU A 1 381 ? 58.626 20.957 -75.463 1.00 89.50 381 GLU A CA 1
ATOM 3144 C C . GLU A 1 381 ? 59.542 20.316 -76.512 1.00 89.50 381 GLU A C 1
ATOM 3146 O O . GLU A 1 381 ? 60.004 21.005 -77.426 1.00 89.50 381 GLU A O 1
ATOM 3151 N N . ARG A 1 382 ? 59.701 18.985 -76.483 1.00 88.12 382 ARG A N 1
ATOM 3152 C CA . ARG A 1 382 ? 60.441 18.236 -77.516 1.00 88.12 382 ARG A CA 1
ATOM 3153 C C . ARG A 1 382 ? 59.863 18.444 -78.917 1.00 88.12 382 ARG A C 1
ATOM 3155 O O . ARG A 1 382 ? 60.617 18.683 -79.858 1.00 88.12 382 ARG A O 1
ATOM 3162 N N . LEU A 1 383 ? 58.537 18.403 -79.068 1.00 86.06 383 LEU A N 1
ATOM 3163 C CA . LEU A 1 383 ? 57.873 18.681 -80.345 1.00 86.06 383 LEU A CA 1
ATOM 3164 C C . LEU A 1 383 ? 58.114 20.119 -80.815 1.00 86.06 383 LEU A C 1
ATOM 3166 O O . LEU A 1 383 ? 58.315 20.341 -82.008 1.00 86.06 383 LEU A O 1
ATOM 3170 N N . SER A 1 384 ? 58.114 21.096 -79.907 1.00 89.06 384 SER A N 1
ATOM 3171 C CA . SER A 1 384 ? 58.387 22.496 -80.248 1.00 89.06 384 SER A CA 1
ATOM 3172 C C . SER A 1 384 ? 59.821 22.696 -80.752 1.00 89.06 384 SER A C 1
ATOM 3174 O O . SER A 1 384 ? 60.014 23.315 -81.800 1.00 89.06 384 SER A O 1
ATOM 3176 N N . LEU A 1 385 ? 60.800 22.071 -80.088 1.00 86.56 385 LEU A N 1
ATOM 3177 C CA . LEU A 1 385 ? 62.204 22.060 -80.498 1.00 86.56 385 LEU A CA 1
ATOM 3178 C C . LEU A 1 385 ? 62.375 21.396 -81.868 1.00 86.56 385 LEU A C 1
ATOM 3180 O O . LEU A 1 385 ? 63.059 21.931 -82.738 1.00 86.56 385 LEU A O 1
ATOM 3184 N N . ASN A 1 386 ? 61.710 20.262 -82.101 1.00 85.00 386 ASN A N 1
ATOM 3185 C CA . ASN A 1 386 ? 61.756 19.580 -83.394 1.00 85.00 386 ASN A CA 1
ATOM 3186 C C . ASN A 1 386 ? 61.120 20.420 -84.511 1.00 85.00 386 ASN A C 1
ATOM 3188 O O . ASN A 1 386 ? 61.668 20.495 -85.609 1.00 85.00 386 ASN A O 1
ATOM 3192 N N . ARG A 1 387 ? 60.009 21.115 -84.236 1.00 83.38 387 ARG A N 1
ATOM 3193 C CA . ARG A 1 387 ? 59.402 22.060 -85.188 1.00 83.38 387 ARG A CA 1
ATOM 3194 C C . ARG A 1 387 ? 60.323 23.235 -85.508 1.00 83.38 387 ARG A C 1
ATOM 3196 O O . ARG A 1 387 ? 60.337 23.686 -86.649 1.00 83.38 387 ARG A O 1
ATOM 3203 N N . GLN A 1 388 ? 61.083 23.733 -84.535 1.00 82.94 388 GLN A N 1
ATOM 3204 C CA . GLN A 1 388 ? 62.069 24.787 -84.769 1.00 82.94 388 GLN A CA 1
ATOM 3205 C C . GLN A 1 388 ? 63.204 24.294 -85.675 1.00 82.94 388 GLN A C 1
ATOM 3207 O O . GLN A 1 388 ? 63.498 24.947 -86.674 1.00 82.94 388 GLN A O 1
ATOM 3212 N N . LYS A 1 389 ? 63.747 23.100 -85.410 1.00 83.62 389 LYS A N 1
ATOM 3213 C CA . LYS A 1 389 ? 64.749 22.461 -86.279 1.00 83.62 389 LYS A CA 1
ATOM 3214 C C . LYS A 1 389 ? 64.237 22.258 -87.706 1.00 83.62 389 LYS A C 1
ATOM 3216 O O . LYS A 1 389 ? 64.953 22.542 -88.657 1.00 83.62 389 LYS A O 1
ATOM 3221 N N . LEU A 1 390 ? 62.984 21.828 -87.875 1.00 77.25 390 LEU A N 1
ATOM 3222 C CA . LEU A 1 390 ? 62.359 21.707 -89.198 1.00 77.25 390 LEU A CA 1
ATOM 3223 C C . LEU A 1 390 ? 62.272 23.052 -89.932 1.00 77.25 390 LEU A C 1
ATOM 3225 O O . LEU A 1 390 ? 62.503 23.103 -91.137 1.00 77.25 390 LEU A O 1
ATOM 3229 N N . ARG A 1 391 ? 61.978 24.153 -89.229 1.00 77.56 391 ARG A N 1
ATOM 3230 C CA . ARG A 1 391 ? 61.992 25.497 -89.834 1.00 77.56 391 ARG A CA 1
ATOM 3231 C C . ARG A 1 391 ? 63.396 25.922 -90.253 1.00 77.56 391 ARG A C 1
ATOM 3233 O O . ARG A 1 391 ? 63.545 26.470 -91.337 1.00 77.56 391 ARG A O 1
ATOM 3240 N N . GLU A 1 392 ? 64.406 25.661 -89.428 1.00 78.88 392 GLU A N 1
ATOM 3241 C CA . GLU A 1 392 ? 65.810 25.944 -89.758 1.00 78.88 392 GLU A CA 1
ATOM 3242 C C . GLU A 1 392 ? 66.254 25.162 -91.003 1.00 78.88 392 GLU A C 1
ATOM 3244 O O . GLU A 1 392 ? 66.814 25.749 -91.930 1.00 78.88 392 GLU A O 1
ATOM 3249 N N . LEU A 1 393 ? 65.911 23.872 -91.078 1.00 76.50 393 LEU A N 1
ATOM 3250 C CA . LEU A 1 393 ? 66.161 23.034 -92.254 1.00 76.50 393 LEU A CA 1
ATOM 3251 C C . LEU A 1 393 ? 65.405 23.534 -93.494 1.00 76.50 393 LEU A C 1
ATOM 3253 O O . LEU A 1 393 ? 65.977 23.597 -94.578 1.00 76.50 393 LEU A O 1
ATOM 3257 N N . SER A 1 394 ? 64.146 23.954 -93.343 1.00 75.06 394 SER A N 1
ATOM 3258 C CA . SER A 1 394 ? 63.348 24.518 -94.439 1.00 75.06 394 SER A CA 1
ATOM 3259 C C . SER A 1 394 ? 63.931 25.834 -94.979 1.00 75.06 394 SER A C 1
ATOM 3261 O O . SER A 1 394 ? 63.935 26.053 -96.190 1.00 75.06 394 SER A O 1
ATOM 3263 N N . ILE A 1 395 ? 64.475 26.695 -94.111 1.00 78.00 395 ILE A N 1
ATOM 3264 C CA . ILE A 1 395 ? 65.166 27.930 -94.518 1.00 78.00 395 ILE A CA 1
ATOM 3265 C C . ILE A 1 395 ? 66.464 27.599 -95.266 1.00 78.00 395 ILE A C 1
ATOM 3267 O O . ILE A 1 395 ? 66.713 28.184 -96.319 1.00 78.00 395 ILE A O 1
ATOM 3271 N N . ALA A 1 396 ? 67.254 26.644 -94.765 1.00 72.50 396 ALA A N 1
ATOM 3272 C CA . ALA A 1 396 ? 68.475 26.189 -95.430 1.00 72.50 396 ALA A CA 1
ATOM 3273 C C . ALA A 1 396 ? 68.186 25.613 -96.829 1.00 72.50 396 ALA A C 1
ATOM 3275 O O . ALA A 1 396 ? 68.881 25.933 -97.793 1.00 72.50 396 ALA A O 1
ATOM 3276 N N . TYR A 1 397 ? 67.108 24.837 -96.963 1.00 72.00 397 TYR A N 1
ATOM 3277 C CA . TYR A 1 397 ? 66.663 24.290 -98.244 1.00 72.00 397 TYR A CA 1
ATOM 3278 C C . TYR A 1 397 ? 66.224 25.388 -99.226 1.00 72.00 397 TYR A C 1
ATOM 3280 O O . TYR A 1 397 ? 66.598 25.381 -100.398 1.00 72.00 397 TYR A O 1
ATOM 3288 N N . LYS A 1 398 ? 65.492 26.401 -98.745 1.00 71.56 398 LYS A N 1
ATOM 3289 C CA . LYS A 1 398 ? 65.076 27.543 -99.572 1.00 71.56 398 LYS A CA 1
ATOM 3290 C C . LYS A 1 398 ? 66.269 28.379 -100.066 1.00 71.56 398 LYS A C 1
ATOM 3292 O O . LYS A 1 398 ? 66.258 28.826 -101.208 1.00 71.56 398 LYS A O 1
ATOM 3297 N N . GLN A 1 399 ? 67.314 28.529 -99.248 1.00 67.38 399 GLN A N 1
ATOM 3298 C CA . GLN A 1 399 ? 68.569 29.186 -99.641 1.00 67.38 399 GLN A CA 1
ATOM 3299 C C . GLN A 1 399 ? 69.335 28.402 -100.717 1.00 67.38 399 GLN A C 1
ATOM 3301 O O . GLN A 1 399 ? 69.900 29.010 -101.622 1.00 67.38 399 GLN A O 1
ATOM 3306 N N . GLN A 1 400 ? 69.330 27.065 -100.667 1.00 63.56 400 GLN A N 1
ATOM 3307 C CA . GLN A 1 400 ? 69.904 26.240 -101.739 1.00 63.56 400 GLN A CA 1
ATOM 3308 C C . GLN A 1 400 ? 69.130 26.372 -103.058 1.00 63.56 400 GLN A C 1
ATOM 3310 O O . GLN A 1 400 ? 69.746 26.431 -104.120 1.00 63.56 400 GLN A O 1
ATOM 3315 N N . LEU A 1 401 ? 67.801 26.484 -103.002 1.00 57.88 401 LEU A N 1
ATOM 3316 C CA . LEU A 1 401 ? 66.961 26.697 -104.187 1.00 57.88 401 LEU A CA 1
ATOM 3317 C C . LEU A 1 401 ? 67.171 28.072 -104.843 1.00 57.88 401 LEU A C 1
ATOM 3319 O O . LEU A 1 401 ? 67.139 28.170 -106.068 1.00 57.88 401 LEU A O 1
ATOM 3323 N N . GLU A 1 402 ? 67.431 29.123 -104.062 1.00 56.78 402 GLU A N 1
ATOM 3324 C CA . GLU A 1 402 ? 67.742 30.463 -104.592 1.00 56.78 402 GLU A CA 1
ATOM 3325 C C . GLU A 1 402 ? 69.110 30.517 -105.301 1.00 56.78 402 GLU A C 1
ATOM 3327 O O . GLU A 1 402 ? 69.289 31.293 -106.240 1.00 56.78 402 GLU A O 1
ATOM 3332 N N . ILE A 1 403 ? 70.055 29.647 -104.925 1.00 58.16 403 ILE A N 1
ATOM 3333 C CA . ILE A 1 403 ? 71.359 29.507 -105.597 1.00 58.16 403 ILE A CA 1
ATOM 3334 C C . ILE A 1 403 ? 71.224 28.783 -106.956 1.00 58.16 403 ILE A C 1
ATOM 3336 O O . ILE A 1 403 ? 72.054 28.981 -107.842 1.00 58.16 403 ILE A O 1
ATOM 3340 N N . GLY A 1 404 ? 70.152 28.013 -107.173 1.00 53.38 404 GLY A N 1
ATOM 3341 C CA . GLY A 1 404 ? 69.931 27.213 -108.385 1.00 53.38 404 GLY A CA 1
ATOM 3342 C C . GLY A 1 404 ? 69.302 27.932 -109.591 1.00 53.38 404 GLY A C 1
ATOM 3343 O O . GLY A 1 404 ? 69.069 27.287 -110.607 1.00 53.38 404 GLY A O 1
ATOM 3344 N N . GLN A 1 405 ? 68.993 29.237 -109.527 1.00 48.50 405 GLN A N 1
ATOM 3345 C CA . GLN A 1 405 ? 68.207 29.934 -110.570 1.00 48.50 405 GLN A CA 1
ATOM 3346 C C . GLN A 1 405 ? 68.996 30.745 -111.625 1.00 48.50 405 GLN A C 1
ATOM 3348 O O . GLN A 1 405 ? 68.382 31.498 -112.377 1.00 48.50 405 GLN A O 1
ATOM 3353 N N . ASN A 1 406 ? 70.317 30.574 -111.773 1.00 42.88 406 ASN A N 1
ATOM 3354 C CA . ASN A 1 406 ? 71.092 31.233 -112.842 1.00 42.88 406 ASN A CA 1
ATOM 3355 C C . ASN A 1 406 ? 71.838 30.249 -113.768 1.00 42.88 406 ASN A C 1
ATOM 3357 O O . ASN A 1 406 ? 73.055 30.132 -113.699 1.00 42.88 406 ASN A O 1
ATOM 3361 N N . ASN A 1 407 ? 71.084 29.718 -114.741 1.00 40.00 407 ASN A N 1
ATOM 3362 C CA . ASN A 1 407 ? 71.498 29.453 -116.132 1.00 40.00 407 ASN A CA 1
ATOM 3363 C C . ASN A 1 407 ? 72.532 28.319 -116.423 1.00 40.00 407 ASN A C 1
ATOM 3365 O O . ASN A 1 407 ? 73.219 27.848 -115.527 1.00 40.00 407 ASN A O 1
ATOM 3369 N N . PRO A 1 408 ? 72.623 27.820 -117.681 1.00 54.44 408 PRO A N 1
ATOM 3370 C CA . PRO A 1 408 ? 72.116 26.483 -118.013 1.00 54.44 408 PRO A CA 1
ATOM 3371 C C . PRO A 1 408 ? 73.115 25.621 -118.813 1.00 54.44 408 PRO A C 1
ATOM 3373 O O . PRO A 1 408 ? 73.646 26.073 -119.826 1.00 54.44 408 PRO A O 1
ATOM 3376 N N . ALA A 1 409 ? 73.306 24.352 -118.452 1.00 40.69 409 ALA A N 1
ATOM 3377 C CA . ALA A 1 409 ? 73.814 23.343 -119.383 1.00 40.69 409 ALA A CA 1
ATOM 3378 C C . ALA A 1 409 ? 73.571 21.922 -118.859 1.00 40.69 409 ALA A C 1
ATOM 3380 O O . ALA A 1 409 ? 73.954 21.577 -117.750 1.00 40.69 409 ALA A O 1
ATOM 3381 N N . ASP A 1 410 ? 73.038 21.105 -119.763 1.00 43.44 410 ASP A N 1
ATOM 3382 C CA . ASP A 1 410 ? 73.175 19.653 -119.828 1.00 43.44 410 ASP A CA 1
ATOM 3383 C C . ASP A 1 410 ? 72.107 18.779 -119.162 1.00 43.44 410 ASP A C 1
ATOM 3385 O O . ASP A 1 410 ? 71.880 18.740 -117.960 1.00 43.44 410 ASP A O 1
ATOM 3389 N N . LEU A 1 411 ? 71.515 17.943 -120.018 1.00 54.84 411 LEU A N 1
ATOM 3390 C CA . LEU A 1 411 ? 70.560 16.861 -119.762 1.00 54.84 411 LEU A CA 1
ATOM 3391 C C . LEU A 1 411 ? 71.024 15.796 -118.738 1.00 54.84 411 LEU A C 1
ATOM 3393 O O . LEU A 1 411 ? 70.274 14.860 -118.471 1.00 54.84 411 LEU A O 1
ATOM 3397 N N . SER A 1 412 ? 72.210 15.940 -118.139 1.00 54.66 412 SER A N 1
ATOM 3398 C CA . SER A 1 412 ? 72.608 15.235 -116.911 1.00 54.66 412 SER A CA 1
ATOM 3399 C C . SER A 1 412 ? 71.859 15.786 -115.700 1.00 54.66 412 SER A C 1
ATOM 3401 O O . SER A 1 412 ? 71.370 15.025 -114.871 1.00 54.66 412 SER A O 1
ATOM 3403 N N . GLU A 1 413 ? 71.691 17.106 -115.644 1.00 56.25 413 GLU A N 1
ATOM 3404 C CA . GLU A 1 413 ? 71.059 17.807 -114.536 1.00 56.25 413 GLU A CA 1
ATOM 3405 C C . GLU A 1 413 ? 69.566 17.496 -114.482 1.00 56.25 413 GLU A C 1
ATOM 3407 O O . GLU A 1 413 ? 69.052 17.257 -113.405 1.00 56.25 413 GLU A O 1
ATOM 3412 N N . ALA A 1 414 ? 68.886 17.342 -115.627 1.00 56.44 414 ALA A N 1
ATOM 3413 C CA . ALA A 1 414 ? 67.500 16.863 -115.689 1.00 56.44 414 ALA A CA 1
ATOM 3414 C C . ALA A 1 414 ? 67.344 15.402 -115.225 1.00 56.44 414 ALA A C 1
ATOM 3416 O O . ALA A 1 414 ? 66.294 15.029 -114.708 1.00 56.44 414 ALA A O 1
ATOM 3417 N N . HIS A 1 415 ? 68.369 14.561 -115.397 1.00 59.38 415 HIS A N 1
ATOM 3418 C CA . HIS A 1 415 ? 68.358 13.182 -114.909 1.00 59.38 415 HIS A CA 1
ATOM 3419 C C . HIS A 1 415 ? 68.632 13.109 -113.408 1.00 59.38 415 HIS A C 1
ATOM 3421 O O . HIS A 1 415 ? 67.954 12.349 -112.721 1.00 59.38 415 HIS A O 1
ATOM 3427 N N . ASP A 1 416 ? 69.535 13.938 -112.888 1.00 67.00 416 ASP A N 1
ATOM 3428 C CA . ASP A 1 416 ? 69.720 14.117 -111.448 1.00 67.00 416 ASP A CA 1
ATOM 3429 C C . ASP A 1 416 ? 68.524 14.834 -110.806 1.00 67.00 416 ASP A C 1
ATOM 3431 O O . ASP A 1 416 ? 68.150 14.475 -109.699 1.00 67.00 416 ASP A O 1
ATOM 3435 N N . LEU A 1 417 ? 67.823 15.721 -111.523 1.00 69.19 417 LEU A N 1
ATOM 3436 C CA . LEU A 1 417 ? 66.549 16.314 -111.102 1.00 69.19 417 LEU A CA 1
ATOM 3437 C C . LEU A 1 417 ? 65.434 15.280 -111.085 1.00 69.19 417 LEU A C 1
ATOM 3439 O O . LEU A 1 417 ? 64.648 15.276 -110.157 1.00 69.19 417 LEU A O 1
ATOM 3443 N N . ILE A 1 418 ? 65.356 14.377 -112.065 1.00 68.38 418 ILE A N 1
ATOM 3444 C CA . ILE A 1 418 ? 64.405 13.258 -112.020 1.00 68.38 418 ILE A CA 1
ATOM 3445 C C . ILE A 1 418 ? 64.777 12.300 -110.883 1.00 68.38 418 ILE A C 1
ATOM 3447 O O . ILE A 1 418 ? 63.887 11.820 -110.192 1.00 68.38 418 ILE A O 1
ATOM 3451 N N . ARG A 1 419 ? 66.067 12.049 -110.629 1.00 72.62 419 ARG A N 1
ATOM 3452 C CA . ARG A 1 419 ? 66.517 11.229 -109.495 1.00 72.62 419 ARG A CA 1
ATOM 3453 C C . ARG A 1 419 ? 66.235 11.906 -108.151 1.00 72.62 419 ARG A C 1
ATOM 3455 O O . ARG A 1 419 ? 65.839 11.219 -107.217 1.00 72.62 419 ARG A O 1
ATOM 3462 N N . HIS A 1 420 ? 66.384 13.225 -108.063 1.00 77.19 420 HIS A N 1
ATOM 3463 C CA . HIS A 1 420 ? 66.004 14.033 -106.908 1.00 77.19 420 HIS A CA 1
ATOM 3464 C C . HIS A 1 420 ? 64.492 14.100 -106.755 1.00 77.19 420 HIS A C 1
ATOM 3466 O O . HIS A 1 420 ? 64.026 13.866 -105.665 1.00 77.19 420 HIS A O 1
ATOM 3472 N N . LEU A 1 421 ? 63.710 14.258 -107.820 1.00 76.56 421 LEU A N 1
ATOM 3473 C CA . LEU A 1 421 ? 62.247 14.217 -107.757 1.00 76.56 421 LEU A CA 1
ATOM 3474 C C . LEU A 1 421 ? 61.720 12.824 -107.399 1.00 76.56 421 LEU A C 1
ATOM 3476 O O . LEU A 1 421 ? 60.689 12.721 -106.747 1.00 76.56 421 LEU A O 1
ATOM 3480 N N . ILE A 1 422 ? 62.405 11.750 -107.806 1.00 74.75 422 ILE A N 1
ATOM 3481 C CA . ILE A 1 422 ? 62.103 10.385 -107.355 1.00 74.75 422 ILE A CA 1
ATOM 3482 C C . ILE A 1 422 ? 62.487 10.224 -105.882 1.00 74.75 422 ILE A C 1
ATOM 3484 O O . ILE A 1 422 ? 61.687 9.692 -105.128 1.00 74.75 422 ILE A O 1
ATOM 3488 N N . SER A 1 423 ? 63.648 10.727 -105.450 1.00 79.12 423 SER A N 1
ATOM 3489 C CA . SER A 1 423 ? 64.041 10.728 -104.034 1.00 79.12 423 SER A CA 1
ATOM 3490 C C . SER A 1 423 ? 63.078 11.547 -103.177 1.00 79.12 423 SER A C 1
ATOM 3492 O O . SER A 1 423 ? 62.652 11.074 -102.136 1.00 79.12 423 SER A O 1
ATOM 3494 N N . ASP A 1 424 ? 62.676 12.726 -103.639 1.00 80.19 424 ASP A N 1
ATOM 3495 C CA . ASP A 1 424 ? 61.727 13.619 -102.983 1.00 80.19 424 ASP A CA 1
ATOM 3496 C C . ASP A 1 424 ? 60.339 12.980 -102.962 1.00 80.19 424 ASP A C 1
ATOM 3498 O O . ASP A 1 424 ? 59.638 13.062 -101.962 1.00 80.19 424 ASP A O 1
ATOM 3502 N N . LYS A 1 425 ? 59.934 12.290 -104.035 1.00 81.62 425 LYS A N 1
ATOM 3503 C CA . LYS A 1 425 ? 58.703 11.494 -104.051 1.00 81.62 425 LYS A CA 1
ATOM 3504 C C . LYS A 1 425 ? 58.779 10.344 -103.049 1.00 81.62 425 LYS A C 1
ATOM 3506 O O . LYS A 1 425 ? 57.805 10.133 -102.338 1.00 81.62 425 LYS A O 1
ATOM 3511 N N . ASP A 1 426 ? 59.898 9.629 -102.973 1.00 79.06 426 ASP A N 1
ATOM 3512 C CA . ASP A 1 426 ? 60.104 8.546 -102.008 1.00 79.06 426 ASP A CA 1
ATOM 3513 C C . ASP A 1 426 ? 60.140 9.086 -100.569 1.00 79.06 426 ASP A C 1
ATOM 3515 O O . ASP A 1 426 ? 59.609 8.453 -99.659 1.00 79.06 426 ASP A O 1
ATOM 3519 N N . ASP A 1 427 ? 60.712 10.269 -100.348 1.00 83.81 427 ASP A N 1
ATOM 3520 C CA . ASP A 1 427 ? 60.748 10.938 -99.049 1.00 83.81 427 ASP A CA 1
ATOM 3521 C C . ASP A 1 427 ? 59.367 11.468 -98.654 1.00 83.81 427 ASP A C 1
ATOM 3523 O O . ASP A 1 427 ? 58.953 11.276 -97.513 1.00 83.81 427 ASP A O 1
ATOM 3527 N N . VAL A 1 428 ? 58.594 12.012 -99.597 1.00 82.44 428 VAL A N 1
ATOM 3528 C CA . VAL A 1 428 ? 57.185 12.378 -99.392 1.00 82.44 428 VAL A CA 1
ATOM 3529 C C . VAL A 1 428 ? 56.320 11.137 -99.170 1.00 82.44 428 VAL A C 1
ATOM 3531 O O . VAL A 1 428 ? 55.414 11.173 -98.346 1.00 82.44 428 VAL A O 1
ATOM 3534 N N . GLU A 1 429 ? 56.575 10.018 -99.849 1.00 77.12 429 GLU A N 1
ATOM 3535 C CA . GLU A 1 429 ? 55.863 8.755 -99.616 1.00 77.12 429 GLU A CA 1
ATOM 3536 C C . GLU A 1 429 ? 56.206 8.160 -98.244 1.00 77.12 429 GLU A C 1
ATOM 3538 O O . GLU A 1 429 ? 55.304 7.685 -97.550 1.00 77.12 429 GLU A O 1
ATOM 3543 N N . ARG A 1 430 ? 57.465 8.255 -97.795 1.00 80.81 430 ARG A N 1
ATOM 3544 C CA . ARG A 1 430 ? 57.859 7.911 -96.417 1.00 80.81 430 ARG A CA 1
ATOM 3545 C C . ARG A 1 430 ? 57.224 8.850 -95.401 1.00 80.81 430 ARG A C 1
ATOM 3547 O O . ARG A 1 430 ? 56.737 8.379 -94.379 1.00 80.81 430 ARG A O 1
ATOM 3554 N N . GLU A 1 431 ? 57.197 10.151 -95.668 1.00 85.56 431 GLU A N 1
ATOM 3555 C CA . GLU A 1 431 ? 56.554 11.136 -94.798 1.00 85.56 431 GLU A CA 1
ATOM 3556 C C . GLU A 1 431 ? 55.046 10.888 -94.725 1.00 85.56 431 GLU A C 1
ATOM 3558 O O . GLU A 1 431 ? 54.474 10.896 -93.642 1.00 85.56 431 GLU A O 1
ATOM 3563 N N . ASN A 1 432 ? 54.401 10.559 -95.842 1.00 82.25 432 ASN A N 1
ATOM 3564 C CA . ASN A 1 432 ? 52.983 10.220 -95.877 1.00 82.25 432 ASN A CA 1
ATOM 3565 C C . ASN A 1 432 ? 52.701 8.899 -95.141 1.00 82.25 432 ASN A C 1
ATOM 3567 O O . ASN A 1 432 ? 51.722 8.803 -94.404 1.00 82.25 432 ASN A O 1
ATOM 3571 N N . ALA A 1 433 ? 53.584 7.901 -95.256 1.00 80.19 433 ALA A N 1
ATOM 3572 C CA . ALA A 1 433 ? 53.507 6.682 -94.452 1.00 80.19 433 ALA A CA 1
ATOM 3573 C C . ALA A 1 433 ? 53.674 6.980 -92.950 1.00 80.19 433 ALA A C 1
ATOM 3575 O O . ALA A 1 433 ? 52.908 6.467 -92.135 1.00 80.19 433 ALA A O 1
ATOM 3576 N N . HIS A 1 434 ? 54.607 7.860 -92.574 1.00 84.88 434 HIS A N 1
ATOM 3577 C CA . HIS A 1 434 ? 54.768 8.320 -91.193 1.00 84.88 434 HIS A CA 1
ATOM 3578 C C . HIS A 1 434 ? 53.545 9.090 -90.691 1.00 84.88 434 HIS A C 1
ATOM 3580 O O . HIS A 1 434 ? 53.069 8.814 -89.595 1.00 84.88 434 HIS A O 1
ATOM 3586 N N . LEU A 1 435 ? 52.977 9.985 -91.498 1.00 84.25 435 LEU A N 1
ATOM 3587 C CA . LEU A 1 435 ? 51.758 10.716 -91.159 1.00 84.25 435 LEU A CA 1
ATOM 3588 C C . LEU A 1 435 ? 50.552 9.781 -91.027 1.00 84.25 435 LEU A C 1
ATOM 3590 O O . LEU A 1 435 ? 49.705 10.017 -90.172 1.00 84.25 435 LEU A O 1
ATOM 3594 N N . GLN A 1 436 ? 50.466 8.706 -91.816 1.00 83.00 436 GLN A N 1
ATOM 3595 C CA . GLN A 1 436 ? 49.434 7.680 -91.641 1.00 83.00 436 GLN A CA 1
ATOM 3596 C C . GLN A 1 436 ? 49.602 6.905 -90.331 1.00 83.00 436 GLN A C 1
ATOM 3598 O O . GLN A 1 436 ? 48.602 6.642 -89.659 1.00 83.00 436 GLN A O 1
ATOM 3603 N N . VAL A 1 437 ? 50.838 6.577 -89.943 1.00 85.81 437 VAL A N 1
ATOM 3604 C CA . VAL A 1 437 ? 51.128 5.962 -88.638 1.00 85.81 437 VAL A CA 1
ATOM 3605 C C . VAL A 1 437 ? 50.770 6.924 -87.504 1.00 85.81 437 VAL A C 1
ATOM 3607 O O . VAL A 1 437 ? 50.017 6.544 -86.613 1.00 85.81 437 VAL A O 1
ATOM 3610 N N . ASP A 1 438 ? 51.180 8.190 -87.586 1.00 88.44 438 ASP A N 1
ATOM 3611 C CA . ASP A 1 438 ? 50.843 9.214 -86.592 1.00 88.44 438 ASP A CA 1
ATOM 3612 C C . ASP A 1 438 ? 49.326 9.440 -86.494 1.00 88.44 438 ASP A C 1
ATOM 3614 O O . ASP A 1 438 ? 48.783 9.589 -85.399 1.00 88.44 438 ASP A O 1
ATOM 3618 N N . LEU A 1 439 ? 48.607 9.444 -87.620 1.00 87.56 439 LEU A N 1
ATOM 3619 C CA . LEU A 1 439 ? 47.149 9.587 -87.642 1.00 87.56 439 LEU A CA 1
ATOM 3620 C C . LEU A 1 439 ? 46.475 8.356 -87.024 1.00 87.56 439 LEU A C 1
ATOM 3622 O O . LEU A 1 439 ? 45.538 8.508 -86.238 1.00 87.56 439 LEU A O 1
ATOM 3626 N N . SER A 1 440 ? 46.984 7.151 -87.299 1.00 87.69 440 SER A N 1
ATOM 3627 C CA . SER A 1 440 ? 46.549 5.916 -86.639 1.00 87.69 440 SER A CA 1
ATOM 3628 C C . SER A 1 440 ? 46.772 5.987 -85.125 1.00 87.69 440 SER A C 1
ATOM 3630 O O . SER A 1 440 ? 45.825 5.785 -84.359 1.00 87.69 440 SER A O 1
ATOM 3632 N N . ASP A 1 441 ? 47.965 6.376 -84.677 1.00 87.44 441 ASP A N 1
ATOM 3633 C CA . ASP A 1 441 ? 48.303 6.511 -83.259 1.00 87.44 441 ASP A CA 1
ATOM 3634 C C . ASP A 1 441 ? 47.412 7.549 -82.574 1.00 87.44 441 ASP A C 1
ATOM 3636 O O . ASP A 1 441 ? 46.813 7.269 -81.531 1.00 87.44 441 ASP A O 1
ATOM 3640 N N . LYS A 1 442 ? 47.208 8.711 -83.205 1.00 89.19 442 LYS A N 1
ATOM 3641 C CA . LYS A 1 442 ? 46.300 9.751 -82.706 1.00 89.19 442 LYS A CA 1
ATOM 3642 C C . LYS A 1 442 ? 44.848 9.292 -82.682 1.00 89.19 442 LYS A C 1
ATOM 3644 O O . LYS A 1 442 ? 44.134 9.607 -81.733 1.00 89.19 442 LYS A O 1
ATOM 3649 N N . SER A 1 443 ? 44.398 8.516 -83.665 1.00 86.62 443 SER A N 1
ATOM 3650 C CA . SER A 1 443 ? 43.044 7.952 -83.669 1.00 86.62 443 SER A CA 1
ATOM 3651 C C . SER A 1 443 ? 42.848 6.938 -82.534 1.00 86.62 443 SER A C 1
ATOM 3653 O O . SER A 1 443 ? 41.810 6.945 -81.867 1.00 86.62 443 SER A O 1
ATOM 3655 N N . SER A 1 444 ? 43.869 6.126 -82.241 1.00 88.12 444 SER A N 1
ATOM 3656 C CA . SER A 1 444 ? 43.861 5.182 -81.122 1.00 88.12 444 SER A CA 1
ATOM 3657 C C . SER A 1 444 ? 43.855 5.908 -79.770 1.00 88.12 444 SER A C 1
ATOM 3659 O O . SER A 1 444 ? 43.106 5.531 -78.866 1.00 88.12 444 SER A O 1
ATOM 3661 N N . GLU A 1 445 ? 44.598 7.013 -79.659 1.00 90.38 445 GLU A N 1
ATOM 3662 C CA . GLU A 1 445 ? 44.638 7.876 -78.480 1.00 90.38 445 GLU A CA 1
ATOM 3663 C C . GLU A 1 445 ? 43.289 8.571 -78.250 1.00 90.38 445 GLU A C 1
ATOM 3665 O O . GLU A 1 445 ? 42.768 8.543 -77.135 1.00 90.38 445 GLU A O 1
ATOM 3670 N N . ILE A 1 446 ? 42.663 9.109 -79.303 1.00 89.31 446 ILE A N 1
ATOM 3671 C CA . ILE A 1 446 ? 41.315 9.694 -79.235 1.00 89.31 446 ILE A CA 1
ATOM 3672 C C . ILE A 1 446 ? 40.296 8.644 -78.782 1.00 89.31 446 ILE A C 1
ATOM 3674 O O . ILE A 1 446 ? 39.474 8.925 -77.910 1.00 89.31 446 ILE A O 1
ATOM 3678 N N . ASN A 1 447 ? 40.353 7.426 -79.323 1.00 87.31 447 ASN A N 1
ATOM 3679 C CA . ASN A 1 447 ? 39.448 6.348 -78.925 1.00 87.31 447 ASN A CA 1
ATOM 3680 C C . ASN A 1 447 ? 39.668 5.915 -77.470 1.00 87.31 447 ASN A C 1
ATOM 3682 O O . ASN A 1 447 ? 38.700 5.662 -76.751 1.00 87.31 447 ASN A O 1
ATOM 3686 N N . ARG A 1 448 ? 40.923 5.876 -77.007 1.00 92.81 448 ARG A N 1
ATOM 3687 C CA . ARG A 1 448 ? 41.250 5.619 -75.600 1.00 92.81 448 ARG A CA 1
ATOM 3688 C C . ARG A 1 448 ? 40.697 6.715 -74.691 1.00 92.81 448 ARG A C 1
ATOM 3690 O O . ARG A 1 448 ? 40.065 6.392 -73.692 1.00 92.81 448 ARG A O 1
ATOM 3697 N N . LEU A 1 449 ? 40.899 7.985 -75.042 1.00 89.56 449 LEU A N 1
ATOM 3698 C CA . LEU A 1 449 ? 40.394 9.119 -74.266 1.00 89.56 449 LEU A CA 1
ATOM 3699 C C . LEU A 1 449 ? 38.865 9.154 -74.239 1.00 89.56 449 LEU A C 1
ATOM 3701 O O . LEU A 1 449 ? 38.298 9.427 -73.189 1.00 89.56 449 LEU A O 1
ATOM 3705 N N . ARG A 1 450 ? 38.189 8.818 -75.344 1.00 90.38 450 ARG A N 1
ATOM 3706 C CA . ARG A 1 450 ? 36.723 8.683 -75.371 1.00 90.38 450 ARG A CA 1
ATOM 3707 C C . ARG A 1 450 ? 36.232 7.614 -74.403 1.00 90.38 450 ARG A C 1
ATOM 3709 O O . ARG A 1 450 ? 35.334 7.901 -73.622 1.00 90.38 450 ARG A O 1
ATOM 3716 N N . LYS A 1 451 ? 36.855 6.430 -74.403 1.00 91.50 451 LYS A N 1
ATOM 3717 C CA . LYS A 1 451 ? 36.532 5.369 -73.435 1.00 91.50 451 LYS A CA 1
ATOM 3718 C C . LYS A 1 451 ? 36.798 5.810 -71.998 1.00 91.50 451 LYS A C 1
ATOM 3720 O O . LYS A 1 451 ? 35.981 5.556 -71.125 1.00 91.50 451 LYS A O 1
ATOM 3725 N N . GLU A 1 452 ? 37.912 6.496 -71.745 1.00 91.44 452 GLU A N 1
ATOM 3726 C CA . GLU A 1 452 ? 38.221 7.019 -70.409 1.00 91.44 452 GLU A CA 1
ATOM 3727 C C . GLU A 1 452 ? 37.163 8.043 -69.957 1.00 91.44 452 GLU A C 1
ATOM 3729 O O . GLU A 1 452 ? 36.675 7.977 -68.831 1.00 91.44 452 GLU A O 1
ATOM 3734 N N . LEU A 1 453 ? 36.737 8.940 -70.848 1.00 90.56 453 LEU A N 1
ATOM 3735 C CA . LEU A 1 453 ? 35.708 9.943 -70.570 1.00 90.56 453 LEU A CA 1
ATOM 3736 C C . LEU A 1 453 ? 34.335 9.298 -70.325 1.00 90.56 453 LEU A C 1
ATOM 3738 O O . LEU A 1 453 ? 33.649 9.681 -69.384 1.00 90.56 453 LEU A O 1
ATOM 3742 N N . GLU A 1 454 ? 33.978 8.270 -71.094 1.00 92.19 454 GLU A N 1
ATOM 3743 C CA . GLU A 1 454 ? 32.760 7.474 -70.895 1.00 92.19 454 GLU A CA 1
ATOM 3744 C C . GLU A 1 454 ? 32.766 6.757 -69.537 1.00 92.19 454 GLU A C 1
ATOM 3746 O O . GLU A 1 454 ? 31.800 6.852 -68.783 1.00 92.19 454 GLU A O 1
ATOM 3751 N N . THR A 1 455 ? 33.884 6.126 -69.155 1.00 92.12 455 THR A N 1
ATOM 3752 C CA . THR A 1 455 ? 34.002 5.499 -67.827 1.00 92.12 455 THR A CA 1
ATOM 3753 C C . THR A 1 455 ? 33.907 6.513 -66.689 1.00 92.12 455 THR A C 1
ATOM 3755 O O . THR A 1 455 ? 33.272 6.232 -65.676 1.00 92.12 455 THR A O 1
ATOM 3758 N N . ARG A 1 456 ? 34.480 7.713 -66.855 1.00 90.06 456 ARG A N 1
ATOM 3759 C CA . ARG A 1 456 ? 34.359 8.789 -65.862 1.00 90.06 456 ARG A CA 1
ATOM 3760 C C . ARG A 1 456 ? 32.932 9.323 -65.778 1.00 90.06 456 ARG A C 1
ATOM 3762 O O . ARG A 1 456 ? 32.468 9.584 -64.677 1.00 90.06 456 ARG A O 1
ATOM 3769 N N . ALA A 1 457 ? 32.233 9.456 -66.904 1.00 88.81 457 ALA A N 1
ATOM 3770 C CA . ALA A 1 457 ? 30.834 9.875 -66.918 1.00 88.81 457 ALA A CA 1
ATOM 3771 C C . ALA A 1 457 ? 29.942 8.874 -66.165 1.00 88.81 457 ALA A C 1
ATOM 3773 O O . ALA A 1 457 ? 29.140 9.286 -65.332 1.00 88.81 457 ALA A O 1
ATOM 3774 N N . LEU A 1 458 ? 30.151 7.569 -66.376 1.00 92.25 458 LEU A N 1
ATOM 3775 C CA . LEU A 1 458 ? 29.449 6.520 -65.628 1.00 92.25 458 LEU A CA 1
ATOM 3776 C C . LEU A 1 458 ? 29.760 6.571 -64.125 1.00 92.25 458 LEU A C 1
ATOM 3778 O O . LEU A 1 458 ? 28.847 6.497 -63.311 1.00 92.25 458 LEU A O 1
ATOM 3782 N N . GLN A 1 459 ? 31.027 6.763 -63.744 1.00 88.25 459 GLN A N 1
ATOM 3783 C CA . GLN A 1 459 ? 31.410 6.905 -62.332 1.00 88.25 459 GLN A CA 1
ATOM 3784 C C . GLN A 1 459 ? 30.779 8.133 -61.668 1.00 88.25 459 GLN A C 1
ATOM 3786 O O . GLN A 1 459 ? 30.376 8.063 -60.508 1.00 88.25 459 GLN A O 1
ATOM 3791 N N . VAL A 1 460 ? 30.683 9.255 -62.389 1.00 89.75 460 VAL A N 1
ATOM 3792 C CA . VAL A 1 460 ? 30.005 10.459 -61.891 1.00 89.75 460 VAL A CA 1
ATOM 3793 C C . VAL A 1 460 ? 28.520 10.174 -61.688 1.00 89.75 460 VAL A C 1
ATOM 3795 O O . VAL A 1 460 ? 28.014 10.437 -60.601 1.00 89.75 460 VAL A O 1
ATOM 3798 N N . GLN A 1 461 ? 27.855 9.544 -62.656 1.00 91.12 461 GLN A N 1
ATOM 3799 C CA . GLN A 1 461 ? 26.440 9.183 -62.547 1.00 91.12 461 GLN A CA 1
ATOM 3800 C C . GLN A 1 461 ? 26.169 8.221 -61.374 1.00 91.12 461 GLN A C 1
ATOM 3802 O O . GLN A 1 461 ? 25.210 8.404 -60.626 1.00 91.12 461 GLN A O 1
ATOM 3807 N N . GLU A 1 462 ? 27.033 7.224 -61.157 1.00 89.38 462 GLU A N 1
ATOM 3808 C CA . GLU A 1 462 ? 26.947 6.347 -59.981 1.00 89.38 462 GLU A CA 1
ATOM 3809 C C . GLU A 1 462 ? 27.155 7.116 -58.669 1.00 89.38 462 GLU A C 1
ATOM 3811 O O . GLU A 1 462 ? 26.491 6.834 -57.671 1.00 89.38 462 GLU A O 1
ATOM 3816 N N . SER A 1 463 ? 28.069 8.092 -58.648 1.00 85.94 463 SER A N 1
ATOM 3817 C CA . SER A 1 463 ? 28.303 8.915 -57.459 1.00 85.94 463 SER A CA 1
ATOM 3818 C C . SER A 1 463 ? 27.131 9.850 -57.149 1.00 85.94 463 SER A C 1
ATOM 3820 O O . SER A 1 463 ? 26.778 9.996 -55.981 1.00 85.94 463 SER A O 1
ATOM 3822 N N . GLU A 1 464 ? 26.480 10.412 -58.171 1.00 87.44 464 GLU A N 1
ATOM 3823 C CA . GLU A 1 464 ? 25.262 11.217 -58.027 1.00 87.44 464 GLU A CA 1
ATOM 3824 C C . GLU A 1 464 ? 24.115 10.373 -57.467 1.00 87.44 464 GLU A C 1
ATOM 3826 O O . GLU A 1 464 ? 23.485 10.770 -56.490 1.00 87.44 464 GLU A O 1
ATOM 3831 N N . HIS A 1 465 ? 23.914 9.159 -57.989 1.00 90.31 465 HIS A N 1
ATOM 3832 C CA . HIS A 1 465 ? 22.895 8.251 -57.461 1.00 90.31 465 HIS A CA 1
ATOM 3833 C C . HIS A 1 465 ? 23.146 7.897 -55.985 1.00 90.31 465 HIS A C 1
ATOM 3835 O O . HIS A 1 465 ? 22.213 7.879 -55.181 1.00 90.31 465 HIS A O 1
ATOM 3841 N N . ARG A 1 466 ? 24.400 7.634 -55.591 1.00 88.56 466 ARG A N 1
ATOM 3842 C CA . ARG A 1 466 ? 24.735 7.371 -54.180 1.00 88.56 466 ARG A CA 1
ATOM 3843 C C . ARG A 1 466 ? 24.499 8.591 -53.292 1.00 88.56 466 ARG A C 1
ATOM 3845 O O . ARG A 1 466 ? 24.061 8.436 -52.157 1.00 88.56 466 ARG A O 1
ATOM 3852 N N . LEU A 1 467 ? 24.776 9.796 -53.792 1.00 84.00 467 LEU A N 1
ATOM 3853 C CA . LEU A 1 467 ? 24.484 11.032 -53.064 1.00 84.00 467 LEU A CA 1
ATOM 3854 C C . LEU A 1 467 ? 22.976 11.223 -52.862 1.00 84.00 467 LEU A C 1
ATOM 3856 O O . LEU A 1 467 ? 22.566 11.569 -51.757 1.00 84.00 467 LEU A O 1
ATOM 3860 N N . GLU A 1 468 ? 22.151 10.936 -53.870 1.00 90.44 468 GLU A N 1
ATOM 3861 C CA . GLU A 1 468 ? 20.689 10.991 -53.736 1.00 90.44 468 GLU A CA 1
ATOM 3862 C C . GLU A 1 468 ? 20.146 9.968 -52.726 1.00 90.44 468 GLU A C 1
ATOM 3864 O O . GLU A 1 468 ? 19.208 10.265 -51.981 1.00 90.44 468 GLU A O 1
ATOM 3869 N N . GLU A 1 469 ? 20.715 8.760 -52.685 1.00 90.44 469 GLU A N 1
ATOM 3870 C CA . GLU A 1 469 ? 20.371 7.747 -51.679 1.00 90.44 469 GLU A CA 1
ATOM 3871 C C . GLU A 1 469 ? 20.733 8.220 -50.269 1.00 90.44 469 GLU A C 1
ATOM 3873 O O . GLU A 1 469 ? 19.869 8.213 -49.389 1.00 90.44 469 GLU A O 1
ATOM 3878 N N . MET A 1 470 ? 21.955 8.728 -50.072 1.00 85.44 470 MET A N 1
ATOM 3879 C CA . MET A 1 470 ? 22.360 9.289 -48.781 1.00 85.44 470 MET A CA 1
ATOM 3880 C C . MET A 1 470 ? 21.492 10.485 -48.377 1.00 85.44 470 MET A C 1
ATOM 3882 O O . MET A 1 470 ? 21.141 10.614 -47.209 1.00 85.44 470 MET A O 1
ATOM 3886 N N . GLU A 1 471 ? 21.085 11.351 -49.310 1.00 88.00 471 GLU A N 1
ATOM 3887 C CA . GLU A 1 471 ? 20.196 12.476 -48.997 1.00 88.00 471 GLU A CA 1
ATOM 3888 C C . GLU A 1 471 ? 18.813 11.998 -48.518 1.00 88.00 471 GLU A C 1
ATOM 3890 O O . GLU A 1 471 ? 18.234 12.575 -47.590 1.00 88.00 471 GLU A O 1
ATOM 3895 N N . LYS A 1 472 ? 18.277 10.922 -49.110 1.00 91.44 472 LYS A N 1
ATOM 3896 C CA . LYS A 1 472 ? 17.023 10.297 -48.657 1.00 91.44 472 LYS A CA 1
ATOM 3897 C C . LYS A 1 472 ? 17.174 9.691 -47.264 1.00 91.44 472 LYS A C 1
ATOM 3899 O O . LYS A 1 472 ? 16.294 9.894 -46.426 1.00 91.44 472 LYS A O 1
ATOM 3904 N N . GLU A 1 473 ? 18.280 9.002 -46.996 1.00 89.19 473 GLU A N 1
ATOM 3905 C CA . GLU A 1 473 ? 18.587 8.463 -45.666 1.00 89.19 473 GLU A CA 1
ATOM 3906 C C . GLU A 1 473 ? 18.736 9.578 -44.625 1.00 89.19 473 GLU A C 1
ATOM 3908 O O . GLU A 1 473 ? 18.135 9.497 -43.556 1.00 89.19 473 GLU A O 1
ATOM 3913 N N . PHE A 1 474 ? 19.425 10.673 -44.956 1.00 87.06 474 PHE A N 1
ATOM 3914 C CA . PHE A 1 474 ? 19.540 11.844 -44.085 1.00 87.06 474 PHE A CA 1
ATOM 3915 C C . PHE A 1 474 ? 18.183 12.477 -43.771 1.00 87.06 474 PHE A C 1
ATOM 3917 O O . PHE A 1 474 ? 17.925 12.844 -42.624 1.00 87.06 474 PHE A O 1
ATOM 3924 N N . LYS A 1 475 ? 17.287 12.593 -44.760 1.00 89.81 475 LYS A N 1
ATOM 3925 C CA . LYS A 1 475 ? 15.915 13.076 -44.528 1.00 89.81 475 LYS A CA 1
ATOM 3926 C C . LYS A 1 475 ? 15.140 12.141 -43.600 1.00 89.81 475 LYS A C 1
ATOM 3928 O O . LYS A 1 475 ? 14.426 12.628 -42.729 1.00 89.81 475 LYS A O 1
ATOM 3933 N N . LYS A 1 476 ? 15.309 10.823 -43.746 1.00 91.00 476 LYS A N 1
ATOM 3934 C CA . LYS A 1 476 ? 14.686 9.828 -42.861 1.00 91.00 476 LYS A CA 1
ATOM 3935 C C . LYS A 1 476 ? 15.212 9.942 -41.428 1.00 91.00 476 LYS A C 1
ATOM 3937 O O . LYS A 1 476 ? 14.413 10.079 -40.510 1.00 91.00 476 LYS A O 1
ATOM 3942 N N . LEU A 1 477 ? 16.533 9.978 -41.251 1.00 87.31 477 LEU A N 1
ATOM 3943 C CA . LEU A 1 477 ? 17.175 10.141 -39.943 1.00 87.31 477 LEU A CA 1
ATOM 3944 C C . LEU A 1 477 ? 16.778 11.458 -39.268 1.00 87.31 477 LEU A C 1
ATOM 3946 O O . LEU A 1 477 ? 16.604 11.504 -38.056 1.00 87.31 477 LEU A O 1
ATOM 3950 N N . ARG A 1 478 ? 16.593 12.533 -40.042 1.00 87.75 478 ARG A N 1
ATOM 3951 C CA . ARG A 1 478 ? 16.111 13.814 -39.516 1.00 87.75 478 ARG A CA 1
ATOM 3952 C C . ARG A 1 478 ? 14.689 13.716 -38.960 1.00 87.75 478 ARG A C 1
ATOM 3954 O O . ARG A 1 478 ? 14.443 14.261 -37.892 1.00 87.75 478 ARG A O 1
ATOM 3961 N N . LEU A 1 479 ? 13.786 13.022 -39.655 1.00 89.00 479 LEU A N 1
ATOM 3962 C CA . LEU A 1 479 ? 12.422 12.783 -39.168 1.00 89.00 479 LEU A CA 1
ATOM 3963 C C . LEU A 1 479 ? 12.411 11.882 -37.927 1.00 89.00 479 LEU A C 1
ATOM 3965 O O . LEU A 1 479 ? 11.658 12.131 -36.994 1.00 89.00 479 LEU A O 1
ATOM 3969 N N . GLU A 1 480 ? 13.264 10.857 -37.893 1.00 89.06 480 GLU A N 1
ATOM 3970 C CA . GLU A 1 480 ? 13.427 10.002 -36.712 1.00 89.06 480 GLU A CA 1
ATOM 3971 C C . GLU A 1 480 ? 13.958 10.797 -35.513 1.00 89.06 480 GLU A C 1
ATOM 3973 O O . GLU A 1 480 ? 13.448 10.649 -34.407 1.00 89.06 480 GLU A O 1
ATOM 3978 N N . LEU A 1 481 ? 14.926 11.693 -35.726 1.00 85.94 481 LEU A N 1
ATOM 3979 C CA . LEU A 1 481 ? 15.430 12.592 -34.685 1.00 85.94 481 LEU A CA 1
ATOM 3980 C C . LEU A 1 481 ? 14.367 13.574 -34.185 1.00 85.94 481 LEU A C 1
ATOM 3982 O O . LEU A 1 481 ? 14.325 13.849 -32.990 1.00 85.94 481 LEU A O 1
ATOM 3986 N N . GLU A 1 482 ? 13.524 14.097 -35.074 1.00 87.31 482 GLU A N 1
ATOM 3987 C CA . GLU A 1 482 ? 12.409 14.976 -34.705 1.00 87.31 482 GLU A CA 1
ATOM 3988 C C . GLU A 1 482 ? 11.394 14.224 -33.832 1.00 87.31 482 GLU A C 1
ATOM 3990 O O . GLU A 1 482 ? 11.060 14.687 -32.746 1.00 87.31 482 GLU A O 1
ATOM 3995 N N . LEU A 1 483 ? 11.036 12.995 -34.216 1.00 87.94 483 LEU A N 1
ATOM 3996 C CA . LEU A 1 483 ? 10.164 12.122 -33.426 1.00 87.94 483 LEU A CA 1
ATOM 3997 C C . LEU A 1 483 ? 10.774 11.757 -32.058 1.00 87.94 483 LEU A C 1
ATOM 3999 O O . LEU A 1 483 ? 10.080 11.722 -31.038 1.00 87.94 483 LEU A O 1
ATOM 4003 N N . VAL A 1 484 ? 12.081 11.486 -32.012 1.00 87.31 484 VAL A N 1
ATOM 4004 C CA . VAL A 1 484 ? 12.807 11.254 -30.753 1.00 87.31 484 VAL A CA 1
ATOM 4005 C C . VAL A 1 484 ? 12.823 12.523 -29.892 1.00 87.31 484 VAL A C 1
ATOM 4007 O O . VAL A 1 484 ? 12.697 12.436 -28.673 1.00 87.31 484 VAL A O 1
ATOM 4010 N N . GLY A 1 485 ? 12.929 13.702 -30.508 1.00 87.12 485 GLY A N 1
ATOM 4011 C CA . GLY A 1 485 ? 12.822 14.994 -29.832 1.00 87.12 485 GLY A CA 1
ATOM 4012 C C . GLY A 1 485 ? 11.456 15.204 -29.180 1.00 87.12 485 GLY A C 1
ATOM 4013 O O . GLY A 1 485 ? 11.394 15.517 -27.991 1.00 87.12 485 GLY A O 1
ATOM 4014 N N . ASP A 1 486 ? 10.376 14.958 -29.921 1.00 87.38 486 ASP A N 1
ATOM 4015 C CA . ASP A 1 486 ? 9.003 15.085 -29.418 1.00 87.38 486 ASP A CA 1
ATOM 4016 C C . ASP A 1 486 ? 8.737 14.102 -28.270 1.00 87.38 486 ASP A C 1
ATOM 4018 O O . ASP A 1 486 ? 8.268 14.489 -27.201 1.00 87.38 486 ASP A O 1
ATOM 4022 N N . THR A 1 487 ? 9.143 12.838 -28.429 1.00 86.50 487 THR A N 1
ATOM 4023 C CA . THR A 1 487 ? 8.984 11.825 -27.369 1.00 86.50 487 THR A CA 1
ATOM 4024 C C . THR A 1 487 ? 9.819 12.122 -26.121 1.00 86.50 487 THR A C 1
ATOM 4026 O O . THR A 1 487 ? 9.379 11.828 -25.008 1.00 86.50 487 THR A O 1
ATOM 4029 N N . LEU A 1 488 ? 11.010 12.714 -26.261 1.00 81.31 488 LEU A N 1
ATOM 4030 C CA . LEU A 1 488 ? 11.796 13.200 -25.123 1.00 81.31 488 LEU A CA 1
ATOM 4031 C C . LEU A 1 488 ? 11.117 14.381 -24.425 1.00 81.31 488 LEU A C 1
ATOM 4033 O O . LEU A 1 488 ? 11.112 14.426 -23.196 1.00 81.31 488 LEU A O 1
ATOM 4037 N N . SER A 1 489 ? 10.536 15.312 -25.184 1.00 87.75 489 SER A N 1
ATOM 4038 C CA . SER A 1 489 ? 9.788 16.445 -24.634 1.00 87.75 489 SER A CA 1
ATOM 4039 C C . SER A 1 489 ? 8.571 15.980 -23.828 1.00 87.75 489 SER A C 1
ATOM 4041 O O . SER A 1 489 ? 8.376 16.434 -22.700 1.00 87.75 489 SER A O 1
ATOM 4043 N N . ASP A 1 490 ? 7.798 15.028 -24.353 1.00 86.69 490 ASP A N 1
ATOM 4044 C CA . ASP A 1 490 ? 6.651 14.448 -23.644 1.00 86.69 490 ASP A CA 1
ATOM 4045 C C . ASP A 1 490 ? 7.089 13.747 -22.350 1.00 86.69 490 ASP A C 1
ATOM 4047 O O . ASP A 1 490 ? 6.523 13.984 -21.282 1.00 86.69 490 ASP A O 1
ATOM 4051 N N . LYS A 1 491 ? 8.175 12.963 -22.404 1.00 82.19 491 LYS A N 1
ATOM 4052 C CA . LYS A 1 491 ? 8.732 12.303 -21.212 1.00 82.19 491 LYS A CA 1
ATOM 4053 C C . LYS A 1 491 ? 9.263 13.289 -20.169 1.00 82.19 491 LYS A C 1
ATOM 4055 O O . LYS A 1 491 ? 9.183 12.997 -18.978 1.00 82.19 491 LYS A O 1
ATOM 4060 N N . LEU A 1 492 ? 9.799 14.440 -20.580 1.00 83.94 492 LEU A N 1
ATOM 4061 C CA . LEU A 1 492 ? 10.211 15.496 -19.650 1.00 83.94 492 LEU A CA 1
ATOM 4062 C C . LEU A 1 492 ? 9.005 16.122 -18.940 1.00 83.94 492 LEU A C 1
ATOM 4064 O O . LEU A 1 492 ? 9.057 16.321 -17.728 1.00 83.94 492 LEU A O 1
ATOM 4068 N N . LEU A 1 493 ? 7.903 16.360 -19.655 1.00 84.62 493 LEU A N 1
ATOM 4069 C CA . LEU A 1 493 ? 6.660 16.845 -19.047 1.00 84.62 493 LEU A CA 1
ATOM 4070 C C . LEU A 1 493 ? 6.072 15.830 -18.058 1.00 84.62 493 LEU A C 1
ATOM 4072 O O . LEU A 1 493 ? 5.581 16.215 -16.995 1.00 84.62 493 LEU A O 1
ATOM 4076 N N . ASP A 1 494 ? 6.141 14.538 -18.374 1.00 84.44 494 ASP A N 1
ATOM 4077 C CA . ASP A 1 494 ? 5.690 13.484 -17.464 1.00 84.44 494 ASP A CA 1
ATOM 4078 C C . ASP A 1 494 ? 6.606 13.336 -16.239 1.00 84.44 494 ASP A C 1
ATOM 4080 O O . ASP A 1 494 ? 6.111 13.124 -15.130 1.00 84.44 494 ASP A O 1
ATOM 4084 N N . LEU A 1 495 ? 7.921 13.530 -16.390 1.00 79.88 495 LEU A N 1
ATOM 4085 C CA . LEU A 1 495 ? 8.856 13.607 -15.262 1.00 79.88 495 LEU A CA 1
ATOM 4086 C C . LEU A 1 495 ? 8.558 14.793 -14.337 1.00 79.88 495 LEU A C 1
ATOM 4088 O O . LEU A 1 495 ? 8.552 14.614 -13.120 1.00 79.88 495 LEU A O 1
ATOM 4092 N N . ASP A 1 496 ? 8.254 15.973 -14.882 1.00 81.56 496 ASP A N 1
ATOM 4093 C CA . ASP A 1 496 ? 7.864 17.140 -14.079 1.00 81.56 496 ASP A CA 1
ATOM 4094 C C . ASP A 1 496 ? 6.557 16.883 -13.311 1.00 81.56 496 ASP A C 1
ATOM 4096 O O . ASP A 1 496 ? 6.447 17.202 -12.122 1.00 81.56 496 ASP A O 1
ATOM 4100 N N . ARG A 1 497 ? 5.579 16.219 -13.944 1.00 82.12 497 ARG A N 1
ATOM 4101 C CA . ARG A 1 497 ? 4.338 15.791 -13.276 1.00 82.12 497 ARG A CA 1
ATOM 4102 C C . ARG A 1 497 ? 4.618 14.794 -12.156 1.00 82.12 497 ARG A C 1
ATOM 4104 O O . ARG A 1 497 ? 4.101 14.968 -11.053 1.00 82.12 497 ARG A O 1
ATOM 4111 N N . LEU A 1 498 ? 5.458 13.789 -12.397 1.00 75.44 498 LEU A N 1
ATOM 4112 C CA . LEU A 1 498 ? 5.855 12.817 -11.376 1.00 75.44 498 LEU A CA 1
ATOM 4113 C C . LEU A 1 498 ? 6.615 13.475 -10.222 1.00 75.44 498 LEU A C 1
ATOM 4115 O O . LEU A 1 498 ? 6.373 13.128 -9.070 1.00 75.44 498 LEU A O 1
ATOM 4119 N N . SER A 1 499 ? 7.476 14.455 -10.501 1.00 81.69 499 SER A N 1
ATOM 4120 C CA . SER A 1 499 ? 8.161 15.231 -9.466 1.00 81.69 499 SER A CA 1
ATOM 4121 C C . SER A 1 499 ? 7.170 16.016 -8.604 1.00 81.69 499 SER A C 1
ATOM 4123 O O . SER A 1 499 ? 7.319 16.053 -7.382 1.00 81.69 499 SER A O 1
ATOM 4125 N N . SER A 1 500 ? 6.142 16.618 -9.212 1.00 79.81 500 SER A N 1
ATOM 4126 C CA . SER A 1 500 ? 5.096 17.324 -8.462 1.00 79.81 500 SER A CA 1
ATOM 4127 C C . SER A 1 500 ? 4.264 16.371 -7.598 1.00 79.81 500 SER A C 1
ATOM 4129 O O . SER A 1 500 ? 4.114 16.617 -6.403 1.00 79.81 500 SER A O 1
ATOM 4131 N N . ALA A 1 501 ? 3.848 15.222 -8.140 1.00 78.94 501 ALA A N 1
ATOM 4132 C CA . ALA A 1 501 ? 3.132 14.196 -7.386 1.00 78.94 501 ALA A CA 1
ATOM 4133 C C . ALA A 1 501 ? 3.985 13.630 -6.239 1.00 78.94 501 ALA A C 1
ATOM 4135 O O . ALA A 1 501 ? 3.493 13.439 -5.133 1.00 78.94 501 ALA A O 1
ATOM 4136 N N . HIS A 1 502 ? 5.288 13.431 -6.463 1.00 79.06 502 HIS A N 1
ATOM 4137 C CA . HIS A 1 502 ? 6.195 12.988 -5.409 1.00 79.06 502 HIS A CA 1
ATOM 4138 C C . HIS A 1 502 ? 6.324 14.032 -4.293 1.00 79.06 502 HIS A C 1
ATOM 4140 O O . HIS A 1 502 ? 6.350 13.669 -3.121 1.00 79.06 502 HIS A O 1
ATOM 4146 N N . SER A 1 503 ? 6.347 15.325 -4.635 1.00 81.88 503 SER A N 1
ATOM 4147 C CA . SER A 1 503 ? 6.349 16.391 -3.630 1.00 81.88 503 SER A CA 1
ATOM 4148 C C . SER A 1 503 ? 5.056 16.414 -2.798 1.00 81.88 503 SER A C 1
ATOM 4150 O O . SER A 1 503 ? 5.112 16.576 -1.578 1.00 81.88 503 SER A O 1
ATOM 4152 N N . GLU A 1 504 ? 3.901 16.150 -3.412 1.00 81.88 504 GLU A N 1
ATOM 4153 C CA . GLU A 1 504 ? 2.622 16.019 -2.702 1.00 81.88 504 GLU A CA 1
ATOM 4154 C C . GLU A 1 504 ? 2.604 14.792 -1.780 1.00 81.88 504 GLU A C 1
ATOM 4156 O O . GLU A 1 504 ? 2.225 14.909 -0.613 1.00 81.88 504 GLU A O 1
ATOM 4161 N N . ASP A 1 505 ? 3.101 13.644 -2.251 1.00 79.19 505 ASP A N 1
ATOM 4162 C CA . ASP A 1 505 ? 3.236 12.430 -1.439 1.00 79.19 505 ASP A CA 1
ATOM 4163 C C . ASP A 1 505 ? 4.169 12.657 -0.238 1.00 79.19 505 ASP A C 1
ATOM 4165 O O . ASP A 1 505 ? 3.883 12.187 0.866 1.00 79.19 505 ASP A O 1
ATOM 4169 N N . THR A 1 506 ? 5.262 13.414 -0.407 1.00 80.88 506 THR A N 1
ATOM 4170 C CA . THR A 1 506 ? 6.148 13.761 0.718 1.00 80.88 506 THR A CA 1
ATOM 4171 C C . THR A 1 506 ? 5.454 14.640 1.756 1.00 80.88 506 THR A C 1
ATOM 4173 O O . THR A 1 506 ? 5.599 14.379 2.950 1.00 80.88 506 THR A O 1
ATOM 4176 N N . LEU A 1 507 ? 4.632 15.606 1.333 1.00 83.75 507 LEU A N 1
ATOM 4177 C CA . LEU A 1 507 ? 3.840 16.439 2.246 1.00 83.75 507 LEU A CA 1
ATOM 4178 C C . LEU A 1 507 ? 2.766 15.621 2.979 1.00 83.75 507 LEU A C 1
ATOM 4180 O O . LEU A 1 507 ? 2.560 15.800 4.181 1.00 83.75 507 LEU A O 1
ATOM 4184 N N . ALA A 1 508 ? 2.109 14.686 2.289 1.00 82.88 508 ALA A N 1
ATOM 4185 C CA . ALA A 1 508 ? 1.153 13.771 2.908 1.00 82.88 508 ALA A CA 1
ATOM 4186 C C . ALA A 1 508 ? 1.831 12.862 3.947 1.00 82.88 508 ALA A C 1
ATOM 4188 O O . ALA A 1 508 ? 1.290 12.631 5.031 1.00 82.88 508 ALA A O 1
ATOM 4189 N N . LEU A 1 509 ? 3.043 12.385 3.654 1.00 83.69 509 LEU A N 1
ATOM 4190 C CA . LEU A 1 509 ? 3.820 11.554 4.568 1.00 83.69 509 LEU A CA 1
ATOM 4191 C C . LEU A 1 509 ? 4.296 12.347 5.795 1.00 83.69 509 LEU A C 1
ATOM 4193 O O . LEU A 1 509 ? 4.216 11.834 6.911 1.00 83.69 509 LEU A O 1
ATOM 4197 N N . GLU A 1 510 ? 4.710 13.605 5.623 1.00 85.62 510 GLU A N 1
ATOM 4198 C CA . GLU A 1 510 ? 5.002 14.518 6.735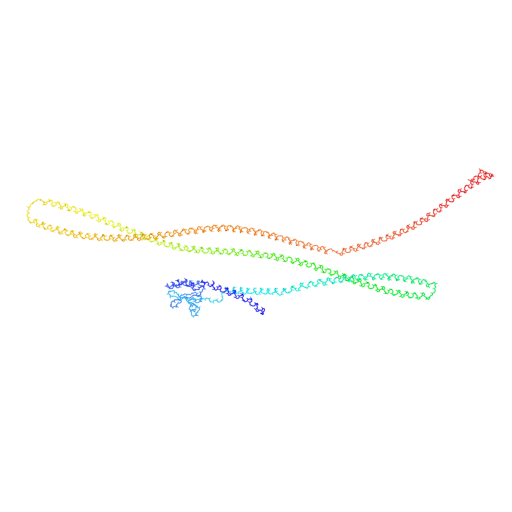 1.00 85.62 510 GLU A CA 1
ATOM 4199 C C . GLU A 1 510 ? 3.766 14.763 7.616 1.00 85.62 510 GLU A C 1
ATOM 4201 O O . GLU A 1 510 ? 3.872 14.692 8.842 1.00 85.62 510 GLU A O 1
ATOM 4206 N N . SER A 1 511 ? 2.584 14.959 7.020 1.00 87.06 511 SER A N 1
ATOM 4207 C CA . SER A 1 511 ? 1.315 15.079 7.757 1.00 87.06 511 SER A CA 1
ATOM 4208 C C . SER A 1 511 ? 1.008 13.819 8.572 1.00 87.06 511 SER A C 1
ATOM 4210 O O . SER A 1 511 ? 0.734 13.902 9.768 1.00 87.06 511 SER A O 1
ATOM 4212 N N . LEU A 1 512 ? 1.130 12.632 7.969 1.00 86.12 512 LEU A N 1
ATOM 4213 C CA . LEU A 1 512 ? 0.931 11.359 8.672 1.00 86.12 512 LEU A CA 1
ATOM 4214 C C . LEU A 1 512 ? 1.964 11.141 9.789 1.00 86.12 512 LEU A C 1
ATOM 4216 O O . LEU A 1 512 ? 1.649 10.557 10.828 1.00 86.12 512 LEU A O 1
ATOM 4220 N N . MET A 1 513 ? 3.204 11.609 9.609 1.00 83.75 513 MET A N 1
ATOM 4221 C CA . MET A 1 513 ? 4.218 11.581 10.666 1.00 83.75 513 MET A CA 1
ATOM 4222 C C . MET A 1 513 ? 3.837 12.482 11.841 1.00 83.75 513 MET A C 1
ATOM 4224 O O . MET A 1 513 ? 3.979 12.051 12.986 1.00 83.75 513 MET A O 1
ATOM 4228 N N . GLN A 1 514 ? 3.313 13.681 11.572 1.00 88.88 514 GLN A N 1
ATOM 4229 C CA . GLN A 1 514 ? 2.808 14.583 12.608 1.00 88.88 514 GLN A CA 1
ATOM 4230 C C . GLN A 1 514 ? 1.613 13.970 13.350 1.00 88.88 514 GLN A C 1
ATOM 4232 O O . GLN A 1 514 ? 1.609 13.951 14.579 1.00 88.88 514 GLN A O 1
ATOM 4237 N N . GLU A 1 515 ? 0.642 13.392 12.637 1.00 88.50 515 GLU A N 1
ATOM 4238 C CA . GLU A 1 515 ? -0.505 12.702 13.246 1.00 88.50 515 GLU A CA 1
ATOM 4239 C C . GLU A 1 515 ? -0.070 11.529 14.129 1.00 88.50 515 GLU A C 1
ATOM 4241 O O . GLU A 1 515 ? -0.532 11.389 15.262 1.00 88.50 515 GLU A O 1
ATOM 4246 N N . ARG A 1 516 ? 0.872 10.707 13.653 1.00 87.88 516 ARG A N 1
ATOM 4247 C CA . ARG A 1 516 ? 1.462 9.622 14.446 1.00 87.88 516 ARG A CA 1
ATOM 4248 C C . ARG A 1 516 ? 2.103 10.152 15.728 1.00 87.88 516 ARG A C 1
ATOM 4250 O O . ARG A 1 516 ? 1.984 9.508 16.769 1.00 87.88 516 ARG A O 1
ATOM 4257 N N . ASP A 1 517 ? 2.814 11.271 15.663 1.00 89.38 517 ASP A N 1
ATOM 4258 C CA . ASP A 1 517 ? 3.513 11.822 16.825 1.00 89.38 517 ASP A CA 1
ATOM 4259 C C . ASP A 1 517 ? 2.530 12.437 17.836 1.00 89.38 517 ASP A C 1
ATOM 4261 O O . ASP A 1 517 ? 2.682 12.208 19.038 1.00 89.38 517 ASP A O 1
ATOM 4265 N N . ILE A 1 518 ? 1.450 13.070 17.365 1.00 91.88 518 ILE A N 1
ATOM 4266 C CA . ILE A 1 518 ? 0.315 13.491 18.204 1.00 91.88 518 ILE A CA 1
ATOM 4267 C C . ILE A 1 518 ? -0.331 12.277 18.881 1.00 91.88 518 ILE A C 1
ATOM 4269 O O . ILE A 1 518 ? -0.561 12.287 20.092 1.00 91.88 518 ILE A O 1
ATOM 4273 N N . LEU A 1 519 ? -0.586 11.201 18.130 1.00 89.44 519 LEU A N 1
ATOM 4274 C CA . LEU A 1 519 ? -1.170 9.976 18.676 1.00 89.44 519 LEU A CA 1
ATOM 4275 C C . LEU A 1 519 ? -0.258 9.333 19.722 1.00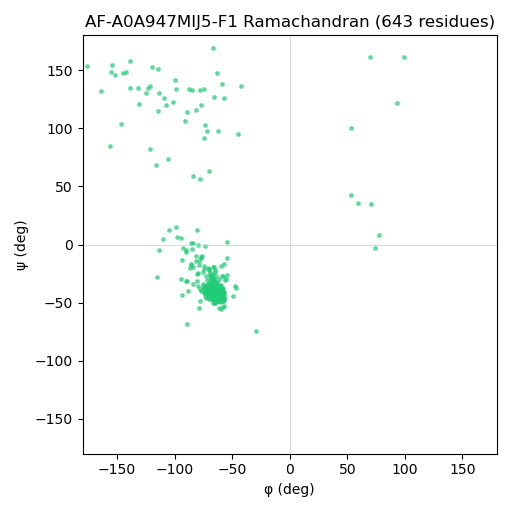 89.44 519 LEU A C 1
ATOM 4277 O O . LEU A 1 519 ? -0.743 8.948 20.783 1.00 89.44 519 LEU A O 1
ATOM 4281 N N . LYS A 1 520 ? 1.057 9.270 19.482 1.00 90.31 520 LYS A N 1
ATOM 4282 C CA . LYS A 1 520 ? 2.032 8.793 20.477 1.00 90.31 520 LYS A CA 1
ATOM 4283 C C . LYS A 1 520 ? 1.991 9.615 21.757 1.00 90.31 520 LYS A C 1
ATOM 4285 O O . LYS A 1 520 ? 2.032 9.036 22.837 1.00 90.31 520 LYS A O 1
ATOM 4290 N N . GLN A 1 521 ? 1.902 10.937 21.640 1.00 91.19 521 GLN A N 1
ATOM 4291 C CA . GLN A 1 521 ? 1.823 11.817 22.798 1.00 91.19 521 GLN A CA 1
ATOM 4292 C C . GLN A 1 521 ? 0.516 11.599 23.570 1.00 91.19 521 GLN A C 1
ATOM 4294 O O . GLN A 1 521 ? 0.556 11.421 24.783 1.00 91.19 521 GLN A O 1
ATOM 4299 N N . SER A 1 522 ? -0.615 11.467 22.867 1.00 89.06 522 SER A N 1
ATOM 4300 C CA . SER A 1 522 ? -1.898 11.130 23.496 1.00 89.06 522 SER A CA 1
ATOM 4301 C C . SER A 1 522 ? -1.868 9.771 24.203 1.00 89.06 522 SER A C 1
ATOM 4303 O O . SER A 1 522 ? -2.411 9.627 25.294 1.00 89.06 522 SER A O 1
ATOM 4305 N N . LEU A 1 523 ? -1.182 8.780 23.622 1.00 89.94 523 LEU A N 1
ATOM 4306 C CA . LEU A 1 523 ? -1.046 7.449 24.203 1.00 89.94 523 LEU A CA 1
ATOM 4307 C C . LEU A 1 523 ? -0.209 7.517 25.486 1.00 89.94 523 LEU A C 1
ATOM 4309 O O . LEU A 1 523 ? -0.629 6.987 26.513 1.00 89.94 523 LEU A O 1
ATOM 4313 N N . LEU A 1 524 ? 0.901 8.259 25.461 1.00 92.50 524 LEU A N 1
ATOM 4314 C CA . LEU A 1 524 ? 1.731 8.513 26.639 1.00 92.50 524 LEU A CA 1
ATOM 4315 C C . LEU A 1 524 ? 0.938 9.216 27.756 1.00 92.50 524 LEU A C 1
ATOM 4317 O O . LEU A 1 524 ? 1.033 8.837 28.922 1.00 92.50 524 LEU A O 1
ATOM 4321 N N . ASP A 1 525 ? 0.108 10.200 27.404 1.00 91.88 525 ASP A N 1
ATOM 4322 C CA . ASP A 1 525 ? -0.761 10.893 28.358 1.00 91.88 525 ASP A CA 1
ATOM 4323 C C . ASP A 1 525 ? -1.799 9.941 28.969 1.00 91.88 525 ASP A C 1
ATOM 4325 O O . ASP A 1 525 ? -2.019 9.959 30.182 1.00 91.88 525 ASP A O 1
ATOM 4329 N N . THR A 1 526 ? -2.400 9.056 28.166 1.00 89.50 526 THR A N 1
ATOM 4330 C CA . THR A 1 526 ? -3.329 8.037 28.681 1.00 89.50 526 THR A CA 1
ATOM 4331 C C . THR A 1 526 ? -2.640 6.991 29.558 1.00 89.50 526 THR A C 1
ATOM 4333 O O . THR A 1 526 ? -3.222 6.563 30.555 1.00 89.50 526 THR A O 1
ATOM 4336 N N . GLU A 1 527 ? -1.398 6.602 29.253 1.00 90.06 527 GLU A N 1
ATOM 4337 C CA . GLU A 1 527 ? -0.600 5.725 30.119 1.00 90.06 527 GLU A CA 1
ATOM 4338 C C . GLU A 1 527 ? -0.304 6.393 31.462 1.00 90.06 527 GLU A C 1
ATOM 4340 O O . GLU A 1 527 ? -0.494 5.770 32.509 1.00 90.06 527 GLU A O 1
ATOM 4345 N N . ASN A 1 528 ? 0.064 7.676 31.449 1.00 90.38 528 ASN A N 1
ATOM 4346 C CA . ASN A 1 528 ? 0.283 8.456 32.665 1.00 90.38 528 ASN A CA 1
ATOM 4347 C C . ASN A 1 528 ? -0.998 8.564 33.507 1.00 90.38 528 ASN A C 1
ATOM 4349 O O . ASN A 1 528 ? -0.954 8.344 34.717 1.00 90.38 528 ASN A O 1
ATOM 4353 N N . GLN A 1 529 ? -2.153 8.826 32.885 1.00 89.56 529 GLN A N 1
ATOM 4354 C CA . GLN A 1 529 ? -3.450 8.833 33.576 1.00 89.56 529 GLN A CA 1
ATOM 4355 C C . GLN A 1 529 ? -3.792 7.459 34.167 1.00 89.56 529 GLN A C 1
ATOM 4357 O O . GLN A 1 529 ? -4.235 7.358 35.310 1.00 89.56 529 GLN A O 1
ATOM 4362 N N . MET A 1 530 ? -3.549 6.378 33.423 1.00 85.81 530 MET A N 1
ATOM 4363 C CA . MET A 1 530 ? -3.741 5.013 33.916 1.00 85.81 530 MET A CA 1
ATOM 4364 C C . MET A 1 530 ? -2.824 4.693 35.098 1.00 85.81 530 MET A C 1
ATOM 4366 O O . MET A 1 530 ? -3.227 3.970 36.010 1.00 85.81 530 MET A O 1
ATOM 4370 N N . GLN A 1 531 ? -1.601 5.218 35.098 1.00 88.88 531 GLN A N 1
ATOM 4371 C CA . GLN A 1 531 ? -0.664 5.047 36.199 1.00 88.88 531 GLN A CA 1
ATOM 4372 C C . GLN A 1 531 ? -1.094 5.838 37.439 1.00 88.88 531 GLN A C 1
ATOM 4374 O O . GLN A 1 531 ? -1.130 5.259 38.523 1.00 88.88 531 GLN A O 1
ATOM 4379 N N . GLN A 1 532 ? -1.553 7.081 37.274 1.00 89.44 532 GLN A N 1
ATOM 4380 C CA . GLN A 1 532 ? -2.162 7.868 38.354 1.00 89.44 532 GLN A CA 1
ATOM 4381 C C . GLN A 1 532 ? -3.371 7.150 38.966 1.00 89.44 532 GLN A C 1
ATOM 4383 O O . GLN A 1 532 ? -3.437 6.976 40.178 1.00 89.44 532 GLN A O 1
ATOM 4388 N N . LEU A 1 533 ? -4.280 6.618 38.143 1.00 88.00 533 LEU A N 1
ATOM 4389 C CA . LEU A 1 533 ? -5.431 5.846 38.629 1.00 88.00 533 LEU A CA 1
ATOM 4390 C C . LEU A 1 533 ? -5.019 4.560 39.365 1.00 88.00 533 LEU A C 1
ATOM 4392 O O . LEU A 1 533 ? -5.701 4.125 40.295 1.00 88.00 533 LEU A O 1
ATOM 4396 N N . ARG A 1 534 ? -3.910 3.920 38.967 1.00 89.25 534 ARG A N 1
ATOM 4397 C CA . ARG A 1 534 ? -3.358 2.760 39.689 1.00 89.25 534 ARG A CA 1
ATOM 4398 C C . ARG A 1 534 ? -2.804 3.160 41.054 1.00 89.25 534 ARG A C 1
ATOM 4400 O O . ARG A 1 534 ? -3.032 2.428 42.016 1.00 89.25 534 ARG A O 1
ATOM 4407 N N . GLU A 1 535 ? -2.113 4.291 41.138 1.00 90.31 535 GLU A N 1
ATOM 4408 C CA . GLU A 1 535 ? -1.592 4.843 42.392 1.00 90.31 535 GLU A CA 1
ATOM 4409 C C . GLU A 1 535 ? -2.730 5.270 43.330 1.00 90.31 535 GLU A C 1
ATOM 4411 O O . GLU A 1 535 ? -2.741 4.870 44.493 1.00 90.31 535 GLU A O 1
ATOM 4416 N N . GLU A 1 536 ? -3.747 5.968 42.820 1.00 89.44 536 GLU A N 1
ATOM 4417 C CA . GLU A 1 536 ? -4.956 6.323 43.574 1.00 89.44 536 GLU A CA 1
ATOM 4418 C C . GLU A 1 536 ? -5.691 5.081 44.082 1.00 89.44 536 GLU A C 1
ATOM 4420 O O . GLU A 1 536 ? -6.076 5.010 45.249 1.00 89.44 536 GLU A O 1
ATOM 4425 N N . LYS A 1 537 ? -5.841 4.052 43.239 1.00 89.44 537 LYS A N 1
ATOM 4426 C CA . LYS A 1 537 ? -6.433 2.777 43.657 1.00 89.44 537 LYS A CA 1
ATOM 4427 C C . LYS A 1 537 ? -5.625 2.119 44.776 1.00 89.44 537 LYS A C 1
ATOM 4429 O O . LYS A 1 537 ? -6.224 1.584 45.707 1.00 89.44 537 LYS A O 1
ATOM 4434 N N . ALA A 1 538 ? -4.295 2.129 44.692 1.00 87.00 538 ALA A N 1
ATOM 4435 C CA . ALA A 1 538 ? -3.438 1.595 45.747 1.00 87.00 538 ALA A CA 1
ATOM 4436 C C . ALA A 1 538 ? -3.600 2.391 47.053 1.00 87.00 538 ALA A C 1
ATOM 4438 O O . ALA A 1 538 ? -3.749 1.789 48.116 1.00 87.00 538 ALA A O 1
ATOM 4439 N N . HIS A 1 539 ? -3.673 3.721 46.965 1.00 89.38 539 HIS A N 1
ATOM 4440 C CA . HIS A 1 539 ? -3.956 4.598 48.101 1.00 89.38 539 HIS A CA 1
ATOM 4441 C C . HIS A 1 539 ? -5.308 4.293 48.753 1.00 89.38 539 HIS A C 1
ATOM 4443 O O . HIS A 1 539 ? -5.374 4.115 49.967 1.00 89.38 539 HIS A O 1
ATOM 4449 N N . LEU A 1 540 ? -6.374 4.162 47.962 1.00 86.56 540 LEU A N 1
ATOM 4450 C CA . LEU A 1 540 ? -7.712 3.844 48.464 1.00 86.56 540 LEU A CA 1
ATOM 4451 C C . LEU A 1 540 ? -7.786 2.450 49.097 1.00 86.56 540 LEU A C 1
ATOM 4453 O O . LEU A 1 540 ? -8.495 2.255 50.083 1.00 86.56 540 LEU A O 1
ATOM 4457 N N . LEU A 1 541 ? -7.064 1.468 48.549 1.00 87.69 541 LEU A N 1
ATOM 4458 C CA . LEU A 1 541 ? -6.965 0.139 49.156 1.00 87.69 541 LEU A CA 1
ATOM 4459 C C . LEU A 1 541 ? -6.253 0.200 50.508 1.00 87.69 541 LEU A C 1
ATOM 4461 O O . LEU A 1 541 ? -6.754 -0.373 51.472 1.00 87.69 541 LEU A O 1
ATOM 4465 N N . PHE A 1 542 ? -5.154 0.948 50.598 1.00 90.94 542 PHE A N 1
ATOM 4466 C CA . PHE A 1 542 ? -4.449 1.168 51.857 1.00 90.94 542 PHE A CA 1
ATOM 4467 C C . PHE A 1 542 ? -5.320 1.897 52.891 1.00 90.94 542 PHE A C 1
ATOM 4469 O O . PHE A 1 542 ? -5.383 1.491 54.049 1.00 90.94 542 PHE A O 1
ATOM 4476 N N . GLU A 1 543 ? -6.046 2.946 52.492 1.00 87.25 543 GLU A N 1
ATOM 4477 C CA . GLU A 1 543 ? -6.984 3.640 53.382 1.00 87.25 543 GLU A CA 1
ATOM 4478 C C . GLU A 1 543 ? -8.110 2.722 53.852 1.00 87.25 543 GLU A C 1
ATOM 4480 O O . GLU A 1 543 ? -8.462 2.732 55.032 1.00 87.25 543 GLU A O 1
ATOM 4485 N N . LYS A 1 544 ? -8.651 1.892 52.955 1.00 88.00 544 LYS A N 1
ATOM 4486 C CA . LYS A 1 544 ? -9.659 0.889 53.300 1.00 88.00 544 LYS A CA 1
ATOM 4487 C C . LYS A 1 544 ? -9.120 -0.113 54.319 1.00 88.00 544 LYS A C 1
ATOM 4489 O O . LYS A 1 544 ? -9.821 -0.405 55.283 1.00 88.00 544 LYS A O 1
ATOM 4494 N N . GLU A 1 545 ? -7.910 -0.631 54.124 1.00 87.81 545 GLU A N 1
ATOM 4495 C CA . GLU A 1 545 ? -7.255 -1.536 55.076 1.00 87.81 545 GLU A CA 1
ATOM 4496 C C . GLU A 1 545 ? -7.003 -0.843 56.420 1.00 87.81 545 GLU A C 1
ATOM 4498 O O . GLU A 1 545 ? -7.344 -1.395 57.461 1.00 87.81 545 GLU A O 1
ATOM 4503 N N . SER A 1 546 ? -6.526 0.405 56.413 1.00 87.44 546 SER A N 1
ATOM 4504 C CA . SER A 1 546 ? -6.338 1.199 57.632 1.00 87.44 546 SER A CA 1
ATOM 4505 C C . SER A 1 546 ? -7.652 1.453 58.377 1.00 87.44 546 SER A C 1
ATOM 4507 O O . SER A 1 546 ? -7.695 1.391 59.606 1.00 87.44 546 SER A O 1
ATOM 4509 N N . LEU A 1 547 ? -8.741 1.741 57.660 1.00 83.44 547 LEU A N 1
ATOM 4510 C CA . LEU A 1 547 ? -10.069 1.915 58.247 1.00 83.44 547 LEU A CA 1
ATOM 4511 C C . LEU A 1 547 ? -10.632 0.596 58.777 1.00 83.44 547 LEU A C 1
ATOM 4513 O O . LEU A 1 547 ? -11.245 0.602 59.841 1.00 83.44 547 LEU A O 1
ATOM 4517 N N . ALA A 1 548 ? -10.403 -0.518 58.080 1.00 81.00 548 ALA A N 1
ATOM 4518 C CA . ALA A 1 548 ? -10.772 -1.846 58.555 1.00 81.00 548 ALA A CA 1
ATOM 4519 C C . ALA A 1 548 ? -10.011 -2.206 59.839 1.00 81.00 548 ALA A C 1
ATOM 4521 O O . ALA A 1 548 ? -10.635 -2.625 60.805 1.00 81.00 548 ALA A O 1
ATOM 4522 N N . GLU A 1 549 ? -8.704 -1.941 59.898 1.00 84.44 549 GLU A N 1
ATOM 4523 C CA . GLU A 1 549 ? -7.888 -2.156 61.098 1.00 84.44 549 GLU A CA 1
ATOM 4524 C C . GLU A 1 549 ? -8.336 -1.250 62.258 1.00 84.44 549 GLU A C 1
ATOM 4526 O O . GLU A 1 549 ? -8.393 -1.677 63.409 1.00 84.44 549 GLU A O 1
ATOM 4531 N N . LYS A 1 550 ? -8.701 0.010 61.976 1.00 81.00 550 LYS A N 1
ATOM 4532 C CA . LYS A 1 550 ? -9.288 0.912 62.981 1.00 81.00 550 LYS A CA 1
ATOM 4533 C C . LYS A 1 550 ? -10.643 0.410 63.476 1.00 81.00 550 LYS A C 1
ATOM 4535 O O . LYS A 1 550 ? -10.897 0.514 64.667 1.00 81.00 550 LYS A O 1
ATOM 4540 N N . LEU A 1 551 ? -11.492 -0.120 62.595 1.00 76.06 551 LEU A N 1
ATOM 4541 C CA . LEU A 1 551 ? -12.782 -0.717 62.955 1.00 76.06 551 LEU A CA 1
ATOM 4542 C C . LEU A 1 551 ? -12.616 -1.999 63.774 1.00 76.06 551 LEU A C 1
ATOM 4544 O O . LEU A 1 551 ? -13.364 -2.200 64.720 1.00 76.06 551 LEU A O 1
ATOM 4548 N N . GLU A 1 552 ? -11.629 -2.830 63.452 1.00 76.06 552 GLU A N 1
ATOM 4549 C CA . GLU A 1 552 ? -11.312 -4.046 64.207 1.00 76.06 552 GLU A CA 1
ATOM 4550 C C . GLU A 1 552 ? -10.740 -3.723 65.597 1.00 76.06 552 GLU A C 1
ATOM 4552 O O . GLU A 1 552 ? -11.023 -4.424 66.563 1.00 76.06 552 GLU A O 1
ATOM 4557 N N . LYS A 1 553 ? -9.995 -2.616 65.725 1.00 75.19 553 LYS A N 1
ATOM 4558 C CA . LYS A 1 553 ? -9.505 -2.090 67.013 1.00 75.19 553 LYS A CA 1
ATOM 4559 C C . LYS A 1 553 ? -10.570 -1.363 67.837 1.00 75.19 553 LYS A C 1
ATOM 4561 O O . LYS A 1 553 ? -10.304 -1.050 68.997 1.00 75.19 553 LYS A O 1
ATOM 4566 N N . ILE A 1 554 ? -11.736 -1.047 67.268 1.00 71.56 554 ILE A N 1
ATOM 4567 C CA . ILE A 1 554 ? -12.860 -0.533 68.053 1.00 71.56 554 ILE A CA 1
ATOM 4568 C C . ILE A 1 554 ? -13.425 -1.714 68.831 1.00 71.56 554 ILE A C 1
ATOM 4570 O O . ILE A 1 554 ? -14.128 -2.564 68.289 1.00 71.56 554 ILE A O 1
ATOM 4574 N N . ASP A 1 555 ? -13.096 -1.757 70.116 1.00 70.12 555 ASP A N 1
ATOM 4575 C CA . ASP A 1 555 ? -13.556 -2.806 71.007 1.00 70.12 555 ASP A CA 1
ATOM 4576 C C . ASP A 1 555 ? -15.035 -2.567 71.342 1.00 70.12 555 ASP A C 1
ATOM 4578 O O . ASP A 1 555 ? -15.405 -1.796 72.232 1.00 70.12 555 ASP A O 1
ATOM 4582 N N . ILE A 1 556 ? -15.912 -3.174 70.540 1.00 69.50 556 ILE A N 1
ATOM 4583 C CA . ILE A 1 556 ? -17.371 -3.068 70.683 1.00 69.50 556 ILE A CA 1
ATOM 4584 C C . ILE A 1 556 ? -17.795 -3.507 72.092 1.00 69.50 556 ILE A C 1
ATOM 4586 O O . ILE A 1 556 ? -18.740 -2.946 72.643 1.00 69.50 556 ILE A O 1
ATOM 4590 N N . GLN A 1 557 ? -17.053 -4.431 72.708 1.00 69.25 557 GLN A N 1
ATOM 4591 C CA . GLN A 1 557 ? -17.313 -4.922 74.059 1.00 69.25 557 GLN A CA 1
ATOM 4592 C C . GLN A 1 557 ? -17.092 -3.847 75.129 1.00 69.25 557 GLN A C 1
ATOM 4594 O O . GLN A 1 557 ? -17.873 -3.775 76.075 1.00 69.25 557 GLN A O 1
ATOM 4599 N N . ASP A 1 558 ? -16.103 -2.961 74.968 1.00 73.06 558 ASP A N 1
ATOM 4600 C CA . ASP A 1 558 ? -15.892 -1.830 75.883 1.00 73.06 558 ASP A CA 1
ATOM 4601 C C . ASP A 1 558 ? -17.040 -0.818 75.788 1.00 73.06 558 ASP A C 1
ATOM 4603 O O . ASP A 1 558 ? -17.507 -0.295 76.803 1.00 73.06 558 ASP A O 1
ATOM 4607 N N . TYR A 1 559 ? -17.548 -0.567 74.578 1.00 73.44 559 TYR A N 1
ATOM 4608 C CA . TYR A 1 559 ? -18.715 0.295 74.388 1.00 73.44 559 TYR A CA 1
ATOM 4609 C C . TYR A 1 559 ? -20.006 -0.350 74.899 1.00 73.44 559 TYR A C 1
ATOM 4611 O O . TYR A 1 559 ? -20.824 0.336 75.512 1.00 73.44 559 TYR A O 1
ATOM 4619 N N . GLU A 1 560 ? -20.193 -1.656 74.710 1.00 73.88 560 GLU A N 1
ATOM 4620 C CA . GLU A 1 560 ? -21.311 -2.404 75.289 1.00 73.88 560 GLU A CA 1
ATOM 4621 C C . GLU A 1 560 ? -21.255 -2.387 76.818 1.00 73.88 560 GLU A C 1
ATOM 4623 O O . GLU A 1 560 ? -22.266 -2.084 77.455 1.00 73.88 560 GLU A O 1
ATOM 4628 N N . LEU A 1 561 ? -20.072 -2.585 77.406 1.00 77.06 561 LEU A N 1
ATOM 4629 C CA . LEU A 1 561 ? -19.848 -2.495 78.846 1.00 77.06 561 LEU A CA 1
ATOM 4630 C C . LEU A 1 561 ? -20.133 -1.081 79.370 1.00 77.06 561 LEU A C 1
ATOM 4632 O O . LEU A 1 561 ? -20.800 -0.933 80.392 1.00 77.06 561 LEU A O 1
ATOM 4636 N N . GLN A 1 562 ? -19.696 -0.031 78.669 1.00 76.69 562 GLN A N 1
ATOM 4637 C CA . GLN A 1 562 ? -20.016 1.357 79.026 1.00 76.69 562 GLN A CA 1
ATOM 4638 C C . GLN A 1 562 ? -21.518 1.646 78.921 1.00 76.69 562 GLN A C 1
ATOM 4640 O O . GLN A 1 562 ? -22.082 2.297 79.802 1.00 76.69 562 GLN A O 1
ATOM 4645 N N . ILE A 1 563 ? -22.196 1.147 77.883 1.00 78.31 563 ILE A N 1
ATOM 4646 C CA . ILE A 1 563 ? -23.653 1.272 77.729 1.00 78.31 563 ILE A CA 1
ATOM 4647 C C . ILE A 1 563 ? -24.376 0.525 78.852 1.00 78.31 563 ILE A C 1
ATOM 4649 O O . ILE A 1 563 ? -25.379 1.014 79.372 1.00 78.31 563 ILE A O 1
ATOM 4653 N N . GLU A 1 564 ? -23.888 -0.645 79.250 1.00 80.56 564 GLU A N 1
ATOM 4654 C CA . GLU A 1 564 ? -24.480 -1.456 80.309 1.00 80.56 564 GLU A CA 1
ATOM 4655 C C . GLU A 1 564 ? -24.255 -0.835 81.695 1.00 80.56 564 GLU A C 1
ATOM 4657 O O . GLU A 1 564 ? -25.199 -0.727 82.481 1.00 80.56 564 GLU A O 1
ATOM 4662 N N . GLN A 1 565 ? -23.062 -0.292 81.957 1.00 78.44 565 GLN A N 1
ATOM 4663 C CA . GLN A 1 565 ? -22.771 0.529 83.136 1.00 78.44 565 GLN A CA 1
ATOM 4664 C C . GLN A 1 565 ? -23.651 1.785 83.178 1.00 78.44 565 GLN A C 1
ATOM 4666 O O . GLN A 1 565 ? -24.225 2.107 84.221 1.00 78.44 565 GLN A O 1
ATOM 4671 N N . LEU A 1 566 ? -23.830 2.471 82.043 1.00 79.25 566 LEU A N 1
ATOM 4672 C CA . LEU A 1 566 ? -24.739 3.611 81.938 1.00 79.25 566 LEU A CA 1
ATOM 4673 C C . LEU A 1 566 ? -26.187 3.191 82.203 1.00 79.25 566 LEU A C 1
ATOM 4675 O O . LEU A 1 566 ? -26.857 3.857 82.987 1.00 79.25 566 LEU A O 1
ATOM 4679 N N . LYS A 1 567 ? -26.668 2.071 81.655 1.00 82.12 567 LYS A N 1
ATOM 4680 C CA . LYS A 1 567 ? -28.009 1.536 81.953 1.00 82.12 567 LYS A CA 1
ATOM 4681 C C . LYS A 1 567 ? -28.193 1.238 83.438 1.00 82.12 567 LYS A C 1
ATOM 4683 O O . LYS A 1 567 ? -29.206 1.645 84.005 1.00 82.12 567 LYS A O 1
ATOM 4688 N N . GLN A 1 568 ? -27.220 0.590 84.078 1.00 79.00 568 GLN A N 1
ATOM 4689 C CA . GLN A 1 568 ? -27.249 0.330 85.520 1.00 79.00 568 GLN A CA 1
ATOM 4690 C C . GLN A 1 568 ? -27.274 1.641 86.316 1.00 79.00 568 GLN A C 1
ATOM 4692 O O . GLN A 1 568 ? -28.103 1.802 87.213 1.00 79.00 568 GLN A O 1
ATOM 4697 N N . SER A 1 569 ? -26.439 2.618 85.948 1.00 78.38 569 SER A N 1
ATOM 4698 C CA . SER A 1 569 ? -26.427 3.947 86.571 1.00 78.38 569 SER A CA 1
ATOM 4699 C C . SER A 1 569 ? -27.777 4.663 86.433 1.00 78.38 569 SER A C 1
ATOM 4701 O O . SER A 1 569 ? -28.292 5.219 87.401 1.00 78.38 569 SER A O 1
ATOM 4703 N N . LEU A 1 570 ? -28.406 4.573 85.260 1.00 78.88 570 LEU A N 1
ATOM 4704 C CA . LEU A 1 570 ? -29.679 5.214 84.944 1.00 78.88 570 LEU A CA 1
ATOM 4705 C C . LEU A 1 570 ? -30.834 4.526 85.682 1.00 78.88 570 LEU A C 1
ATOM 4707 O O . LEU A 1 570 ? -31.740 5.197 86.172 1.00 78.88 570 LEU A O 1
ATOM 4711 N N . GLN A 1 571 ? -30.762 3.205 85.857 1.00 81.56 571 GLN A N 1
ATOM 4712 C CA . GLN A 1 571 ? -31.695 2.441 86.682 1.00 81.56 571 GLN A CA 1
ATOM 4713 C C . GLN A 1 571 ? -31.567 2.805 88.169 1.00 81.56 571 GLN A C 1
ATOM 4715 O O . GLN A 1 571 ? -32.581 2.978 88.846 1.00 81.56 571 GLN A O 1
ATOM 4720 N N . VAL A 1 572 ? -30.341 2.991 88.676 1.00 80.38 572 VAL A N 1
ATOM 4721 C CA . VAL A 1 572 ? -30.092 3.463 90.049 1.00 80.38 572 VAL A CA 1
ATOM 4722 C C . VAL A 1 572 ? -30.624 4.884 90.245 1.00 80.38 572 VAL A C 1
ATOM 4724 O O . VAL A 1 572 ? -31.295 5.148 91.245 1.00 80.38 572 VAL A O 1
ATOM 4727 N N . VAL A 1 573 ? -30.390 5.787 89.289 1.00 78.12 573 VAL A N 1
ATOM 4728 C CA . VAL A 1 573 ? -30.940 7.152 89.313 1.00 78.12 573 VAL A CA 1
ATOM 4729 C C . VAL A 1 573 ? -32.470 7.123 89.264 1.00 78.12 573 VAL A C 1
ATOM 4731 O O . VAL A 1 573 ? -33.114 7.805 90.060 1.00 78.12 573 VAL A O 1
ATOM 4734 N N . GLY A 1 574 ? -33.066 6.278 88.419 1.00 80.12 574 GLY A N 1
ATOM 4735 C CA . GLY A 1 574 ? -34.514 6.075 88.351 1.00 80.12 574 GLY A CA 1
ATOM 4736 C C . GLY A 1 574 ? -35.105 5.572 89.672 1.00 80.12 574 GLY A C 1
ATOM 4737 O O . GLY A 1 574 ? -36.085 6.133 90.162 1.00 80.12 574 GLY A O 1
ATOM 4738 N N . ALA A 1 575 ? -34.469 4.585 90.311 1.00 76.88 575 ALA A N 1
ATOM 4739 C CA . ALA A 1 575 ? -34.880 4.075 91.619 1.00 76.88 575 ALA A CA 1
ATOM 4740 C C . ALA A 1 575 ? -34.720 5.126 92.735 1.00 76.88 575 ALA A C 1
ATOM 4742 O O . ALA A 1 575 ? -35.573 5.241 93.616 1.00 76.88 575 ALA A O 1
ATOM 4743 N N . GLN A 1 576 ? -33.656 5.936 92.706 1.00 76.12 576 GLN A N 1
ATOM 4744 C CA . GLN A 1 576 ? -33.499 7.062 93.632 1.00 76.12 576 GLN A CA 1
ATOM 4745 C C . GLN A 1 576 ? -34.565 8.136 93.415 1.00 76.12 576 GLN A C 1
ATOM 4747 O O . GLN A 1 576 ? -35.053 8.713 94.387 1.00 76.12 576 GLN A O 1
ATOM 4752 N N . GLN A 1 577 ? -34.943 8.406 92.167 1.00 77.69 577 GLN A N 1
ATOM 4753 C CA . GLN A 1 577 ? -35.983 9.373 91.847 1.00 77.69 577 GLN A CA 1
ATOM 4754 C C . GLN A 1 577 ? -37.358 8.880 92.297 1.00 77.69 577 GLN A C 1
ATOM 4756 O O . GLN A 1 577 ? -38.075 9.648 92.930 1.00 77.69 577 GLN A O 1
ATOM 4761 N N . GLN A 1 578 ? -37.674 7.594 92.108 1.00 77.94 578 GLN A N 1
ATOM 4762 C CA . GLN A 1 578 ? -38.875 6.967 92.672 1.00 77.94 578 GLN A CA 1
ATOM 4763 C C . GLN A 1 578 ? -38.912 7.083 94.200 1.00 77.94 578 GLN A C 1
ATOM 4765 O O . GLN A 1 578 ? -39.892 7.587 94.740 1.00 77.94 578 GLN A O 1
ATOM 4770 N N . ARG A 1 579 ? -37.816 6.754 94.899 1.00 75.94 579 ARG A N 1
ATOM 4771 C CA . ARG A 1 579 ? -37.717 6.928 96.362 1.00 75.94 579 ARG A CA 1
ATOM 4772 C C . ARG A 1 579 ? -37.880 8.384 96.797 1.00 75.94 579 ARG A C 1
ATOM 4774 O O . ARG A 1 579 ? -38.524 8.656 97.805 1.00 75.94 579 ARG A O 1
ATOM 4781 N N . LYS A 1 580 ? -37.317 9.342 96.050 1.00 76.00 580 LYS A N 1
ATOM 4782 C CA . LYS A 1 580 ? -37.533 10.778 96.297 1.00 76.00 580 LYS A CA 1
ATOM 4783 C C . LYS A 1 580 ? -38.993 11.168 96.082 1.00 76.00 580 LYS A C 1
ATOM 4785 O O . LYS A 1 580 ? -39.505 11.980 96.844 1.00 76.00 580 LYS A O 1
ATOM 4790 N N . GLN A 1 581 ? -39.663 10.598 95.085 1.00 76.94 581 GLN A N 1
ATOM 4791 C CA . GLN A 1 581 ? -41.075 10.849 94.801 1.00 76.94 581 GLN A CA 1
ATOM 4792 C C . GLN A 1 581 ? -41.978 10.271 95.896 1.00 76.94 581 GLN A C 1
ATOM 4794 O O . GLN A 1 581 ? -42.883 10.955 96.359 1.00 76.94 581 GLN A O 1
ATOM 4799 N N . GLU A 1 582 ? -41.689 9.059 96.370 1.00 79.81 582 GLU A N 1
ATOM 4800 C CA . GLU A 1 582 ? -42.357 8.430 97.514 1.00 79.81 582 GLU A CA 1
ATOM 4801 C C . GLU A 1 582 ? -42.138 9.229 98.802 1.00 79.81 582 GLU A C 1
ATOM 4803 O O . GLU A 1 582 ? -43.092 9.512 99.523 1.00 79.81 582 GLU A O 1
ATOM 4808 N N . ALA A 1 583 ? -40.906 9.675 99.064 1.00 75.56 583 ALA A N 1
ATOM 4809 C CA . ALA A 1 583 ? -40.600 10.537 100.202 1.00 75.56 583 ALA A CA 1
ATOM 4810 C C . ALA A 1 583 ? -41.311 11.896 100.100 1.00 75.56 583 ALA A C 1
ATOM 4812 O O . ALA A 1 583 ? -41.837 12.385 101.097 1.00 75.56 583 ALA A O 1
ATOM 4813 N N . LEU A 1 584 ? -41.380 12.492 98.905 1.00 76.81 584 LEU A N 1
ATOM 4814 C CA . LEU A 1 584 ? -42.139 13.719 98.654 1.00 76.81 584 LEU A CA 1
ATOM 4815 C C . LEU A 1 584 ? -43.641 13.514 98.852 1.00 76.81 584 LEU A C 1
ATOM 4817 O O . LEU A 1 584 ? -44.290 14.384 99.423 1.00 76.81 584 LEU A O 1
ATOM 4821 N N . ASN A 1 585 ? -44.193 12.384 98.416 1.00 80.00 585 ASN A N 1
ATOM 4822 C CA . ASN A 1 585 ? -45.599 12.054 98.629 1.00 80.00 585 ASN A CA 1
ATOM 4823 C C . ASN A 1 585 ? -45.890 11.834 100.119 1.00 80.00 585 ASN A C 1
ATOM 4825 O O . ASN A 1 585 ? -46.835 12.417 100.637 1.00 80.00 585 ASN A O 1
ATOM 4829 N N . SER A 1 586 ? -45.019 11.121 100.841 1.00 81.00 586 SER A N 1
ATOM 4830 C CA . SER A 1 586 ? -45.114 10.968 102.298 1.00 81.00 586 SER A CA 1
ATOM 4831 C C . SER A 1 586 ? -44.995 12.309 103.033 1.00 81.00 586 SER A C 1
ATOM 4833 O O . SER A 1 586 ? -45.718 12.565 103.995 1.00 81.00 586 SER A O 1
ATOM 4835 N N . LEU A 1 587 ? -44.113 13.205 102.577 1.00 77.62 587 LEU A N 1
ATOM 4836 C CA . LEU A 1 587 ? -44.005 14.560 103.118 1.00 77.62 587 LEU A CA 1
ATOM 4837 C C . LEU A 1 587 ? -45.252 15.392 102.817 1.00 77.62 587 LEU A C 1
ATOM 4839 O O . LEU A 1 587 ? -45.704 16.112 103.700 1.00 77.62 587 LEU A O 1
ATOM 4843 N N . LYS A 1 588 ? -45.833 15.280 101.617 1.00 82.31 588 LYS A N 1
ATOM 4844 C CA . LYS A 1 588 ? -47.108 15.927 101.274 1.00 82.31 588 LYS A CA 1
ATOM 4845 C C . LYS A 1 588 ? -48.243 15.424 102.158 1.00 82.31 588 LYS A C 1
ATOM 4847 O O . LYS A 1 588 ? -48.970 16.249 102.693 1.00 82.31 588 LYS A O 1
ATOM 4852 N N . GLU A 1 589 ? -48.351 14.115 102.374 1.00 80.88 589 GLU A N 1
ATOM 4853 C CA . GLU A 1 589 ? -49.337 13.529 103.289 1.00 80.88 589 GLU A CA 1
ATOM 4854 C C . GLU A 1 589 ? -49.143 14.030 104.722 1.00 80.88 589 GLU A C 1
ATOM 4856 O O . GLU A 1 589 ? -50.098 14.479 105.350 1.00 80.88 589 GLU A O 1
ATOM 4861 N N . LYS A 1 590 ? -47.905 14.039 105.235 1.00 80.31 590 LYS A N 1
ATOM 4862 C CA . LYS A 1 590 ? -47.599 14.584 106.569 1.00 80.31 590 LYS A CA 1
ATOM 4863 C C . LYS A 1 590 ? -47.895 16.078 106.672 1.00 80.31 590 LYS A C 1
ATOM 4865 O O . LYS A 1 590 ? -48.348 16.539 107.715 1.00 80.31 590 LYS A O 1
ATOM 4870 N N . LEU A 1 591 ? -47.657 16.841 105.609 1.00 79.19 591 LEU A N 1
ATOM 4871 C CA . LEU A 1 591 ? -47.950 18.271 105.559 1.00 79.19 591 LEU A CA 1
ATOM 4872 C C . LEU A 1 591 ? -49.460 18.528 105.484 1.00 79.19 591 LEU A C 1
ATOM 4874 O O . LEU A 1 591 ? -49.946 19.454 106.123 1.00 79.19 591 LEU A O 1
ATOM 4878 N N . GLN A 1 592 ? -50.209 17.672 104.791 1.00 82.38 592 GLN A N 1
ATOM 4879 C CA . GLN A 1 592 ? -51.668 17.700 104.748 1.00 82.38 592 GLN A CA 1
ATOM 4880 C C . GLN A 1 592 ? -52.274 17.325 106.109 1.00 82.38 592 GLN A C 1
ATOM 4882 O O . GLN A 1 592 ? -53.131 18.046 106.611 1.00 82.38 592 GLN A O 1
ATOM 4887 N N . GLN A 1 593 ? -51.743 16.297 106.777 1.00 78.75 593 GLN A N 1
ATOM 4888 C CA . GLN A 1 593 ? -52.082 15.971 108.169 1.00 78.75 593 GLN A CA 1
ATOM 4889 C C . GLN A 1 593 ? -51.744 17.129 109.121 1.00 78.75 593 GLN A C 1
ATOM 4891 O O . GLN A 1 593 ? -52.527 17.457 110.011 1.00 78.75 593 GLN A O 1
ATOM 4896 N N . GLY A 1 594 ? -50.601 17.792 108.920 1.00 79.44 594 GLY A N 1
ATOM 4897 C CA . GLY A 1 594 ? -50.219 18.997 109.654 1.00 79.44 594 GLY A CA 1
ATOM 4898 C C . GLY A 1 594 ? -51.180 20.165 109.419 1.00 79.44 594 GLY A C 1
ATOM 4899 O O . GLY A 1 594 ? -51.561 20.839 110.374 1.00 79.44 594 GLY A O 1
ATOM 4900 N N . ALA A 1 595 ? -51.629 20.372 108.179 1.00 74.94 595 ALA A N 1
ATOM 4901 C CA . ALA A 1 595 ? -52.614 21.391 107.825 1.00 74.94 595 ALA A CA 1
ATOM 4902 C C . ALA A 1 595 ? -53.990 21.101 108.449 1.00 74.94 595 ALA A C 1
ATOM 4904 O O . ALA A 1 595 ? -54.624 22.010 108.979 1.00 74.94 595 ALA A O 1
ATOM 4905 N N . GLU A 1 596 ? -54.425 19.840 108.469 1.00 79.94 596 GLU A N 1
ATOM 4906 C CA . GLU A 1 596 ? -55.655 19.417 109.148 1.00 79.94 596 GLU A CA 1
ATOM 4907 C C . GLU A 1 596 ? -55.578 19.602 110.668 1.00 79.94 596 GLU A C 1
ATOM 4909 O O . GLU A 1 596 ? -56.549 20.027 111.300 1.00 79.94 596 GLU A O 1
ATOM 4914 N N . LEU A 1 597 ? -54.425 19.302 111.273 1.00 78.88 597 LEU A N 1
ATOM 4915 C CA . LEU A 1 597 ? -54.182 19.566 112.690 1.00 78.88 597 LEU A CA 1
ATOM 4916 C C . LEU A 1 597 ? -54.181 21.067 112.980 1.00 78.88 597 LEU A C 1
ATOM 4918 O O . LEU A 1 597 ? -54.795 21.484 113.960 1.00 78.88 597 LEU A O 1
ATOM 4922 N N . TYR A 1 598 ? -53.562 21.878 112.120 1.00 80.31 598 TYR A N 1
ATOM 4923 C CA . TYR A 1 598 ? -53.570 23.334 112.233 1.00 80.31 598 TYR A CA 1
ATOM 4924 C C . TYR A 1 598 ? -54.990 23.908 112.118 1.00 80.31 598 TYR A C 1
ATOM 4926 O O . TYR A 1 598 ? -55.386 24.711 112.955 1.00 80.31 598 TYR A O 1
ATOM 4934 N N . GLU A 1 599 ? -55.797 23.444 111.160 1.00 78.94 599 GLU A N 1
ATOM 4935 C CA . GLU A 1 599 ? -57.224 23.784 111.025 1.00 78.94 599 GLU A CA 1
ATOM 4936 C C . GLU A 1 599 ? -58.022 23.429 112.287 1.00 78.94 599 GLU A C 1
ATOM 4938 O O . GLU A 1 599 ? -58.797 24.245 112.790 1.00 78.94 599 GLU A O 1
ATOM 4943 N N . LYS A 1 600 ? -57.813 22.232 112.853 1.00 79.06 600 LYS A N 1
ATOM 4944 C CA . LYS A 1 600 ? -58.450 21.827 114.119 1.00 79.06 600 LYS A CA 1
ATOM 4945 C C . LYS A 1 600 ? -58.043 22.740 115.273 1.00 79.06 600 LYS A C 1
ATOM 4947 O O . LYS A 1 600 ? -58.898 23.131 116.067 1.00 79.06 600 LYS A O 1
ATOM 4952 N N . LEU A 1 601 ? -56.762 23.090 115.362 1.00 79.44 601 LEU A N 1
ATOM 4953 C CA . LEU A 1 601 ? -56.235 23.966 116.406 1.00 79.44 601 LEU A CA 1
ATOM 4954 C C . LEU A 1 601 ? -56.774 25.391 116.252 1.00 79.44 601 LEU A C 1
ATOM 4956 O O . LEU A 1 601 ? -57.235 25.970 117.228 1.00 79.44 601 LEU A O 1
ATOM 4960 N N . LYS A 1 602 ? -56.828 25.908 115.022 1.00 83.25 602 LYS A N 1
ATOM 4961 C CA . LYS A 1 602 ? -57.427 27.201 114.688 1.00 83.25 602 LYS A CA 1
ATOM 4962 C C . LYS A 1 602 ? -58.902 27.256 115.082 1.00 83.25 602 LYS A C 1
ATOM 4964 O O . LYS A 1 602 ? -59.301 28.179 115.777 1.00 83.25 602 LYS A O 1
ATOM 4969 N N . ARG A 1 603 ? -59.699 26.231 114.754 1.00 78.75 603 ARG A N 1
ATOM 4970 C CA . ARG A 1 603 ? -61.111 26.143 115.181 1.00 78.75 603 ARG A CA 1
ATOM 4971 C C . ARG A 1 603 ? -61.264 26.094 116.703 1.00 78.75 603 ARG A C 1
ATOM 4973 O O . ARG A 1 603 ? -62.230 26.634 117.239 1.00 78.75 603 ARG A O 1
ATOM 4980 N N . LEU A 1 604 ? -60.341 25.440 117.413 1.00 78.75 604 LEU A N 1
ATOM 4981 C CA . LEU A 1 604 ? -60.331 25.427 118.879 1.00 78.75 604 LEU A CA 1
ATOM 4982 C C . LEU A 1 604 ? -59.967 26.795 119.464 1.00 78.75 604 LEU A C 1
ATOM 4984 O O . LEU A 1 604 ? -60.595 27.199 120.441 1.00 78.75 604 LEU A O 1
ATOM 4988 N N . VAL A 1 605 ? -59.001 27.498 118.869 1.00 78.06 605 VAL A N 1
ATOM 4989 C CA . VAL A 1 605 ? -58.626 28.865 119.251 1.00 78.06 605 VAL A CA 1
ATOM 4990 C C . VAL A 1 605 ? -59.783 29.822 118.986 1.00 78.06 605 VAL A C 1
ATOM 4992 O O . VAL A 1 605 ? -60.221 30.467 119.925 1.00 78.06 605 VAL A O 1
ATOM 4995 N N . GLU A 1 606 ? -60.389 29.813 117.798 1.00 79.19 606 GLU A N 1
ATOM 4996 C CA . GLU A 1 606 ? -61.568 30.638 117.484 1.00 79.19 606 GLU A CA 1
ATOM 4997 C C . GLU A 1 606 ? -62.742 30.349 118.435 1.00 79.19 606 GLU A C 1
ATOM 4999 O O . GLU A 1 606 ? -63.473 31.248 118.844 1.00 79.19 606 GLU A O 1
ATOM 5004 N N . LYS A 1 607 ? -62.940 29.083 118.830 1.00 79.44 607 LYS A N 1
ATOM 5005 C CA . LYS A 1 607 ? -63.969 28.714 119.813 1.00 79.44 607 LYS A CA 1
ATOM 5006 C C . LYS A 1 607 ? -63.636 29.231 121.216 1.00 79.44 607 LYS A C 1
ATOM 5008 O O . LYS A 1 607 ? -64.548 29.610 121.947 1.00 79.44 607 LYS A O 1
ATOM 5013 N N . LYS A 1 608 ? -62.357 29.225 121.601 1.00 77.69 608 LYS A N 1
ATOM 5014 C CA . LYS A 1 608 ? -61.863 29.780 122.870 1.00 77.69 608 LYS A CA 1
ATOM 5015 C C . LYS A 1 608 ? -61.937 31.307 122.879 1.00 77.69 608 LYS A C 1
ATOM 5017 O O . LYS A 1 608 ? -62.366 31.845 123.886 1.00 77.69 608 LYS A O 1
ATOM 5022 N N . GLU A 1 609 ? -61.600 31.975 121.780 1.00 77.06 609 GLU A N 1
ATOM 5023 C CA . GLU A 1 609 ? -61.743 33.426 121.605 1.00 77.06 609 GLU A CA 1
ATOM 5024 C C . GLU A 1 609 ? -63.207 33.844 121.739 1.00 77.06 609 GLU A C 1
ATOM 5026 O O . GLU A 1 609 ? -63.511 34.674 122.581 1.00 77.06 609 GLU A O 1
ATOM 5031 N N . ARG A 1 610 ? -64.144 33.162 121.065 1.00 74.69 610 ARG A N 1
ATOM 5032 C CA . ARG A 1 610 ? -65.588 33.423 121.247 1.00 74.69 610 ARG A CA 1
ATOM 5033 C C . ARG A 1 610 ? -66.066 33.212 122.684 1.00 74.69 610 ARG A C 1
ATOM 5035 O O . ARG A 1 610 ? -66.970 33.904 123.135 1.00 74.69 610 ARG A O 1
ATOM 5042 N N . LEU A 1 611 ? -65.495 32.239 123.394 1.00 75.38 611 LEU A N 1
ATOM 5043 C CA . LEU A 1 611 ? -65.776 32.014 124.815 1.00 75.38 611 LEU A CA 1
ATOM 5044 C C . LEU A 1 611 ? -65.203 33.131 125.692 1.00 75.38 611 LEU A C 1
ATOM 5046 O O . LEU A 1 611 ? -65.849 33.515 126.660 1.00 75.38 611 LEU A O 1
ATOM 5050 N N . ILE A 1 612 ? -64.013 33.642 125.366 1.00 75.06 612 ILE A N 1
ATOM 5051 C CA . ILE A 1 612 ? -63.400 34.786 126.046 1.00 75.06 612 ILE A CA 1
ATOM 5052 C C . ILE A 1 612 ? -64.235 36.041 125.800 1.00 75.06 612 ILE A C 1
ATOM 5054 O O . ILE A 1 612 ? -64.548 36.720 126.768 1.00 75.06 612 ILE A O 1
ATOM 5058 N N . ASP A 1 613 ? -64.667 36.300 124.566 1.00 75.81 613 ASP A N 1
ATOM 5059 C CA . ASP A 1 613 ? -65.533 37.435 124.233 1.00 75.81 613 ASP A CA 1
ATOM 5060 C C . ASP A 1 613 ? -66.867 37.358 124.989 1.00 75.81 613 ASP A C 1
ATOM 5062 O O . ASP A 1 613 ? -67.286 38.334 125.600 1.00 75.81 613 ASP A O 1
ATOM 5066 N N . GLN A 1 614 ? -67.489 36.173 125.056 1.00 75.38 614 GLN A N 1
ATOM 5067 C CA . GLN A 1 614 ? -68.700 35.949 125.858 1.00 75.38 614 GLN A CA 1
ATOM 5068 C C . GLN A 1 614 ? -68.469 36.171 127.357 1.00 75.38 614 GLN A C 1
ATOM 5070 O O . GLN A 1 614 ? -69.309 36.763 128.031 1.00 75.38 614 GLN A O 1
ATOM 5075 N N . LEU A 1 615 ? -67.335 35.711 127.889 1.00 75.62 615 LEU A N 1
ATOM 5076 C CA . LEU A 1 615 ? -66.949 35.965 129.277 1.00 75.62 615 LEU A CA 1
ATOM 5077 C C . LEU A 1 615 ? -66.696 37.453 129.526 1.00 75.62 615 LEU A C 1
ATOM 5079 O O . LEU A 1 615 ? -67.049 37.944 130.592 1.00 75.62 615 LEU A O 1
ATOM 5083 N N . ASN A 1 616 ? -66.123 38.172 128.562 1.00 77.31 616 ASN A N 1
ATOM 5084 C CA . ASN A 1 616 ? -65.863 39.604 128.664 1.00 77.31 616 ASN A CA 1
ATOM 5085 C C . ASN A 1 616 ? -67.170 40.413 128.602 1.00 77.31 616 ASN A C 1
ATOM 5087 O O . ASN A 1 616 ? -67.360 41.349 129.377 1.00 77.31 616 ASN A O 1
ATOM 5091 N N . ASP A 1 617 ? -68.119 40.005 127.758 1.00 77.19 617 ASP A N 1
ATOM 5092 C CA . ASP A 1 617 ? -69.483 40.546 127.728 1.00 77.19 617 ASP A CA 1
ATOM 5093 C C . ASP A 1 617 ? -70.236 40.267 129.043 1.00 77.19 617 ASP A C 1
ATOM 5095 O O . ASP A 1 617 ? -70.967 41.119 129.550 1.00 77.19 617 ASP A O 1
ATOM 5099 N N . ASP A 1 618 ? -70.042 39.092 129.645 1.00 74.75 618 ASP A N 1
ATOM 5100 C CA . ASP A 1 618 ? -70.615 38.764 130.953 1.00 74.75 618 ASP A CA 1
ATOM 5101 C C . ASP A 1 618 ? -69.943 39.535 132.098 1.00 74.75 618 ASP A C 1
ATOM 5103 O O . ASP A 1 618 ? -70.623 39.918 133.054 1.00 74.75 618 ASP A O 1
ATOM 5107 N N . VAL A 1 619 ? -68.632 39.790 132.021 1.00 75.38 619 VAL A N 1
ATOM 5108 C CA . VAL A 1 619 ? -67.902 40.633 132.980 1.00 75.38 619 VAL A CA 1
ATOM 5109 C C . VAL A 1 619 ? -68.373 42.075 132.869 1.00 75.38 619 VAL A C 1
ATOM 5111 O O . VAL A 1 619 ? -68.797 42.622 133.876 1.00 75.38 619 VAL A O 1
ATOM 5114 N N . THR A 1 620 ? -68.427 42.658 131.674 1.00 71.81 620 THR A N 1
ATOM 5115 C CA . THR A 1 620 ? -68.933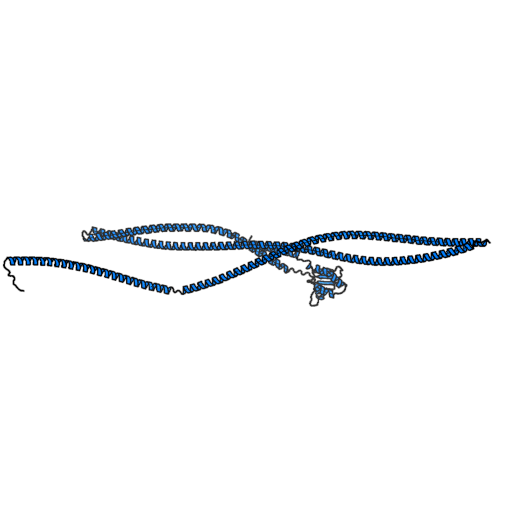 44.028 131.476 1.00 71.81 620 THR A CA 1
ATOM 5116 C C . THR A 1 620 ? -70.406 44.163 131.874 1.00 71.81 620 THR A C 1
ATOM 5118 O O . THR A 1 620 ? -70.799 45.157 132.488 1.00 71.81 620 THR A O 1
ATOM 5121 N N . ARG A 1 621 ? -71.241 43.140 131.635 1.00 70.06 621 ARG A N 1
ATOM 5122 C CA . ARG A 1 621 ? -72.605 43.086 132.190 1.00 70.06 621 ARG A CA 1
ATOM 5123 C C . ARG A 1 621 ? -72.599 43.048 133.710 1.00 70.06 621 ARG A C 1
ATOM 5125 O O . ARG A 1 621 ? -73.359 43.794 134.323 1.00 70.06 621 ARG A O 1
ATOM 5132 N N . LYS A 1 622 ? -71.769 42.214 134.335 1.00 74.00 622 LYS A N 1
ATOM 5133 C CA . LYS A 1 622 ? -71.669 42.143 135.799 1.00 74.00 622 LYS A CA 1
ATOM 5134 C C . LYS A 1 622 ? -71.117 43.427 136.400 1.00 74.00 622 LYS A C 1
ATOM 5136 O O . LYS A 1 622 ? -71.665 43.866 137.397 1.00 74.00 622 LYS A O 1
ATOM 5141 N N . GLU A 1 623 ? -70.133 44.065 135.780 1.00 73.06 623 GLU A N 1
ATOM 5142 C CA . GLU A 1 623 ? -69.635 45.389 136.154 1.00 73.06 623 GLU A CA 1
ATOM 5143 C C . GLU A 1 623 ? -70.743 46.435 136.035 1.00 73.06 623 GLU A C 1
ATOM 5145 O O . GLU A 1 623 ? -70.945 47.201 136.966 1.00 73.06 623 GLU A O 1
ATOM 5150 N N . SER A 1 624 ? -71.555 46.411 134.972 1.00 66.25 624 SER A N 1
ATOM 5151 C CA . SER A 1 624 ? -72.711 47.312 134.852 1.00 66.25 624 SER A CA 1
ATOM 5152 C C . SER A 1 624 ? -73.782 47.056 135.922 1.00 66.25 624 SER A C 1
ATOM 5154 O O . SER A 1 624 ? -74.395 48.000 136.415 1.00 66.25 624 SER A O 1
ATOM 5156 N N . ILE A 1 625 ? -73.985 45.794 136.326 1.00 70.19 625 ILE A N 1
ATOM 5157 C CA . ILE A 1 625 ? -74.898 45.406 137.410 1.00 70.19 625 ILE A CA 1
ATOM 5158 C C . ILE A 1 625 ? -74.331 45.829 138.767 1.00 70.19 625 ILE A C 1
ATOM 5160 O O . ILE A 1 625 ? -75.090 46.329 139.591 1.00 70.19 625 ILE A O 1
ATOM 5164 N N . ILE A 1 626 ? -73.026 45.664 138.996 1.00 68.94 626 ILE A N 1
ATOM 5165 C CA . ILE A 1 626 ? -72.326 46.131 140.198 1.00 68.94 626 ILE A CA 1
ATOM 5166 C C . ILE A 1 626 ? -72.433 47.649 140.280 1.00 68.94 626 ILE A C 1
ATOM 5168 O O . ILE A 1 626 ? -72.893 48.146 141.295 1.00 68.94 626 ILE A O 1
ATOM 5172 N N . HIS A 1 627 ? -72.172 48.373 139.195 1.00 65.31 627 HIS A N 1
ATOM 5173 C CA . HIS A 1 627 ? -72.280 49.829 139.165 1.00 65.31 627 HIS A CA 1
ATOM 5174 C C . HIS A 1 627 ? -73.725 50.306 139.409 1.00 65.31 627 HIS A C 1
ATOM 5176 O O . HIS A 1 627 ? -73.946 51.310 140.084 1.00 65.31 627 HIS A O 1
ATOM 5182 N N . LEU A 1 628 ? -74.732 49.566 138.921 1.00 64.50 628 LEU A N 1
ATOM 5183 C CA . LEU A 1 628 ? -76.155 49.801 139.211 1.00 64.50 628 LEU A CA 1
ATOM 5184 C C . LEU A 1 628 ? -76.543 49.451 140.655 1.00 64.50 628 LEU A C 1
ATOM 5186 O O . LEU A 1 628 ? -77.435 50.090 141.215 1.00 64.50 628 LEU A O 1
ATOM 5190 N N . LEU A 1 629 ? -75.920 48.432 141.248 1.00 63.47 629 LEU A N 1
ATOM 5191 C CA . LEU A 1 629 ? -76.112 48.044 142.644 1.00 63.47 629 LEU A CA 1
ATOM 5192 C C . LEU A 1 629 ? -75.426 49.030 143.587 1.00 63.47 629 LEU A C 1
ATOM 5194 O O . LEU A 1 629 ? -76.057 49.426 144.557 1.00 63.47 629 LEU A O 1
ATOM 5198 N N . GLU A 1 630 ? -74.218 49.491 143.275 1.00 64.06 630 GLU A N 1
ATOM 5199 C CA . GLU A 1 630 ? -73.507 50.565 143.975 1.00 64.06 630 GLU A CA 1
ATOM 5200 C C . GLU A 1 630 ? -74.321 51.859 143.924 1.00 64.06 630 GLU A C 1
ATOM 5202 O O . GLU A 1 630 ? -74.607 52.447 144.962 1.00 64.06 630 GLU A O 1
ATOM 5207 N N . GLN A 1 631 ? -74.850 52.229 142.754 1.00 60.81 631 GLN A N 1
ATOM 5208 C CA . GLN A 1 631 ? -75.691 53.420 142.612 1.00 60.81 631 GLN A CA 1
ATOM 5209 C C . GLN A 1 631 ? -77.051 53.290 143.332 1.00 60.81 631 GLN A C 1
ATOM 5211 O O . GLN A 1 631 ? -77.640 54.286 143.767 1.00 60.81 631 GLN A O 1
ATOM 5216 N N . LYS A 1 632 ? -77.582 52.067 143.476 1.00 60.88 632 LYS A N 1
ATOM 5217 C CA . LYS A 1 632 ? -78.789 51.797 144.279 1.00 60.88 632 LYS A CA 1
ATOM 5218 C C . LYS A 1 632 ? -78.495 51.710 145.778 1.00 60.88 632 LYS A C 1
ATOM 5220 O O . LYS A 1 632 ? -79.362 52.096 146.557 1.00 60.88 632 LYS A O 1
ATOM 5225 N N . LEU A 1 633 ? -77.311 51.259 146.181 1.00 55.53 633 LEU A N 1
ATOM 5226 C CA . LEU A 1 633 ? -76.846 51.231 147.571 1.00 55.53 633 LEU A CA 1
ATOM 5227 C C . LEU A 1 633 ? -76.505 52.640 148.081 1.00 55.53 633 LEU A C 1
ATOM 5229 O O . LEU A 1 633 ? -76.862 52.961 149.214 1.00 55.53 633 LEU A O 1
ATOM 5233 N N . GLU A 1 634 ? -75.950 53.509 147.230 1.00 55.47 634 GLU A N 1
ATOM 5234 C CA . GLU A 1 634 ? -75.795 54.946 147.508 1.00 55.47 634 GLU A CA 1
ATOM 5235 C C . GLU A 1 634 ? -77.154 55.633 147.691 1.00 55.47 634 GLU A C 1
ATOM 5237 O O . GLU A 1 634 ? -77.354 56.386 148.642 1.00 55.47 634 GLU A O 1
ATOM 5242 N N . LYS A 1 635 ? -78.144 55.338 146.835 1.00 57.22 635 LYS A N 1
ATOM 5243 C CA . LYS A 1 635 ? -79.495 55.917 146.970 1.00 57.22 635 LYS A CA 1
ATOM 5244 C C . LYS A 1 635 ? -80.327 55.321 148.111 1.00 57.22 635 LYS A C 1
ATOM 5246 O O . LYS A 1 635 ? -81.300 55.951 148.519 1.00 57.22 635 LYS A O 1
ATOM 5251 N N . ALA A 1 636 ? -79.968 54.143 148.625 1.00 52.88 636 ALA A N 1
ATOM 5252 C CA . ALA A 1 636 ? -80.624 53.500 149.767 1.00 52.88 636 ALA A CA 1
ATOM 5253 C C . ALA A 1 636 ? -79.970 53.832 151.125 1.00 52.88 636 ALA A C 1
ATOM 5255 O O . ALA A 1 636 ? -80.490 53.402 152.152 1.00 52.88 636 ALA A O 1
ATOM 5256 N N . GLY A 1 637 ? -78.870 54.600 151.150 1.00 51.03 637 GLY A N 1
ATOM 5257 C CA . GLY A 1 637 ? -78.233 55.065 152.388 1.00 51.03 637 GLY A CA 1
ATOM 5258 C C . GLY A 1 637 ? -77.530 53.968 153.194 1.00 51.03 637 GLY A C 1
ATOM 5259 O O . GLY A 1 637 ? -77.568 54.005 154.421 1.00 51.03 637 GLY A O 1
ATOM 5260 N N . VAL A 1 638 ? -76.925 52.979 152.524 1.00 53.06 638 VAL A N 1
ATOM 5261 C CA . VAL A 1 638 ? -76.263 51.831 153.186 1.00 53.06 638 VAL A CA 1
ATOM 5262 C C . VAL A 1 638 ? -74.738 51.813 152.981 1.00 53.06 638 VAL A C 1
ATOM 5264 O O . VAL A 1 638 ? -74.063 50.999 153.606 1.00 53.06 638 VAL A O 1
ATOM 5267 N N . ILE A 1 639 ? -74.155 52.716 152.179 1.00 46.03 639 ILE A N 1
ATOM 5268 C CA . ILE A 1 639 ? -72.690 52.809 152.034 1.00 46.03 639 ILE A CA 1
ATOM 5269 C C . ILE A 1 639 ? -72.209 54.257 152.186 1.00 46.03 639 ILE A C 1
ATOM 5271 O O . ILE A 1 639 ? -72.610 55.146 151.441 1.00 46.03 639 ILE A O 1
ATOM 5275 N N . ASP A 1 640 ? -71.343 54.439 153.183 1.00 47.34 640 ASP A N 1
ATOM 5276 C CA . ASP A 1 640 ? -70.561 55.633 153.506 1.00 47.34 640 ASP A CA 1
ATOM 5277 C C . ASP A 1 640 ? -69.240 55.586 152.698 1.00 47.34 640 ASP A C 1
ATOM 5279 O O . ASP A 1 640 ? -68.593 54.530 152.665 1.00 47.34 640 ASP A O 1
ATOM 5283 N N . PRO A 1 641 ? -68.803 56.674 152.034 1.00 48.41 641 PRO A N 1
ATOM 5284 C CA . PRO A 1 641 ? -67.666 56.675 151.114 1.00 48.41 641 PRO A CA 1
ATOM 5285 C C . PRO A 1 641 ? -66.329 56.830 151.857 1.00 48.41 641 PRO A C 1
ATOM 5287 O O . PRO A 1 641 ? -65.576 57.777 151.631 1.00 48.41 641 PRO A O 1
ATOM 5290 N N . ALA A 1 642 ? -66.029 55.908 152.771 1.00 50.16 642 ALA A N 1
ATOM 5291 C CA . ALA A 1 642 ? -64.731 55.840 153.437 1.00 50.16 642 ALA A CA 1
ATOM 5292 C C . ALA A 1 642 ? -64.450 54.424 153.957 1.00 50.16 642 ALA A C 1
ATOM 5294 O O . ALA A 1 642 ? -64.675 54.105 155.123 1.00 50.16 642 ALA A O 1
ATOM 5295 N N . GLY A 1 643 ? -63.915 53.571 153.086 1.00 37.31 643 GLY A N 1
ATOM 5296 C CA . GLY A 1 643 ? -63.420 52.254 153.462 1.00 37.31 643 GLY A CA 1
ATOM 5297 C C . GLY A 1 643 ? -62.223 51.863 152.614 1.00 37.31 643 GLY A C 1
ATOM 5298 O O . GLY A 1 643 ? -62.385 51.496 151.457 1.00 37.31 643 GLY A O 1
ATOM 5299 N N . ASN A 1 644 ? -61.037 51.955 153.219 1.00 38.22 644 ASN A N 1
ATOM 5300 C CA . ASN A 1 644 ? -59.805 51.316 152.765 1.00 38.22 644 ASN A CA 1
ATOM 5301 C C . ASN A 1 644 ? -60.050 49.878 152.296 1.00 38.22 644 ASN A C 1
ATOM 5303 O O . ASN A 1 644 ? -60.647 49.098 153.040 1.00 38.22 644 ASN A O 1
ATOM 5307 N N . TYR A 1 645 ? -59.435 49.533 151.166 1.00 44.03 645 TYR A N 1
ATOM 5308 C CA . TYR A 1 645 ? -58.393 48.506 151.112 1.00 44.03 645 TYR A CA 1
ATOM 5309 C C . TYR A 1 645 ? -57.265 48.959 150.191 1.00 44.03 645 TYR A C 1
ATOM 5311 O O . TYR A 1 645 ? -57.582 49.522 149.119 1.00 44.03 645 TYR A O 1
#

Mean predicted aligned error: 24.24 Å

Sequence (645 aa):
MPVLLRALFSFLAPALLVFAGFTGWYSWHFQDSAAQPQVRLKTLLPQISRAIANDTPEVLTPLLKTLPFQVVISDSDGQIVASNLQGREGPLKAAKEALKAHDFNAEIRTPDGLARIYFSQSQGLWNPILFFPLIFSLLLGLLSSFWDYFNNRQTEDAVGEIRILTREHTLNSSHEEKWEEHKKERERLLGKVTSLQKQLEISEHRLEQTRLNLHQTQLKLSEQDAGEARERAQTLEQELKQSQQKLKRLQETLQLQNEVEIHLRNKQEKSEKEQQALKQLLRERDHELAKLEKAHQQQSEALIQSRQSESEKSRQLEQSNQRLHELEDINRQVYEAYQEIEKLRKSELELMRREEAWQKDKQKLLGLLSEREQLLQETRERLSLNRQKLRELSIAYKQQLEIGQNNPADLSEAHDLIRHLISDKDDVERENAHLQVDLSDKSSEINRLRKELETRALQVQESEHRLEEMEKEFKKLRLELELVGDTLSDKLLDLDRLSSAHSEDTLALESLMQERDILKQSLLDTENQMQQLREEKAHLLFEKESLAEKLEKIDIQDYELQIEQLKQSLQVVGAQQQRKQEALNSLKEKLQQGAELYEKLKRLVEKKERLIDQLNDDVTRKESIIHLLEQKLEKAGVIDPAGNY

pLDDT: mean 77.94, std 12.93, range [37.31, 95.25]

Foldseek 3Di:
DPPVVVLVCLLCVQLVVLLVVVVVVCVVPVVDCVLVPPVVVVVCLVVVVVCLVVVNLVVVAVVQLVDPWWKWKAFLVRQTSYTNDDDPVDGRVVNVVCVVVVQFDDWDARPVRGMIMTTHDPPPPDDVVSVVSNVVSSVVSVVSSVVVVVVVVVVVCVVVVVVVVVVVVVVVVVVVVVVVVVVVVVVVLVVVLVVLVVVLVVLVVVLVVLVVVLVVLVVVCVPDDPPPSVVVNVVSVVVNVVSVVVNVVSVVVSVVSVVVVVVSVVVVVVVVVVVVVVVVVVVVVVVVVVVVVVVVVVVVVVVVVVVVVVVVVVVVVVVVVVVVVVVVVVVVVVVVVVVVVVVVVVVVVVVVVVVVVVVVVVVVVVVVVVVVVVVVVVVVVVVVVVVVVVVVVVVVVVVVVVVPPDDDDDPVVVVVVVVVVVVVVVVVVVVVVVVVVVVVVVVVVVVVVVVVVVVVVVVVVVVVVVVVVVVVVVVVVVVVVVVVVVVVVVVVVVVVVVVVVVVVVVVVVVVVVVVVVVVVVVVVVVVVVVVVVVVVVVVVVVVVVVVVVVVVPPPVVVVVVVVVVVVVVVVVVVVVVVVVVVVVVVVVVVVVVVVVVVVVVVVVVVVVVVVVVVVVVVVVVVVVVVVVVVVVCVVVVNDDPDDDD

Solvent-accessible surface area (backbone atoms only — not comparable to full-atom values): 34636 Å² total; per-residue (Å²): 126,62,69,66,59,53,45,48,47,48,21,49,53,57,16,51,51,48,31,52,51,50,51,50,50,42,58,66,68,64,61,41,69,84,73,33,69,66,51,62,46,58,74,42,41,65,60,52,52,51,33,60,76,66,73,38,56,79,64,47,36,66,59,42,59,74,48,99,54,52,40,35,34,21,37,66,87,65,50,77,63,36,35,46,42,89,38,99,84,36,29,68,56,41,41,57,51,41,63,73,68,58,69,48,82,45,79,49,68,41,95,84,57,58,32,38,38,36,33,37,76,85,83,60,93,74,49,75,76,58,48,54,49,51,54,51,17,51,51,51,8,48,52,46,34,52,50,57,52,54,59,57,50,60,67,60,52,62,66,52,57,68,60,51,66,65,50,55,67,59,53,57,55,57,52,52,54,53,49,54,50,52,51,55,51,47,55,52,49,54,55,46,52,57,50,48,50,52,49,47,51,54,50,51,53,50,51,52,52,48,50,53,51,51,51,54,49,56,57,46,62,76,74,63,73,79,62,71,57,50,56,54,48,53,52,53,52,51,51,50,52,52,50,52,54,50,48,52,53,51,53,54,54,51,51,53,51,51,55,50,49,53,52,51,50,56,52,48,54,50,52,52,51,52,53,52,50,50,54,48,53,51,54,53,49,53,53,51,49,56,52,48,52,51,51,50,51,54,51,52,52,52,51,51,52,51,51,51,53,51,53,50,52,51,50,52,50,51,53,52,51,50,52,49,51,55,50,51,52,49,50,50,52,51,52,54,51,49,53,51,52,52,50,49,52,51,52,50,54,50,51,52,54,50,50,54,52,48,53,53,50,50,52,51,50,53,51,55,48,52,54,49,50,50,53,52,48,54,51,49,52,51,49,5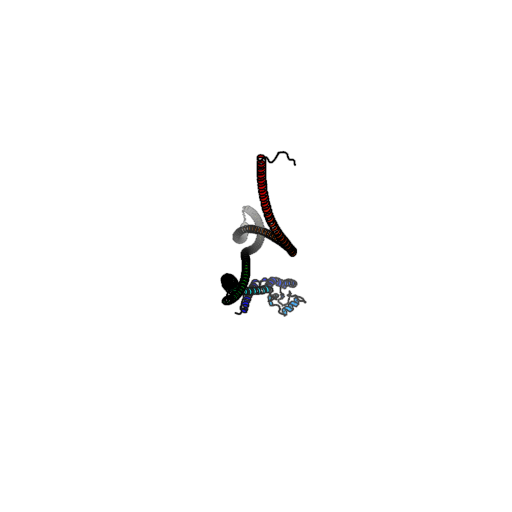0,53,50,53,50,51,51,50,55,51,50,52,53,51,52,55,55,55,67,70,68,73,77,84,89,83,61,78,64,56,59,49,52,46,50,51,46,51,50,48,49,48,51,49,49,51,49,50,49,52,50,49,50,50,52,49,50,52,50,50,52,50,51,53,49,51,50,51,52,50,51,55,49,51,53,52,50,53,55,50,51,53,52,50,54,51,51,51,53,50,50,55,50,52,51,53,52,50,49,53,51,48,53,54,49,52,53,50,50,54,51,48,54,50,50,51,52,52,50,51,51,51,50,52,52,50,52,50,52,51,50,51,51,51,52,49,51,51,52,50,53,51,51,50,51,51,53,47,50,52,51,52,50,50,52,50,52,50,51,51,50,50,52,50,49,53,52,56,69,67,51,57,63,63,61,54,50,50,50,51,49,52,48,50,52,51,51,50,51,51,50,52,51,49,50,52,50,49,52,50,48,50,53,48,49,51,53,49,51,52,48,50,52,50,48,51,53,50,48,55,51,47,56,53,48,49,55,50,50,51,52,50,48,53,51,46,54,48,48,50,53,48,47,54,50,47,51,56,47,34,54,74,67,73,77,63,76,100,78,76,91,130